Protein AF-A0A7Z1HR07-F1 (afdb_monomer)

Radius of gyration: 30.85 Å; Cα contacts (8 Å, |Δi|>4): 805; chains: 1; bounding box: 73×60×98 Å

Secondary structure (DSSP, 8-state):
-HHHHHHHH--SPPHHHHHHHHHHHHHHHHHT--SSEEETTEEE----HHHHHHHHHHHHTT--EEEE--TTSSHHHHHHHHHHHHTTTS-EEEEEGGGG-SS-THHHHTTTHHHHHHHHTTT-S--EEEEETGGGGGG-S--HHHHHHHHHHHHTT-EEEEEE-GGGHHHHHHHHHHTT----EEEEPPPPPHHHHHHHHHHHT-PPPSSHHHHHHTTSHHHHHHHHHT--SS---HHHHHHHHIIIIIITT-HHHHHHHHHHHHHHHHHT-S-B--SS-HHHHHHHHHTTSEEEETTEEEES-HHHHHHHHHHHHHHHHHH-SSHHHHHHHH---HHHHHHHHHHHHHHHHTT-TTHHHHHHHHHH-TTS-HHHHHHHHHHHHHSTTHHHHHHHTHHHHHSGGGHHHHHHHHHHHHHSEEE-HHHHHHTT--TTTTTTSSS--EEE-STHHHHHHHHHHHTHHHH-GGGHHHHHHHHHHHHHH--SSHHHHHHHHHHHHHHHHHHHHT---SSHHHHHHHHHHHHHTTTTSHHHHHHHHHHHHHHT--STTSTTHHHHHHHHH-GGGHHHHHH-HHHHHHHHHHHHB-----S----S---HHHHTTBPPP-----S--GGGSTHHHHHHHHHHHHHHH-

Solvent-accessible surface area (backbone atoms only — not comparable to full-atom values): 35808 Å² total; per-residue (Å²): 106,69,72,56,47,48,66,78,71,52,93,64,93,46,74,65,56,56,52,50,51,46,43,50,49,24,48,60,67,46,61,72,52,66,72,55,34,61,43,93,98,42,76,46,68,75,91,50,63,71,61,47,50,54,50,50,54,41,39,76,70,57,39,41,34,36,40,27,21,59,88,53,42,44,69,67,27,52,51,45,54,54,43,73,76,36,61,91,82,30,61,60,39,55,43,53,29,38,66,47,73,46,93,47,49,36,74,81,43,54,98,60,22,62,66,51,58,50,66,72,51,66,88,52,94,54,40,40,41,34,33,39,54,38,58,42,56,78,70,46,91,54,58,60,27,51,51,52,51,51,51,53,36,59,75,70,65,40,22,39,36,33,29,32,41,59,89,40,48,65,62,51,52,50,44,32,40,77,73,67,72,42,85,60,31,57,44,79,50,67,58,53,49,73,67,56,51,49,52,52,26,68,77,68,74,52,87,80,54,81,35,65,68,37,45,59,51,39,28,27,53,48,49,33,34,55,49,47,66,70,59,78,89,67,86,57,47,49,68,62,46,54,54,48,47,49,42,64,73,54,28,67,92,34,70,68,39,38,54,40,52,38,49,40,41,49,52,29,46,69,71,58,43,54,52,39,83,60,99,54,61,64,72,52,51,51,53,36,36,76,68,50,53,28,42,80,52,99,82,31,36,31,70,61,44,72,67,60,44,43,53,34,43,33,49,49,50,53,54,44,62,73,67,43,92,48,72,61,63,34,51,64,71,67,45,86,34,69,64,43,48,51,24,49,23,49,47,51,36,51,42,60,74,66,65,42,77,70,51,57,61,53,50,52,50,53,70,73,38,83,89,59,58,66,67,61,49,48,35,50,47,53,25,40,30,49,28,86,62,21,51,60,51,53,63,73,41,41,70,60,35,66,34,80,90,26,51,56,44,55,50,50,50,49,46,42,74,69,70,29,57,42,76,38,63,68,60,39,54,72,71,70,45,49,58,71,49,59,75,78,44,95,60,82,60,62,36,85,35,50,45,25,59,48,32,50,45,50,54,46,52,80,40,41,81,82,62,41,76,91,49,44,83,65,46,51,62,54,40,31,59,46,27,75,72,39,61,67,59,69,59,28,25,43,32,17,49,46,33,46,52,51,51,50,46,32,63,74,68,71,50,81,66,84,49,80,64,52,55,53,44,40,46,52,24,26,28,38,13,27,59,61,38,46,71,64,52,48,54,52,51,52,50,34,64,74,69,63,43,67,47,91,90,35,69,64,31,69,57,56,50,40,51,52,50,39,66,65,22,48,40,41,49,75,68,42,45,71,59,50,52,55,48,47,46,64,59,37,53,34,85,76,74,85,78,87,83,86,89,70,86,88,53,75,44,61,79,72,26,28,47,84,68,92,65,82,57,75,78,80,53,68,70,48,39,52,61,56,61,32,44,74,76,41,41,68,65,43,59,74,69,106

Organism: Salmonella dublin (NCBI:txid98360)

Structure (mmCIF, N/CA/C/O backbone):
data_AF-A0A7Z1HR07-F1
#
_entry.id   AF-A0A7Z1HR07-F1
#
loop_
_atom_site.group_PDB
_atom_site.id
_atom_site.type_symbol
_atom_site.label_atom_id
_atom_site.label_alt_id
_atom_site.label_comp_id
_atom_site.label_asym_id
_atom_site.label_entity_id
_atom_site.label_seq_id
_atom_site.pdbx_PDB_ins_code
_atom_site.Cartn_x
_atom_site.Cartn_y
_atom_site.Cartn_z
_atom_site.occupancy
_atom_site.B_iso_or_equiv
_atom_site.auth_seq_id
_atom_site.auth_comp_id
_atom_site.auth_asym_id
_atom_site.auth_atom_id
_atom_site.pdbx_PDB_model_num
ATOM 1 N N . ASN A 1 1 ? -21.545 -32.422 32.796 1.00 50.44 1 ASN A N 1
ATOM 2 C CA . ASN A 1 1 ? -21.823 -32.546 34.248 1.00 50.44 1 ASN A CA 1
ATOM 3 C C . ASN A 1 1 ? -20.786 -31.877 35.136 1.00 50.44 1 ASN A C 1
ATOM 5 O O . ASN A 1 1 ? -21.199 -31.076 35.954 1.00 50.44 1 ASN A O 1
ATOM 9 N N . GLU A 1 2 ? -19.478 -32.100 34.974 1.00 53.75 2 GLU A N 1
ATOM 10 C CA . GLU A 1 2 ? -18.465 -31.430 35.818 1.00 53.75 2 GLU A CA 1
ATOM 11 C C . GLU A 1 2 ? -18.396 -29.901 35.610 1.00 53.75 2 GLU A C 1
ATOM 13 O O . GLU A 1 2 ? -18.429 -29.154 36.583 1.00 53.75 2 GLU A O 1
ATOM 18 N N . LYS A 1 3 ? -18.420 -29.417 34.354 1.00 54.53 3 LYS A N 1
ATOM 19 C CA . LYS A 1 3 ? -18.514 -27.972 34.034 1.00 54.53 3 LYS A CA 1
ATOM 20 C C . LYS A 1 3 ? -19.778 -27.318 34.627 1.00 54.53 3 LYS A C 1
ATOM 22 O O . LYS A 1 3 ? -19.716 -26.216 35.158 1.00 54.53 3 LYS A O 1
ATOM 27 N N . ILE A 1 4 ? -20.907 -28.035 34.599 1.00 58.09 4 ILE A N 1
ATOM 28 C CA . ILE A 1 4 ? -22.186 -27.610 35.198 1.00 58.09 4 ILE A CA 1
ATOM 29 C C . ILE A 1 4 ? -22.079 -27.593 36.732 1.00 58.09 4 ILE A C 1
ATOM 31 O O . ILE A 1 4 ? -22.495 -26.634 37.370 1.00 58.09 4 ILE A O 1
ATOM 35 N N . ALA A 1 5 ? -21.470 -28.614 37.337 1.00 55.56 5 ALA A N 1
ATOM 36 C CA . ALA A 1 5 ? -21.274 -28.679 38.780 1.00 55.56 5 ALA A CA 1
ATOM 37 C C . ALA A 1 5 ? -20.338 -27.564 39.286 1.00 55.56 5 ALA A C 1
ATOM 39 O O . ALA A 1 5 ? -20.662 -26.902 40.265 1.00 55.56 5 ALA A O 1
ATOM 40 N N . LYS A 1 6 ? -19.231 -27.270 38.592 1.00 59.22 6 LYS A N 1
ATOM 41 C CA . LYS A 1 6 ? -18.376 -26.112 38.914 1.00 59.22 6 LYS A CA 1
ATOM 42 C C . LYS A 1 6 ? -19.126 -24.781 38.771 1.00 59.22 6 LYS A C 1
ATOM 44 O O . LYS A 1 6 ? -18.940 -23.905 39.612 1.00 59.22 6 LYS A O 1
ATOM 49 N N . HIS A 1 7 ? -20.001 -24.649 37.769 1.00 55.09 7 HIS A N 1
ATOM 50 C CA . HIS A 1 7 ? -20.825 -23.451 37.574 1.00 55.09 7 HIS A CA 1
ATOM 51 C C . HIS A 1 7 ? -21.805 -23.209 38.730 1.00 55.09 7 HIS A C 1
ATOM 53 O O . HIS A 1 7 ? -21.935 -22.080 39.187 1.00 55.09 7 HIS A O 1
ATOM 59 N N . PHE A 1 8 ? -22.476 -24.244 39.238 1.00 55.56 8 PHE A N 1
ATOM 60 C CA . PHE A 1 8 ? -23.455 -24.066 40.318 1.00 55.56 8 PHE A CA 1
ATOM 61 C C . PHE A 1 8 ? -22.857 -24.152 41.733 1.00 55.56 8 PHE A C 1
ATOM 63 O O . PHE A 1 8 ? -23.470 -23.636 42.665 1.00 55.56 8 PHE A O 1
ATOM 70 N N . PHE A 1 9 ? -21.676 -24.760 41.913 1.00 61.00 9 PHE A N 1
ATOM 71 C CA . PHE A 1 9 ? -21.168 -25.135 43.243 1.00 61.00 9 PHE A CA 1
ATOM 72 C C . PHE A 1 9 ? -19.727 -24.681 43.565 1.00 61.00 9 PHE A C 1
ATOM 74 O O . PHE A 1 9 ? -19.193 -25.108 44.586 1.00 61.00 9 PHE A O 1
ATOM 81 N N . SER A 1 10 ? -19.086 -23.818 42.759 1.00 56.72 10 SER A N 1
ATOM 82 C CA . SER A 1 10 ? -17.762 -23.242 43.082 1.00 56.72 10 SER A CA 1
ATOM 83 C C . SER A 1 10 ? -17.753 -21.703 43.131 1.00 56.72 10 SER A C 1
ATOM 85 O O . SER A 1 10 ? -18.530 -21.046 42.436 1.00 56.72 10 SER A O 1
ATOM 87 N N . LEU A 1 11 ? -16.884 -21.151 43.993 1.00 54.00 11 LEU A N 1
ATOM 88 C CA . LEU A 1 11 ? -16.681 -19.711 44.249 1.00 54.00 11 LEU A CA 1
ATOM 89 C C . LEU A 1 11 ? -15.544 -19.082 43.413 1.00 54.00 11 LEU A C 1
ATOM 91 O O . LEU A 1 11 ? -15.276 -17.896 43.570 1.00 54.00 11 LEU A O 1
ATOM 95 N N . ASN A 1 12 ? -14.866 -19.860 42.564 1.00 59.59 12 ASN A N 1
ATOM 96 C CA . ASN A 1 12 ? -13.779 -19.372 41.706 1.00 59.59 12 ASN A CA 1
ATOM 97 C C . ASN A 1 12 ? -14.337 -18.757 40.409 1.00 59.59 12 ASN A C 1
ATOM 99 O O . ASN A 1 12 ? -15.467 -19.076 40.028 1.00 59.59 12 ASN A O 1
ATOM 103 N N . GLU A 1 13 ? -13.534 -17.927 39.726 1.00 63.03 13 GLU A N 1
ATOM 104 C CA . GLU A 1 13 ? -13.830 -17.437 38.367 1.00 63.03 13 GLU A CA 1
ATOM 105 C C . GLU A 1 13 ? -14.251 -18.606 37.467 1.00 63.03 13 GLU A C 1
ATOM 107 O O . GLU A 1 13 ? -13.631 -19.679 37.470 1.00 63.03 13 GLU A O 1
ATOM 112 N N . ARG A 1 14 ? -15.382 -18.441 36.774 1.00 77.69 14 ARG A N 1
ATOM 113 C CA . ARG A 1 14 ? -15.980 -19.496 35.957 1.00 77.69 14 ARG A CA 1
ATOM 114 C C . ARG A 1 14 ? -15.547 -19.295 34.518 1.00 77.69 14 ARG A C 1
ATOM 116 O O . ARG A 1 14 ? -15.549 -18.178 34.016 1.00 77.69 14 ARG A O 1
ATOM 123 N N . ILE A 1 15 ? -15.367 -20.399 33.792 1.00 84.94 15 ILE A N 1
ATOM 124 C CA . ILE A 1 15 ? -15.093 -20.339 32.349 1.00 84.94 15 ILE A CA 1
ATOM 125 C C . ILE A 1 15 ? -16.163 -19.530 31.598 1.00 84.94 15 ILE A C 1
ATOM 127 O O . ILE A 1 15 ? -15.854 -18.816 30.657 1.00 84.94 15 ILE A O 1
ATOM 131 N N . PHE A 1 16 ? -17.418 -19.577 32.057 1.00 84.88 16 PHE A N 1
ATOM 132 C CA . PHE A 1 16 ? -18.517 -18.782 31.506 1.00 84.88 16 PHE A CA 1
ATOM 133 C C . PHE A 1 16 ? -18.319 -17.272 31.671 1.00 84.88 16 PHE A C 1
ATOM 135 O O . PHE A 1 16 ? -18.737 -16.527 30.791 1.00 84.88 16 PHE A O 1
ATOM 142 N N . ASP A 1 17 ? -17.673 -16.827 32.750 1.00 87.75 17 ASP A N 1
ATOM 143 C CA . ASP A 1 17 ? -17.392 -15.410 32.979 1.00 87.75 17 ASP A CA 1
ATOM 144 C C . ASP A 1 17 ? -16.382 -14.908 31.937 1.00 87.75 17 ASP A C 1
ATOM 146 O O . ASP A 1 17 ? -16.616 -13.873 31.317 1.00 87.75 17 ASP A O 1
ATOM 150 N N . LEU A 1 18 ? -15.342 -15.704 31.641 1.00 90.31 18 LEU A N 1
ATOM 151 C CA . LEU A 1 18 ? -14.403 -15.434 30.545 1.00 90.31 18 LEU A CA 1
ATOM 152 C C . LEU A 1 18 ? -15.113 -15.396 29.182 1.00 90.31 18 LEU A C 1
ATOM 154 O O . LEU A 1 18 ? -14.852 -14.511 28.370 1.00 90.31 18 LEU A O 1
ATOM 158 N N . LEU A 1 19 ? -16.014 -16.344 28.904 1.00 92.62 19 LEU A N 1
ATOM 159 C CA . LEU A 1 19 ? -16.737 -16.373 27.627 1.00 92.62 19 LEU A CA 1
ATOM 160 C C . LEU A 1 19 ? -17.641 -15.147 27.443 1.00 92.62 19 LEU A C 1
ATOM 162 O O . LEU A 1 19 ? -17.691 -14.588 26.345 1.00 92.62 19 LEU A O 1
ATOM 166 N N . GLU A 1 20 ? -18.337 -14.724 28.500 1.00 91.25 20 GLU A N 1
ATOM 167 C CA . GLU A 1 20 ? -19.146 -13.503 28.491 1.00 91.25 20 GLU A CA 1
ATOM 168 C C . GLU A 1 20 ? -18.276 -12.247 28.390 1.00 91.25 20 GLU A C 1
ATOM 170 O O . GLU A 1 20 ? -18.639 -11.319 27.670 1.00 91.25 20 GLU A O 1
ATOM 175 N N . GLU A 1 21 ? -17.110 -12.214 29.041 1.00 92.19 21 GLU A N 1
ATOM 176 C CA . GLU A 1 21 ? -16.130 -11.136 28.883 1.00 92.19 21 GLU A CA 1
ATOM 177 C C . GLU A 1 21 ? -15.697 -11.003 27.416 1.00 92.19 21 GLU A C 1
ATOM 179 O O . GLU A 1 21 ? -15.799 -9.918 26.845 1.00 92.19 21 GLU A O 1
ATOM 184 N N . LYS A 1 22 ? -15.300 -12.104 26.761 1.00 93.88 22 LYS A N 1
ATOM 185 C CA . LYS A 1 22 ? -14.883 -12.077 25.346 1.00 93.88 22 LYS A CA 1
ATOM 186 C C . LYS A 1 22 ? -16.028 -11.757 24.389 1.00 93.88 22 LYS A C 1
ATOM 188 O O . LYS A 1 22 ? -15.804 -11.104 23.365 1.00 93.88 22 LYS A O 1
ATOM 193 N N . ARG A 1 23 ? -17.262 -12.160 24.716 1.00 93.88 23 ARG A N 1
ATOM 194 C CA . ARG A 1 23 ? -18.450 -11.756 23.950 1.00 93.88 23 ARG A CA 1
ATOM 195 C C . ARG A 1 23 ? -18.694 -10.252 24.069 1.00 93.88 23 ARG A C 1
ATOM 197 O O . ARG A 1 23 ? -18.855 -9.599 23.045 1.00 93.88 23 ARG A O 1
ATOM 204 N N . LYS A 1 24 ? -18.663 -9.697 25.284 1.00 93.56 24 LYS A N 1
ATOM 205 C CA . LYS A 1 24 ? -18.817 -8.252 25.516 1.00 93.56 24 LYS A CA 1
ATOM 206 C C . LYS A 1 24 ? -17.720 -7.447 24.838 1.00 93.56 24 LYS A C 1
ATOM 208 O O . LYS A 1 24 ? -18.020 -6.446 24.205 1.00 93.56 24 LYS A O 1
ATOM 213 N N . HIS A 1 25 ? -16.477 -7.914 24.910 1.00 94.25 25 HIS A N 1
ATOM 214 C CA . HIS A 1 25 ? -15.366 -7.297 24.194 1.00 94.25 25 HIS A CA 1
ATOM 215 C C . HIS A 1 25 ? -15.635 -7.244 22.680 1.00 94.25 25 HIS A C 1
ATOM 217 O O . HIS A 1 25 ? -15.530 -6.193 22.053 1.00 94.25 25 HIS A O 1
ATOM 223 N N . THR A 1 26 ? -16.102 -8.353 22.096 1.00 95.19 26 THR A N 1
ATOM 224 C CA . THR A 1 26 ? -16.495 -8.402 20.677 1.00 95.19 26 THR A CA 1
ATOM 225 C C . THR A 1 26 ? -17.614 -7.411 20.353 1.00 95.19 26 THR A C 1
ATOM 227 O O . THR A 1 26 ? -17.545 -6.701 19.348 1.00 95.19 26 THR A O 1
ATOM 230 N N . GLU A 1 27 ? -18.636 -7.334 21.206 1.00 94.25 27 GLU A N 1
ATOM 231 C CA . GLU A 1 27 ? -19.731 -6.374 21.063 1.00 94.25 27 GLU A CA 1
ATOM 232 C C . GLU A 1 27 ? -19.223 -4.932 21.133 1.00 94.25 27 GLU A C 1
ATOM 234 O O . GLU A 1 27 ? -19.582 -4.142 20.268 1.00 94.25 27 GLU A O 1
ATOM 239 N N . ASN A 1 28 ? -18.338 -4.608 22.078 1.00 91.56 28 ASN A N 1
ATOM 240 C CA . ASN A 1 28 ? -17.756 -3.275 22.242 1.00 91.56 28 ASN A CA 1
ATOM 241 C C . ASN A 1 28 ? -16.908 -2.859 21.035 1.00 91.56 28 ASN A C 1
ATOM 243 O O . ASN A 1 28 ? -17.051 -1.741 20.539 1.00 91.56 28 ASN A O 1
ATOM 247 N N . VAL A 1 29 ? -16.059 -3.758 20.524 1.00 91.06 29 VAL A N 1
ATOM 248 C CA . VAL A 1 29 ? -15.227 -3.498 19.338 1.00 91.06 29 VAL A CA 1
ATOM 249 C C . VAL A 1 29 ? -16.091 -3.255 18.097 1.00 91.06 29 VAL A C 1
ATOM 251 O O . VAL A 1 29 ? -15.764 -2.400 17.274 1.00 91.06 29 VAL A O 1
ATOM 254 N N . LEU A 1 30 ? -17.203 -3.982 17.949 1.00 93.81 30 LEU A N 1
ATOM 255 C CA . LEU A 1 30 ? -18.102 -3.852 16.800 1.00 93.81 30 LEU A CA 1
ATOM 256 C C . LEU A 1 30 ? -19.187 -2.779 16.975 1.00 93.81 30 LEU A C 1
ATOM 258 O O . LEU A 1 30 ? -19.822 -2.401 15.986 1.00 93.81 30 LEU A O 1
ATOM 262 N N . TYR A 1 31 ? -19.428 -2.286 18.191 1.00 91.12 31 TYR A N 1
ATOM 263 C CA . TYR A 1 31 ? -20.553 -1.404 18.508 1.00 91.12 31 TYR A CA 1
ATOM 264 C C . TYR A 1 31 ? -20.546 -0.145 17.632 1.00 91.12 31 TYR A C 1
ATOM 266 O O . TYR A 1 31 ? -21.504 0.096 16.895 1.00 91.12 31 TYR A O 1
ATOM 274 N N . GLU A 1 32 ? -19.410 0.556 17.595 1.00 87.31 32 GLU A N 1
ATOM 275 C CA . GLU A 1 32 ? -19.224 1.817 16.859 1.00 87.31 32 GLU A CA 1
ATOM 276 C C . GLU A 1 32 ? -18.973 1.643 15.351 1.00 87.31 32 GLU A C 1
ATOM 278 O O . GLU A 1 32 ? -18.795 2.616 14.612 1.00 87.31 32 GLU A O 1
ATOM 283 N N . ILE A 1 33 ? -18.948 0.403 14.853 1.00 90.00 33 ILE A N 1
ATOM 284 C CA . ILE A 1 33 ? -18.793 0.131 13.423 1.00 90.00 33 ILE A CA 1
ATOM 285 C C . ILE A 1 33 ? -20.144 0.300 12.728 1.00 90.00 33 ILE A C 1
ATOM 287 O O . ILE A 1 33 ? -21.074 -0.477 12.943 1.00 90.00 33 ILE A O 1
ATOM 291 N N . GLN A 1 34 ? -20.259 1.290 11.850 1.00 89.94 34 GLN A N 1
ATOM 292 C CA . GLN A 1 34 ? -21.481 1.514 11.078 1.00 89.94 34 GLN A CA 1
ATOM 293 C C . GLN A 1 34 ? -21.552 0.579 9.863 1.00 89.94 34 GLN A C 1
ATOM 295 O O . GLN A 1 34 ? -20.574 0.410 9.134 1.00 89.94 34 GLN A O 1
ATOM 300 N N . THR A 1 35 ? -22.722 -0.023 9.634 1.00 91.44 35 THR A N 1
ATOM 301 C CA . THR A 1 35 ? -23.012 -0.867 8.458 1.00 91.44 35 THR A CA 1
ATOM 302 C C . THR A 1 35 ? -23.836 -0.148 7.391 1.00 91.44 35 THR A C 1
ATOM 304 O O . THR A 1 35 ? -23.874 -0.619 6.252 1.00 91.44 35 THR A O 1
ATOM 307 N N . ASN A 1 36 ? -24.430 0.996 7.746 1.00 90.94 36 ASN A N 1
ATOM 308 C CA . ASN A 1 36 ? -25.214 1.873 6.882 1.00 90.94 36 ASN A CA 1
ATOM 309 C C . ASN A 1 36 ? -24.801 3.334 7.086 1.00 90.94 36 ASN A C 1
ATOM 311 O O . ASN A 1 36 ? -24.253 3.694 8.129 1.00 90.94 36 ASN A O 1
ATOM 315 N N . VAL A 1 37 ? -25.091 4.167 6.092 1.00 91.50 37 VAL A N 1
ATOM 316 C CA . VAL A 1 37 ? -24.876 5.611 6.132 1.00 91.50 37 VAL A CA 1
ATOM 317 C C . VAL A 1 37 ? -26.215 6.316 6.305 1.00 91.50 37 VAL A C 1
ATOM 319 O O . VAL A 1 37 ? -27.087 6.225 5.444 1.00 91.50 37 VAL A O 1
ATOM 322 N N . GLU A 1 38 ? -26.376 7.044 7.404 1.00 90.12 38 GLU A N 1
ATOM 323 C CA . GLU A 1 38 ? -27.599 7.800 7.674 1.00 90.12 38 GLU A CA 1
ATOM 324 C C . GLU A 1 38 ? -27.602 9.131 6.909 1.00 90.12 38 GLU A C 1
ATOM 326 O O . GLU A 1 38 ? -26.677 9.941 7.022 1.00 90.12 38 GLU A O 1
ATOM 331 N N . PHE A 1 39 ? -28.662 9.381 6.141 1.00 91.62 39 PHE A N 1
ATOM 332 C CA . PHE A 1 39 ? -28.868 10.633 5.419 1.00 91.62 39 PHE A CA 1
ATOM 333 C C . PHE A 1 39 ? -30.341 11.050 5.444 1.00 91.62 39 PHE A C 1
ATOM 335 O O . PHE A 1 39 ? -31.191 10.448 4.784 1.00 91.62 39 PHE A O 1
ATOM 342 N N . LYS A 1 40 ? -30.640 12.142 6.163 1.00 86.44 40 LYS A N 1
ATOM 343 C CA . LYS A 1 40 ? -32.017 12.590 6.450 1.00 86.44 40 LYS A CA 1
ATOM 344 C C . LYS A 1 40 ? -32.804 11.447 7.117 1.00 86.44 40 LYS A C 1
ATOM 346 O O . LYS A 1 40 ? -32.345 10.938 8.128 1.00 86.44 40 LYS A O 1
ATOM 351 N N . ASP A 1 41 ? -33.929 11.032 6.538 1.00 83.81 41 ASP A N 1
ATOM 352 C CA . ASP A 1 41 ? -34.759 9.919 7.023 1.00 83.81 41 ASP A CA 1
ATOM 353 C C . ASP A 1 41 ? -34.464 8.594 6.287 1.00 83.81 41 ASP A C 1
ATOM 355 O O . ASP A 1 41 ? -35.300 7.689 6.264 1.00 83.81 41 ASP A O 1
ATOM 359 N N . ARG A 1 42 ? -33.316 8.492 5.601 1.00 87.38 42 ARG A N 1
ATOM 360 C CA . ARG A 1 42 ? -32.917 7.309 4.826 1.00 87.38 42 ARG A CA 1
ATOM 361 C C . ARG A 1 42 ? -31.644 6.696 5.394 1.00 87.38 42 ARG A C 1
ATOM 363 O O . ARG A 1 42 ? -30.675 7.405 5.648 1.00 87.38 42 ARG A O 1
ATOM 370 N N . SER A 1 43 ? -31.633 5.370 5.464 1.00 90.88 43 SER A N 1
ATOM 371 C CA . SER A 1 43 ? -30.434 4.580 5.734 1.00 90.88 43 SER A CA 1
ATOM 372 C C . SER A 1 43 ? -29.912 4.030 4.407 1.00 90.88 43 SER A C 1
ATOM 374 O O . SER A 1 43 ? -30.618 3.309 3.699 1.00 90.88 43 SER A O 1
ATOM 376 N N . ILE A 1 44 ? -28.709 4.448 4.021 1.00 92.31 44 ILE A N 1
ATOM 377 C CA . ILE A 1 44 ? -28.069 4.093 2.755 1.00 92.31 44 ILE A CA 1
ATOM 378 C C . ILE A 1 44 ? -27.118 2.928 3.008 1.00 92.31 44 ILE A C 1
ATOM 380 O O . ILE A 1 44 ? -26.099 3.071 3.685 1.00 92.31 44 ILE A O 1
ATOM 384 N N . GLU A 1 45 ? -27.425 1.776 2.424 1.00 90.44 45 GLU A N 1
ATOM 385 C CA . GLU A 1 45 ? -26.556 0.607 2.471 1.00 90.44 45 GLU A CA 1
ATOM 386 C C . GLU A 1 45 ? -25.625 0.588 1.253 1.00 90.44 45 GLU A C 1
ATOM 388 O O . GLU A 1 45 ? -26.067 0.634 0.104 1.00 90.44 45 GLU A O 1
ATOM 393 N N . ILE A 1 46 ? -24.317 0.498 1.496 1.00 92.06 46 ILE A N 1
ATOM 394 C CA . ILE A 1 46 ? -23.340 0.278 0.427 1.00 92.06 46 ILE A CA 1
ATOM 395 C C . ILE A 1 46 ? -23.340 -1.209 0.077 1.00 92.06 46 ILE A C 1
ATOM 397 O O . ILE A 1 46 ? -23.076 -2.052 0.942 1.00 92.06 46 ILE A O 1
ATOM 401 N N . ASP A 1 47 ? -23.593 -1.531 -1.193 1.00 90.00 47 ASP A N 1
ATOM 402 C CA . ASP A 1 47 ? -23.657 -2.919 -1.646 1.00 90.00 47 ASP A CA 1
ATOM 403 C C . ASP A 1 47 ? -22.289 -3.606 -1.526 1.00 90.00 47 ASP A C 1
ATOM 405 O O . ASP A 1 47 ? -21.315 -3.283 -2.214 1.00 90.00 47 ASP A O 1
ATOM 409 N N . ARG A 1 48 ? -22.225 -4.571 -0.606 1.00 92.62 48 ARG A N 1
ATOM 410 C CA . ARG A 1 48 ? -21.073 -5.446 -0.354 1.00 92.62 48 ARG A CA 1
ATOM 411 C C . ARG A 1 48 ? -21.466 -6.923 -0.370 1.00 92.62 48 ARG A C 1
ATOM 413 O O . ARG A 1 48 ? -20.710 -7.744 0.145 1.00 92.62 48 ARG A O 1
ATOM 420 N N . ARG A 1 49 ? -22.617 -7.275 -0.959 1.00 91.50 49 ARG A N 1
ATOM 421 C CA . ARG A 1 49 ? -23.162 -8.646 -0.942 1.00 91.50 49 ARG A CA 1
ATOM 422 C C . ARG A 1 49 ? -22.170 -9.670 -1.474 1.00 91.50 49 ARG A C 1
ATOM 424 O O . ARG A 1 49 ? -21.859 -10.623 -0.774 1.00 91.50 49 ARG A O 1
ATOM 431 N N . HIS A 1 50 ? -21.561 -9.388 -2.624 1.00 89.88 50 HIS A N 1
ATOM 432 C CA . HIS A 1 50 ? -20.553 -10.268 -3.215 1.00 89.88 50 HIS A CA 1
ATOM 433 C C . HIS A 1 50 ? -19.352 -10.524 -2.283 1.00 89.88 50 HIS A C 1
ATOM 435 O O . HIS A 1 50 ? -18.873 -11.649 -2.180 1.00 89.88 50 HIS A O 1
ATOM 441 N N . CYS A 1 51 ? -18.869 -9.500 -1.567 1.00 91.25 51 CYS A N 1
ATOM 442 C CA . CYS A 1 51 ? -17.768 -9.664 -0.613 1.00 91.25 51 CYS A CA 1
ATOM 443 C C . CYS A 1 51 ? -18.181 -10.504 0.604 1.00 91.25 51 CYS A C 1
ATOM 445 O O . CYS A 1 51 ? -17.383 -11.303 1.086 1.00 91.25 51 CYS A O 1
ATOM 447 N N . ILE A 1 52 ? -19.408 -10.315 1.101 1.00 93.44 52 ILE A N 1
ATOM 448 C CA . ILE A 1 52 ? -19.958 -11.068 2.237 1.00 93.44 52 ILE A CA 1
ATOM 449 C C . ILE A 1 52 ? -20.140 -12.541 1.858 1.00 93.44 52 ILE A C 1
ATOM 451 O O . ILE A 1 52 ? -19.705 -13.412 2.606 1.00 93.44 52 ILE A O 1
ATOM 455 N N . GLU A 1 53 ? -20.726 -12.815 0.691 1.00 92.06 53 GLU A N 1
ATOM 456 C CA . GLU A 1 53 ? -20.920 -14.167 0.154 1.00 92.06 53 GLU A CA 1
ATOM 457 C C . GLU A 1 53 ? -19.580 -14.890 -0.000 1.00 92.06 53 GLU A C 1
ATOM 459 O O . GLU A 1 53 ? -19.398 -15.973 0.553 1.00 92.06 53 GLU A O 1
ATOM 464 N N . LEU A 1 54 ? -18.601 -14.249 -0.647 1.00 89.75 54 LEU A N 1
ATOM 465 C CA . LEU A 1 54 ? -17.274 -14.827 -0.847 1.00 89.75 54 LEU A CA 1
ATOM 466 C C . LEU A 1 54 ? -16.543 -15.084 0.482 1.00 89.75 54 LEU A C 1
ATOM 468 O O . LEU A 1 54 ? -15.874 -16.107 0.637 1.00 89.75 54 LEU A O 1
ATOM 472 N N . LEU A 1 55 ? -16.659 -14.180 1.461 1.00 92.75 55 LEU A N 1
ATOM 473 C CA . LEU A 1 55 ? -16.086 -14.399 2.791 1.00 92.75 55 LEU A CA 1
ATOM 474 C C . LEU A 1 55 ? -16.761 -15.586 3.488 1.00 92.75 55 LEU A C 1
ATOM 476 O O . LEU A 1 55 ? -16.074 -16.462 4.008 1.00 92.75 55 LEU A O 1
ATOM 480 N N . HIS A 1 56 ? -18.091 -15.651 3.455 1.00 90.38 56 HIS A N 1
ATOM 481 C CA . HIS A 1 56 ? -18.853 -16.743 4.051 1.00 90.38 56 HIS A CA 1
ATOM 482 C C . HIS A 1 56 ? -18.503 -18.102 3.418 1.00 90.38 56 HIS A C 1
ATOM 484 O O . HIS A 1 56 ? -18.260 -19.068 4.139 1.00 90.38 56 HIS A O 1
ATOM 490 N N . GLU A 1 57 ? -18.402 -18.185 2.088 1.00 89.25 57 GLU A N 1
ATOM 491 C CA . GLU A 1 57 ? -17.990 -19.402 1.372 1.00 89.25 57 GLU A CA 1
ATOM 492 C C . GLU A 1 57 ? -16.602 -19.895 1.804 1.00 89.25 57 GLU A C 1
ATOM 494 O O . GLU A 1 57 ? -16.433 -21.077 2.118 1.00 89.25 57 GLU A O 1
ATOM 499 N N . ASN A 1 58 ? -15.619 -18.992 1.891 1.00 88.00 58 ASN A N 1
ATOM 500 C CA . ASN A 1 58 ? -14.272 -19.340 2.349 1.00 88.00 58 ASN A CA 1
ATOM 501 C C . ASN A 1 58 ? -14.267 -19.834 3.803 1.00 88.00 58 ASN A C 1
ATOM 503 O O . ASN A 1 58 ? -13.586 -20.813 4.125 1.00 88.00 58 ASN A O 1
ATOM 507 N N . LEU A 1 59 ? -15.066 -19.210 4.676 1.00 88.31 59 LEU A N 1
ATOM 508 C CA . LEU A 1 59 ? -15.193 -19.644 6.067 1.00 88.31 59 LEU A CA 1
ATOM 509 C C . LEU A 1 59 ? -15.828 -21.032 6.162 1.00 88.31 59 LEU A C 1
ATOM 511 O O . LEU A 1 59 ? -15.322 -21.882 6.895 1.00 88.31 59 LEU A O 1
ATOM 515 N N . VAL A 1 60 ? -16.889 -21.315 5.401 1.00 86.75 60 VAL A N 1
ATOM 516 C CA . VAL A 1 60 ? -17.517 -22.651 5.353 1.00 86.75 60 VAL A CA 1
ATOM 517 C C . VAL A 1 60 ? -16.517 -23.724 4.907 1.00 86.75 60 VAL A C 1
ATOM 519 O O . VAL A 1 60 ? -16.504 -24.821 5.468 1.00 86.75 60 VAL A O 1
ATOM 522 N N . GLN A 1 61 ? -15.618 -23.393 3.979 1.00 85.31 61 GLN A N 1
ATOM 523 C CA . GLN A 1 61 ? -14.516 -24.263 3.549 1.00 85.31 61 GLN A CA 1
ATOM 524 C C . GLN A 1 61 ? -13.369 -24.372 4.574 1.00 85.31 61 GLN A C 1
ATOM 526 O O . GLN A 1 61 ? -12.378 -25.052 4.312 1.00 85.31 61 GLN A O 1
ATOM 531 N N . LYS A 1 62 ? -13.508 -23.747 5.752 1.00 82.62 62 LYS A N 1
ATOM 532 C CA . LYS A 1 62 ? -12.524 -23.710 6.848 1.00 82.62 62 LYS A CA 1
ATOM 533 C C . LYS A 1 62 ? -11.175 -23.131 6.430 1.00 82.62 62 LYS A C 1
ATOM 535 O O . LYS A 1 62 ? -10.137 -23.512 6.968 1.00 82.62 62 LYS A O 1
ATOM 540 N N . LYS A 1 63 ? -11.193 -22.207 5.472 1.00 82.44 63 LYS A N 1
ATOM 541 C CA . LYS A 1 63 ? -10.002 -21.474 5.062 1.00 82.44 63 LYS A CA 1
ATOM 542 C C . LYS A 1 63 ? -9.738 -20.323 6.027 1.00 82.44 63 LYS A C 1
ATOM 544 O O . LYS A 1 63 ? -10.666 -19.731 6.577 1.00 82.44 63 LYS A O 1
ATOM 549 N N . ILE A 1 64 ? -8.461 -20.009 6.211 1.00 91.38 64 ILE A N 1
ATOM 550 C CA . ILE A 1 64 ? -8.026 -18.778 6.872 1.00 91.38 64 ILE A CA 1
ATOM 551 C C . ILE A 1 64 ? -8.073 -17.667 5.826 1.00 91.38 64 ILE A C 1
ATOM 553 O O . ILE A 1 64 ? -7.566 -17.865 4.725 1.00 91.38 64 ILE A O 1
ATOM 557 N N . VAL A 1 65 ? -8.672 -16.521 6.145 1.00 93.56 65 VAL A N 1
ATOM 558 C CA . VAL A 1 65 ? -8.883 -15.433 5.174 1.00 93.56 65 VAL A CA 1
ATOM 559 C C . VAL A 1 65 ? -8.274 -14.129 5.678 1.00 93.56 65 VAL A C 1
ATOM 561 O O . VAL A 1 65 ? -8.509 -13.750 6.819 1.00 93.56 65 VAL A O 1
ATOM 564 N N . ILE A 1 66 ? -7.551 -13.399 4.828 1.00 93.75 66 ILE A N 1
ATOM 565 C CA . ILE A 1 66 ? -7.159 -12.004 5.048 1.00 93.75 66 ILE A CA 1
ATOM 566 C C . ILE A 1 66 ? -8.075 -11.090 4.234 1.00 93.75 66 ILE A C 1
ATOM 568 O O . ILE A 1 66 ? -8.059 -11.092 3.004 1.00 93.75 66 ILE A O 1
ATOM 572 N N . VAL A 1 67 ? -8.835 -10.249 4.926 1.00 94.69 67 VAL A N 1
ATOM 573 C CA . VAL A 1 67 ? -9.630 -9.167 4.351 1.00 94.69 67 VAL A CA 1
ATOM 574 C C . VAL A 1 67 ? -8.790 -7.892 4.313 1.00 94.69 67 VAL A C 1
ATOM 576 O O . VAL A 1 67 ? -8.517 -7.276 5.344 1.00 94.69 67 VAL A O 1
ATOM 579 N N . SER A 1 68 ? -8.384 -7.465 3.122 1.00 91.50 68 SER A N 1
ATOM 580 C CA . SER A 1 68 ? -7.547 -6.283 2.913 1.00 91.50 68 SER A CA 1
ATOM 581 C C . SER A 1 68 ? -8.320 -5.116 2.304 1.00 91.50 68 SER A C 1
ATOM 583 O O . SER A 1 68 ? -9.341 -5.287 1.640 1.00 91.50 68 SER A O 1
ATOM 585 N N . GLY A 1 69 ? -7.869 -3.893 2.573 1.00 89.06 69 GLY A N 1
ATOM 586 C CA . GLY A 1 69 ? -8.498 -2.682 2.049 1.00 89.06 69 GLY A CA 1
ATOM 587 C C . GLY A 1 69 ? -7.995 -1.417 2.735 1.00 89.06 69 GLY A C 1
ATOM 588 O O . GLY A 1 69 ? -7.407 -1.483 3.814 1.00 89.06 69 GLY A O 1
ATOM 589 N N . GLU A 1 70 ? -8.233 -0.247 2.149 1.00 89.44 70 GLU A N 1
ATOM 590 C CA . GLU A 1 70 ? -7.841 1.032 2.762 1.00 89.44 70 GLU A CA 1
ATOM 591 C C . GLU A 1 70 ? -8.518 1.265 4.132 1.00 89.44 70 GLU A C 1
ATOM 593 O O . GLU A 1 70 ? -9.503 0.608 4.496 1.00 89.44 70 GLU A O 1
ATOM 598 N N . GLY A 1 71 ? -7.965 2.168 4.949 1.00 89.69 71 GLY A N 1
ATOM 599 C CA . GLY A 1 71 ? -8.608 2.582 6.203 1.00 89.69 71 GLY A CA 1
ATOM 600 C C . GLY A 1 71 ? -9.985 3.185 5.910 1.00 89.69 71 GLY A C 1
ATOM 601 O O . GLY A 1 71 ? -10.107 3.960 4.974 1.00 89.69 71 GLY A O 1
ATOM 602 N N . GLY A 1 72 ? -11.036 2.800 6.640 1.00 91.00 72 GLY A N 1
ATOM 603 C CA . GLY A 1 72 ? -12.399 3.324 6.420 1.00 91.00 72 GLY A CA 1
ATOM 604 C C . GLY A 1 72 ? -13.196 2.692 5.274 1.00 91.00 72 GLY A C 1
ATOM 605 O O . GLY A 1 72 ? -14.373 2.998 5.114 1.00 91.00 72 GLY A O 1
ATOM 606 N N . VAL A 1 73 ? -12.620 1.747 4.520 1.00 93.94 73 VAL A N 1
ATOM 607 C CA . VAL A 1 73 ? -13.311 1.116 3.374 1.00 93.94 73 VAL A CA 1
ATOM 608 C C . VAL A 1 73 ? -14.486 0.193 3.754 1.00 93.94 73 VAL A C 1
ATOM 610 O O . VAL A 1 73 ? -15.243 -0.251 2.890 1.00 93.94 73 VAL A O 1
ATOM 613 N N . GLY A 1 74 ? -14.639 -0.116 5.046 1.00 93.62 74 GLY A N 1
ATOM 614 C CA . GLY A 1 74 ? -15.707 -0.978 5.564 1.00 93.62 74 GLY A CA 1
ATOM 615 C C . GLY A 1 74 ? -15.326 -2.450 5.765 1.00 93.62 74 GLY A C 1
ATOM 616 O O . GLY A 1 74 ? -16.209 -3.301 5.750 1.00 93.62 74 GLY A O 1
ATOM 617 N N . LYS A 1 75 ? -14.040 -2.774 5.984 1.00 95.00 75 LYS A N 1
ATOM 618 C CA . LYS A 1 75 ? -13.592 -4.151 6.300 1.00 95.00 75 LYS A CA 1
ATOM 619 C C . LYS A 1 75 ? -14.334 -4.733 7.505 1.00 95.00 75 LYS A C 1
ATOM 621 O O . LYS A 1 75 ? -14.996 -5.761 7.404 1.00 95.00 75 LYS A O 1
ATOM 626 N N . THR A 1 76 ? -14.289 -4.016 8.623 1.00 94.25 76 THR A N 1
ATOM 627 C CA . THR A 1 76 ? -14.941 -4.418 9.872 1.00 94.25 76 THR A CA 1
ATOM 628 C C . THR A 1 76 ? -16.469 -4.348 9.764 1.00 94.25 76 THR A C 1
ATOM 630 O O . THR A 1 76 ? -17.159 -5.107 10.431 1.00 94.25 76 THR A O 1
ATOM 633 N N . ALA A 1 77 ? -17.021 -3.518 8.867 1.00 94.50 77 ALA A N 1
ATOM 634 C CA . ALA A 1 77 ? -18.462 -3.481 8.598 1.00 94.50 77 ALA A CA 1
ATOM 635 C C . ALA A 1 77 ? -18.958 -4.762 7.898 1.00 94.50 77 ALA A C 1
ATOM 637 O O . ALA A 1 77 ? -20.027 -5.268 8.231 1.00 94.50 77 ALA A O 1
ATOM 638 N N . VAL A 1 78 ? -18.166 -5.329 6.977 1.00 95.62 78 VAL A N 1
ATOM 639 C CA . VAL A 1 78 ? -18.447 -6.646 6.372 1.00 95.62 78 VAL A CA 1
ATOM 640 C C . VAL A 1 78 ? -18.433 -7.746 7.437 1.00 95.62 78 VAL A C 1
ATOM 642 O O . VAL A 1 78 ? -19.353 -8.558 7.487 1.00 95.62 78 VAL A O 1
ATOM 645 N N . ILE A 1 79 ? -17.445 -7.730 8.336 1.00 95.44 79 ILE A N 1
ATOM 646 C CA . ILE A 1 79 ? -17.371 -8.664 9.471 1.00 95.44 79 ILE A CA 1
ATOM 647 C C . ILE A 1 79 ? -18.574 -8.511 10.402 1.00 95.44 79 ILE A C 1
ATOM 649 O O . ILE A 1 79 ? -19.182 -9.511 10.779 1.00 95.44 79 ILE A O 1
ATOM 653 N N . LYS A 1 80 ? -18.957 -7.273 10.732 1.00 95.69 80 LYS A N 1
ATOM 654 C CA . LYS A 1 80 ? -20.111 -6.986 11.589 1.00 95.69 80 LYS A CA 1
ATOM 655 C C . LYS A 1 80 ? -21.405 -7.559 11.015 1.00 95.69 80 LYS A C 1
ATOM 657 O O . LYS A 1 80 ? -22.171 -8.140 11.771 1.00 95.69 80 LYS A O 1
ATOM 662 N N . LYS A 1 81 ? -21.623 -7.478 9.697 1.00 94.81 81 LYS A N 1
ATOM 663 C CA . LYS A 1 81 ? -22.806 -8.084 9.058 1.00 94.81 81 LYS A CA 1
ATOM 664 C C . LYS A 1 81 ? -22.853 -9.605 9.219 1.00 94.81 81 LYS A C 1
ATOM 666 O O . LYS A 1 81 ? -23.919 -10.150 9.483 1.00 94.81 81 LYS A O 1
ATOM 671 N N . ILE A 1 82 ? -21.710 -10.284 9.104 1.00 93.50 82 ILE A N 1
ATOM 672 C CA . ILE A 1 82 ? -21.628 -11.735 9.343 1.00 93.50 82 ILE A CA 1
ATOM 673 C C . ILE A 1 82 ? -21.885 -12.041 10.822 1.00 93.50 82 ILE A C 1
ATOM 675 O O . ILE A 1 82 ? -22.694 -12.909 11.140 1.00 93.50 82 ILE A O 1
ATOM 679 N N . TYR A 1 83 ? -21.253 -11.291 11.727 1.00 94.81 83 TYR A N 1
ATOM 680 C CA . TYR A 1 83 ? -21.471 -11.423 13.166 1.00 94.81 83 TYR A CA 1
ATOM 681 C C . TYR A 1 83 ? -22.952 -11.250 13.535 1.00 94.81 83 TYR A C 1
ATOM 683 O O . TYR A 1 83 ? -23.518 -12.094 14.220 1.00 94.81 83 TYR A O 1
ATOM 691 N N . GLU A 1 84 ? -23.617 -10.202 13.050 1.00 93.81 84 GLU A N 1
ATOM 692 C CA . GLU A 1 84 ? -25.030 -9.938 13.341 1.00 93.81 84 GLU A CA 1
ATOM 693 C C . GLU A 1 84 ? -25.958 -11.058 12.856 1.00 93.81 84 GLU A C 1
ATOM 695 O O . GLU A 1 84 ? -26.931 -11.369 13.546 1.00 93.81 84 GLU A O 1
ATOM 700 N N . ALA A 1 85 ? -25.636 -11.690 11.725 1.00 90.88 85 ALA A N 1
ATOM 701 C CA . ALA A 1 85 ? -26.389 -12.817 11.185 1.00 90.88 85 ALA A CA 1
ATOM 702 C C . ALA A 1 85 ? -26.187 -14.125 11.977 1.00 90.88 85 ALA A C 1
ATOM 704 O O . ALA A 1 85 ? -27.071 -14.980 11.980 1.00 90.88 85 ALA A O 1
ATOM 705 N N . GLU A 1 86 ? -25.045 -14.294 12.654 1.00 89.38 86 GLU A N 1
ATOM 706 C CA . GLU A 1 86 ? -24.622 -15.589 13.210 1.00 89.38 86 GLU A CA 1
ATOM 707 C C . GLU A 1 86 ? -24.466 -15.621 14.738 1.00 89.38 86 GLU A C 1
ATOM 709 O O . GLU A 1 86 ? -24.444 -16.707 15.320 1.00 89.38 86 GLU A O 1
ATOM 714 N N . LYS A 1 87 ? -24.408 -14.466 15.415 1.00 87.56 87 LYS A N 1
ATOM 715 C CA . LYS A 1 87 ? -24.073 -14.343 16.850 1.00 87.56 87 LYS A CA 1
ATOM 716 C C . LYS A 1 87 ? -24.962 -15.132 17.815 1.00 87.56 87 LYS A C 1
ATOM 718 O O . LYS A 1 87 ? -24.574 -15.339 18.959 1.00 87.56 87 LYS A O 1
ATOM 723 N N . GLN A 1 88 ? -26.160 -15.541 17.390 1.00 86.81 88 GLN A N 1
ATOM 724 C CA . GLN A 1 88 ? -27.070 -16.352 18.211 1.00 86.81 88 GLN A CA 1
ATOM 725 C C . GLN A 1 88 ? -26.736 -17.849 18.193 1.00 86.81 88 GLN A C 1
ATOM 727 O O . GLN A 1 88 ? -27.154 -18.570 19.095 1.00 86.81 88 GLN A O 1
ATOM 732 N N . TYR A 1 89 ? -26.017 -18.319 17.171 1.00 87.81 89 TYR A N 1
ATOM 733 C CA . TYR A 1 89 ? -25.815 -19.747 16.902 1.00 87.81 89 TYR A CA 1
ATOM 734 C C . TYR A 1 89 ? -24.341 -20.144 16.807 1.00 87.81 89 TYR A C 1
ATOM 736 O O . TYR A 1 89 ? -24.029 -21.326 16.897 1.00 87.81 89 TYR A O 1
ATOM 744 N N . THR A 1 90 ? -23.449 -19.171 16.616 1.00 90.50 90 THR A N 1
ATOM 745 C CA . THR A 1 90 ? -22.022 -19.392 16.385 1.00 90.50 90 THR A CA 1
ATOM 746 C C . THR A 1 90 ? -21.216 -18.598 17.414 1.00 90.50 90 THR A C 1
ATOM 748 O O . THR A 1 90 ? -21.359 -17.372 17.467 1.00 90.50 90 THR A O 1
ATOM 751 N N . PRO A 1 91 ? -20.327 -19.238 18.198 1.00 94.69 91 PRO A N 1
ATOM 752 C CA . PRO A 1 91 ? -19.312 -18.527 18.964 1.00 94.69 91 PRO A CA 1
ATOM 753 C C . PRO A 1 91 ? -18.460 -17.674 18.025 1.00 94.69 91 PRO A C 1
ATOM 755 O O . PRO A 1 91 ? -17.821 -18.193 17.105 1.00 94.69 91 PRO A O 1
ATOM 758 N N . PHE A 1 92 ? -18.484 -16.364 18.240 1.00 95.88 92 PHE A N 1
ATOM 759 C CA . PHE A 1 92 ? -17.846 -15.390 17.369 1.00 95.88 92 PHE A CA 1
ATOM 760 C C . PHE A 1 92 ? -17.093 -14.386 18.230 1.00 95.88 92 PHE A C 1
ATOM 762 O O . PHE A 1 92 ? -17.710 -13.659 19.010 1.00 95.88 92 PHE A O 1
ATOM 769 N N . TYR A 1 93 ? -15.772 -14.345 18.069 1.00 96.94 93 TYR A N 1
ATOM 770 C CA . TYR A 1 93 ? -14.896 -13.482 18.854 1.00 96.94 93 TYR A CA 1
ATOM 771 C C . TYR A 1 93 ? -14.046 -12.593 17.954 1.00 96.94 93 TYR A C 1
ATOM 773 O O . TYR A 1 93 ? -13.471 -13.065 16.973 1.00 96.94 93 TYR A O 1
ATOM 781 N N . VAL A 1 94 ? -13.960 -11.310 18.291 1.00 96.69 94 VAL A N 1
ATOM 782 C CA . VAL A 1 94 ? -13.091 -10.339 17.621 1.00 96.69 94 VAL A CA 1
ATOM 783 C C . VAL A 1 94 ? -12.000 -9.922 18.598 1.00 96.69 94 VAL A C 1
ATOM 785 O O . VAL A 1 94 ? -12.306 -9.534 19.718 1.00 96.69 94 VAL A O 1
ATOM 788 N N . PHE A 1 95 ? -10.751 -9.982 18.149 1.00 95.69 95 PHE A N 1
ATOM 789 C CA . PHE A 1 95 ? -9.575 -9.485 18.855 1.00 95.69 95 PHE A CA 1
ATOM 790 C C . PHE A 1 95 ? -8.889 -8.432 17.993 1.00 95.69 95 PHE A C 1
ATOM 792 O O . PHE A 1 95 ? -8.811 -8.577 16.771 1.00 95.69 95 PHE A O 1
ATOM 799 N N . LYS A 1 96 ? -8.331 -7.392 18.598 1.00 92.69 96 LYS A N 1
ATOM 800 C CA . LYS A 1 96 ? -7.414 -6.477 17.918 1.00 92.69 96 LYS A CA 1
ATOM 801 C C . LYS A 1 96 ? -6.011 -7.056 17.980 1.00 92.69 96 LYS A C 1
ATOM 803 O O . LYS A 1 96 ? -5.533 -7.462 19.033 1.00 92.69 96 LYS A O 1
ATOM 808 N N . ALA A 1 97 ? -5.297 -7.044 16.860 1.00 93.00 97 ALA A N 1
ATOM 809 C CA . ALA A 1 97 ? -3.954 -7.617 16.775 1.00 93.00 97 ALA A CA 1
ATOM 810 C C . ALA A 1 97 ? -2.955 -7.038 17.802 1.00 93.00 97 ALA A C 1
ATOM 812 O O . ALA A 1 97 ? -2.064 -7.742 18.269 1.00 93.00 97 ALA A O 1
ATOM 813 N N . SER A 1 98 ? -3.124 -5.776 18.210 1.00 89.19 98 SER A N 1
ATOM 814 C CA . SER A 1 98 ? -2.319 -5.139 19.263 1.00 89.19 98 SER A CA 1
ATOM 815 C C . SER A 1 98 ? -2.488 -5.762 20.656 1.00 89.19 98 SER A C 1
ATOM 817 O O . SER A 1 98 ? -1.636 -5.554 21.515 1.00 89.19 98 SER A O 1
ATOM 819 N N . GLU A 1 99 ? -3.556 -6.522 20.904 1.00 91.94 99 GLU A N 1
ATOM 820 C CA . GLU A 1 99 ? -3.772 -7.219 22.181 1.00 91.94 99 GLU A CA 1
ATOM 821 C C . GLU A 1 99 ? -2.797 -8.381 22.392 1.00 91.94 99 GLU A C 1
ATOM 823 O O . GLU A 1 99 ? -2.552 -8.768 23.531 1.00 91.94 99 GLU A O 1
ATOM 828 N N . PHE A 1 100 ? -2.186 -8.895 21.318 1.00 92.62 100 PHE A N 1
ATOM 829 C CA . PHE A 1 100 ? -1.186 -9.964 21.382 1.00 92.62 100 PHE A CA 1
ATOM 830 C C . PHE A 1 100 ? 0.215 -9.471 21.767 1.00 92.62 100 PHE A C 1
ATOM 832 O O . PHE A 1 100 ? 1.136 -10.279 21.876 1.00 92.62 100 PHE A O 1
ATOM 839 N N . LYS A 1 101 ? 0.400 -8.162 22.004 1.00 89.31 101 LYS A N 1
ATOM 840 C CA . LYS A 1 101 ? 1.646 -7.598 22.542 1.00 89.31 101 LYS A CA 1
ATOM 841 C C . LYS A 1 101 ? 1.763 -7.915 24.041 1.00 89.31 101 LYS A C 1
ATOM 843 O O . LYS A 1 101 ? 1.555 -7.050 24.892 1.00 89.31 101 LYS A O 1
ATOM 848 N N . LYS A 1 102 ? 2.039 -9.184 24.340 1.00 87.38 102 LYS A N 1
ATOM 849 C CA . LYS A 1 102 ? 2.064 -9.799 25.675 1.00 87.38 102 LYS A CA 1
ATOM 850 C C . LYS A 1 102 ? 3.276 -10.715 25.814 1.00 87.38 102 LYS A C 1
ATOM 852 O O . LYS A 1 102 ? 3.851 -11.123 24.808 1.00 87.38 102 LYS A O 1
ATOM 857 N N . ASP A 1 103 ? 3.641 -11.057 27.045 1.00 88.31 103 ASP A N 1
ATOM 858 C CA . ASP A 1 103 ? 4.706 -12.036 27.283 1.00 88.31 103 ASP A CA 1
ATOM 859 C C . ASP A 1 103 ? 4.155 -13.465 27.210 1.00 88.31 103 ASP A C 1
ATOM 861 O O . ASP A 1 103 ? 4.833 -14.370 26.722 1.00 88.31 103 ASP A O 1
ATOM 865 N N . SER A 1 104 ? 2.899 -13.662 27.627 1.00 91.25 104 SER A N 1
ATOM 866 C CA . SER A 1 104 ? 2.184 -14.936 27.527 1.00 91.25 104 SER A CA 1
ATOM 867 C C . SER A 1 104 ? 0.772 -14.771 26.968 1.00 91.25 104 SER A C 1
ATOM 869 O O . SER A 1 104 ? 0.055 -13.833 27.317 1.00 91.25 104 SER A O 1
ATOM 871 N N . ILE A 1 105 ? 0.318 -15.739 26.160 1.00 92.62 105 ILE A N 1
ATOM 872 C CA . ILE A 1 105 ? -1.060 -15.761 25.647 1.00 92.62 105 ILE A CA 1
ATOM 873 C C . ILE A 1 105 ? -2.099 -15.895 26.765 1.00 92.62 105 ILE A C 1
ATOM 875 O O . ILE A 1 105 ? -3.218 -15.403 26.637 1.00 92.62 105 ILE A O 1
ATOM 879 N N . ASN A 1 106 ? -1.731 -16.506 27.894 1.00 90.12 106 ASN A N 1
ATOM 880 C CA . ASN A 1 106 ? -2.641 -16.688 29.022 1.00 90.12 106 ASN A CA 1
ATOM 881 C C . ASN A 1 106 ? -3.039 -15.358 29.672 1.00 90.12 106 ASN A C 1
ATOM 883 O O . ASN A 1 106 ? -4.121 -15.273 30.243 1.00 90.12 106 ASN A O 1
ATOM 887 N N . GLU A 1 107 ? -2.251 -14.291 29.507 1.00 88.69 107 GLU A N 1
ATOM 888 C CA . GLU A 1 107 ? -2.650 -12.944 29.931 1.00 88.69 107 GLU A CA 1
ATOM 889 C C . GLU A 1 107 ? -3.913 -12.447 29.212 1.00 88.69 107 GLU A C 1
ATOM 891 O O . GLU A 1 107 ? -4.635 -11.615 29.756 1.00 88.69 107 GLU A O 1
ATOM 896 N N . LEU A 1 108 ? -4.204 -12.961 28.010 1.00 89.12 108 LEU A N 1
ATOM 897 C CA . LEU A 1 108 ? -5.422 -12.636 27.268 1.00 89.12 108 LEU A CA 1
ATOM 898 C C . LEU A 1 108 ? -6.651 -13.382 27.815 1.00 89.12 108 LEU A C 1
ATOM 900 O O . LEU A 1 108 ? -7.773 -12.912 27.639 1.00 89.12 108 LEU A O 1
ATOM 904 N N . PHE A 1 109 ? -6.457 -14.523 28.484 1.00 90.06 109 PHE A N 1
ATOM 905 C CA . PHE A 1 109 ? -7.529 -15.415 28.954 1.00 90.06 109 PHE A CA 1
ATOM 906 C C . PHE A 1 109 ? -7.622 -15.530 30.486 1.00 90.06 109 PHE A C 1
ATOM 908 O O . PHE A 1 109 ? -8.431 -16.304 31.002 1.00 90.06 109 PHE A O 1
ATOM 915 N N . GLY A 1 110 ? -6.811 -14.766 31.220 1.00 84.81 110 GLY A N 1
ATOM 916 C CA . GLY A 1 110 ? -6.846 -14.704 32.679 1.00 84.81 110 GLY A CA 1
ATOM 917 C C . GLY A 1 110 ? -6.589 -16.060 33.342 1.00 84.81 110 GLY A C 1
ATOM 918 O O . GLY A 1 110 ? -5.702 -16.812 32.938 1.00 84.81 110 GLY A O 1
ATOM 919 N N . ALA A 1 111 ? -7.374 -16.381 34.373 1.00 82.50 111 ALA A N 1
ATOM 920 C CA . ALA A 1 111 ? -7.173 -17.565 35.210 1.00 82.50 111 ALA A CA 1
ATOM 921 C C . ALA A 1 111 ? -7.415 -18.916 34.503 1.00 82.50 111 ALA A C 1
ATOM 923 O O . ALA A 1 111 ? -6.987 -19.948 35.019 1.00 82.50 111 ALA A O 1
ATOM 924 N N . HIS A 1 112 ? -8.095 -18.926 33.353 1.00 83.69 112 HIS A N 1
ATOM 925 C CA . HIS A 1 112 ? -8.435 -20.146 32.608 1.00 83.69 112 HIS A CA 1
ATOM 926 C C . HIS A 1 112 ? -7.420 -20.482 31.503 1.00 83.69 112 HIS A C 1
ATOM 928 O O . HIS A 1 112 ? -7.213 -21.646 31.172 1.00 83.69 112 HIS A O 1
ATOM 934 N N . GLY A 1 113 ? -6.741 -19.477 30.945 1.00 90.00 113 GLY A N 1
ATOM 935 C CA . GLY A 1 113 ? -5.801 -19.687 29.844 1.00 90.00 113 GLY A CA 1
ATOM 936 C C . GLY A 1 113 ? -6.462 -20.101 28.518 1.00 90.00 113 GLY A C 1
ATOM 937 O O . GLY A 1 113 ? -7.684 -20.235 28.401 1.00 90.00 113 GLY A O 1
ATOM 938 N N . LEU A 1 114 ? -5.633 -20.279 27.487 1.00 92.69 114 LEU A N 1
ATOM 939 C CA . LEU A 1 114 ? -6.084 -20.568 26.118 1.00 92.69 114 LEU A CA 1
ATOM 940 C C . LEU A 1 114 ? -6.698 -21.971 25.963 1.00 92.69 114 LEU A C 1
ATOM 942 O O . LEU A 1 114 ? -7.696 -22.138 25.258 1.00 92.69 114 LEU A O 1
ATOM 946 N N . ASP A 1 115 ? -6.126 -22.980 26.623 1.00 89.88 115 ASP A N 1
ATOM 947 C CA . ASP A 1 115 ? -6.597 -24.365 26.514 1.00 89.88 115 ASP A CA 1
ATOM 948 C C . ASP A 1 115 ? -8.024 -24.525 27.051 1.00 89.88 115 ASP A C 1
ATOM 950 O O . ASP A 1 115 ? -8.862 -25.158 26.406 1.00 89.88 115 ASP A O 1
ATOM 954 N N . ASP A 1 116 ? -8.345 -23.916 28.197 1.00 90.81 116 ASP A N 1
ATOM 955 C CA . ASP A 1 116 ? -9.703 -23.948 28.747 1.00 90.81 116 ASP A CA 1
ATOM 956 C C . ASP A 1 116 ? -10.698 -23.236 27.823 1.00 90.81 116 ASP A C 1
ATOM 958 O O . ASP A 1 116 ? -11.806 -23.742 27.608 1.00 90.81 116 ASP A O 1
ATOM 962 N N . PHE A 1 117 ? -10.301 -22.098 27.238 1.00 93.56 117 PHE A N 1
ATOM 963 C CA . PHE A 1 117 ? -11.107 -21.383 26.249 1.00 93.56 117 PHE A CA 1
ATOM 964 C C . PHE A 1 117 ? -11.395 -22.259 25.024 1.00 93.56 117 PHE A C 1
ATOM 966 O O . PHE A 1 117 ? -12.542 -22.336 24.574 1.00 93.56 117 PHE A O 1
ATOM 973 N N . SER A 1 118 ? -10.396 -22.973 24.502 1.00 92.00 118 SER A N 1
ATOM 974 C CA . SER A 1 118 ? -10.609 -23.836 23.338 1.00 92.00 118 SER A CA 1
ATOM 975 C C . SER A 1 118 ? -11.439 -25.080 23.675 1.00 92.00 118 SER A C 1
ATOM 977 O O . SER A 1 118 ? -12.397 -25.406 22.967 1.00 92.00 118 SER A O 1
ATOM 979 N N . ASN A 1 119 ? -11.170 -25.710 24.823 1.00 91.38 119 ASN A N 1
ATOM 980 C CA . ASN A 1 119 ? -11.935 -26.844 25.353 1.00 91.38 119 ASN A CA 1
ATOM 981 C C . ASN A 1 119 ? -13.397 -26.484 25.667 1.00 91.38 119 ASN A C 1
ATOM 983 O O . ASN A 1 119 ? -14.258 -27.366 25.746 1.00 91.38 119 ASN A O 1
ATOM 987 N N . ALA A 1 120 ? -13.712 -25.209 25.901 1.00 91.62 120 ALA A N 1
ATOM 988 C CA . ALA A 1 120 ? -15.088 -24.749 26.063 1.00 91.62 120 ALA A CA 1
ATOM 989 C C . ALA A 1 120 ? -15.897 -24.820 24.755 1.00 91.62 120 ALA A C 1
ATOM 991 O O . ALA A 1 120 ? -17.107 -25.009 24.826 1.00 91.62 120 ALA A O 1
ATOM 992 N N . HIS A 1 121 ? -15.231 -24.768 23.597 1.00 93.38 121 HIS A N 1
ATOM 993 C CA . HIS A 1 121 ? -15.841 -24.726 22.262 1.00 93.38 121 HIS A CA 1
ATOM 994 C C . HIS A 1 121 ? -15.526 -25.964 21.410 1.00 93.38 121 HIS A C 1
ATOM 996 O O . HIS A 1 121 ? -15.563 -25.913 20.177 1.00 93.38 121 HIS A O 1
ATOM 1002 N N . GLN A 1 122 ? -15.127 -27.074 22.032 1.00 89.88 122 GLN A N 1
ATOM 1003 C CA . GLN A 1 122 ? -14.702 -28.269 21.299 1.00 89.88 122 GLN A CA 1
ATOM 1004 C C . GLN A 1 122 ? -15.860 -28.930 20.530 1.00 89.88 122 GLN A C 1
ATOM 1006 O O . GLN A 1 122 ? -15.647 -29.434 19.429 1.00 89.88 122 GLN A O 1
ATOM 1011 N N . ASP A 1 123 ? -17.073 -28.871 21.085 1.00 88.25 123 ASP A N 1
ATOM 1012 C CA . ASP A 1 123 ? -18.279 -29.494 20.521 1.00 88.25 123 ASP A CA 1
ATOM 1013 C C . ASP A 1 123 ? -19.015 -28.596 19.505 1.00 88.25 123 ASP A C 1
ATOM 1015 O O . ASP A 1 123 ? -20.008 -29.005 18.903 1.00 88.25 123 ASP A O 1
ATOM 1019 N N . GLU A 1 124 ? -18.529 -27.371 19.295 1.00 90.00 124 GLU A N 1
ATOM 1020 C CA . GLU A 1 124 ? -19.153 -26.390 18.410 1.00 90.00 124 GLU A CA 1
ATOM 1021 C C . GLU A 1 124 ? -18.855 -26.720 16.944 1.00 90.00 124 GLU A C 1
ATOM 1023 O O . GLU A 1 124 ? -17.699 -26.778 16.514 1.00 90.00 124 GLU A O 1
ATOM 1028 N N . LEU A 1 125 ? -19.910 -26.918 16.147 1.00 87.69 125 LEU A N 1
ATOM 1029 C CA . LEU A 1 125 ? -19.781 -27.253 14.722 1.00 87.69 125 LEU A CA 1
ATOM 1030 C C . LEU A 1 125 ? -19.153 -26.115 13.916 1.00 87.69 125 LEU A C 1
ATOM 1032 O O . LEU A 1 125 ? -18.420 -26.353 12.949 1.00 87.69 125 LEU A O 1
ATOM 1036 N N . ARG A 1 126 ? -19.471 -24.883 14.312 1.00 90.00 126 ARG A N 1
ATOM 1037 C CA . ARG A 1 126 ? -19.005 -23.654 13.692 1.00 90.00 126 ARG A CA 1
ATOM 1038 C C . ARG A 1 126 ? -18.594 -22.687 14.786 1.00 90.00 126 ARG A C 1
ATOM 1040 O O . ARG A 1 126 ? -19.316 -22.530 15.760 1.00 90.00 126 ARG A O 1
ATOM 1047 N N . LYS A 1 127 ? -17.447 -22.044 14.602 1.00 94.00 127 LYS A N 1
ATOM 1048 C CA . LYS A 1 127 ? -16.890 -21.065 15.532 1.00 94.00 127 LYS A CA 1
ATOM 1049 C C . LYS A 1 127 ? -15.897 -20.174 14.793 1.00 94.00 127 LYS A C 1
ATOM 1051 O O . LYS A 1 127 ? -15.113 -20.675 13.981 1.00 94.00 127 LYS A O 1
ATOM 1056 N N . VAL A 1 128 ? -15.977 -18.870 15.031 1.00 95.25 128 VAL A N 1
ATOM 1057 C CA . VAL A 1 128 ? -15.280 -17.841 14.251 1.00 95.25 128 VAL A CA 1
ATOM 1058 C C . VAL A 1 128 ? -14.411 -16.991 15.164 1.00 95.25 128 VAL A C 1
ATOM 1060 O O . VAL A 1 128 ? -14.862 -16.525 16.211 1.00 95.25 128 VAL A O 1
ATOM 1063 N N . ILE A 1 129 ? -13.175 -16.757 14.734 1.00 96.75 129 ILE A N 1
ATOM 1064 C CA . ILE A 1 129 ? -12.290 -15.754 15.315 1.00 96.75 129 ILE A CA 1
ATOM 1065 C C . ILE A 1 129 ? -11.889 -14.754 14.244 1.00 96.75 129 ILE A C 1
ATOM 1067 O O . ILE A 1 129 ? -11.497 -15.117 13.135 1.00 96.75 129 ILE A O 1
ATOM 1071 N N . VAL A 1 130 ? -11.963 -13.481 14.607 1.00 97.75 130 VAL A N 1
ATOM 1072 C CA . VAL A 1 130 ? -11.479 -12.369 13.804 1.00 97.75 130 VAL A CA 1
ATOM 1073 C C . VAL A 1 130 ? -10.324 -11.705 14.536 1.00 97.75 130 VAL A C 1
ATOM 1075 O O . VAL A 1 130 ? -10.448 -11.375 15.712 1.00 97.75 130 VAL A O 1
ATOM 1078 N N . VAL A 1 131 ? -9.223 -11.469 13.834 1.00 97.38 131 VAL A N 1
ATOM 1079 C CA . VAL A 1 131 ? -8.103 -10.653 14.302 1.00 97.38 131 VAL A CA 1
ATOM 1080 C C . VAL A 1 131 ? -8.040 -9.391 13.443 1.00 97.38 131 VAL A C 1
ATOM 1082 O O . VAL A 1 131 ? -7.628 -9.414 12.282 1.00 97.38 131 VAL A O 1
ATOM 1085 N N . ASP A 1 132 ? -8.515 -8.286 14.006 1.00 95.31 132 ASP A N 1
ATOM 1086 C CA . ASP A 1 132 ? -8.651 -6.997 13.332 1.00 95.31 132 ASP A CA 1
ATOM 1087 C C . ASP A 1 132 ? -7.338 -6.191 13.401 1.00 95.31 132 ASP A C 1
ATOM 1089 O O . ASP A 1 132 ? -6.622 -6.224 14.407 1.00 95.31 132 ASP A O 1
ATOM 1093 N N . SER A 1 133 ? -7.015 -5.472 12.321 1.00 92.19 133 SER A N 1
ATOM 1094 C CA . SER A 1 133 ? -5.770 -4.705 12.129 1.00 92.19 133 SER A CA 1
ATOM 1095 C C . SER A 1 133 ? -4.491 -5.553 12.262 1.00 92.19 133 SER A C 1
ATOM 1097 O O . SER A 1 133 ? -3.524 -5.168 12.923 1.00 92.19 133 SER A O 1
ATOM 1099 N N . ALA A 1 134 ? -4.475 -6.718 11.609 1.00 94.75 134 ALA A N 1
ATOM 1100 C CA . ALA A 1 134 ? -3.421 -7.734 11.632 1.00 94.75 134 ALA A CA 1
ATOM 1101 C C . ALA A 1 134 ? -2.029 -7.245 11.199 1.00 94.75 134 ALA A C 1
ATOM 1103 O O . ALA A 1 134 ? -1.040 -7.894 11.529 1.00 94.75 134 ALA A O 1
ATOM 1104 N N . GLU A 1 135 ? -1.901 -6.081 10.553 1.00 90.31 135 GLU A N 1
ATOM 1105 C CA . GLU A 1 135 ? -0.591 -5.451 10.340 1.00 90.31 135 GLU A CA 1
ATOM 1106 C C . GLU A 1 135 ? 0.182 -5.229 11.648 1.00 90.31 135 GLU A C 1
ATOM 1108 O O . GLU A 1 135 ? 1.409 -5.204 11.637 1.00 90.31 135 GLU A O 1
ATOM 1113 N N . LYS A 1 136 ? -0.512 -5.119 12.789 1.00 90.06 136 LYS A N 1
ATOM 1114 C CA . LYS A 1 136 ? 0.115 -4.985 14.109 1.00 90.06 136 LYS A CA 1
ATOM 1115 C C . LYS A 1 136 ? 0.846 -6.240 14.571 1.00 90.06 136 LYS A C 1
ATOM 1117 O O . LYS A 1 136 ? 1.731 -6.132 15.412 1.00 90.06 136 LYS A O 1
ATOM 1122 N N . LEU A 1 137 ? 0.557 -7.399 13.982 1.00 91.56 137 LEU A N 1
ATOM 1123 C CA . LEU A 1 137 ? 1.299 -8.631 14.251 1.00 91.56 137 LEU A CA 1
ATOM 1124 C C . LEU A 1 137 ? 2.744 -8.554 13.736 1.00 91.56 137 LEU A C 1
ATOM 1126 O O . LEU A 1 137 ? 3.630 -9.180 14.308 1.00 91.56 137 LEU A O 1
ATOM 1130 N N . LEU A 1 138 ? 2.995 -7.754 12.693 1.00 87.56 138 LEU A N 1
ATOM 1131 C CA . LEU A 1 138 ? 4.337 -7.518 12.144 1.00 87.56 138 LEU A CA 1
ATOM 1132 C C . LEU A 1 138 ? 5.209 -6.663 13.079 1.00 87.56 138 LEU A C 1
ATOM 1134 O O . LEU A 1 138 ? 6.425 -6.618 12.920 1.00 87.56 138 LEU A O 1
ATOM 1138 N N . GLU A 1 139 ? 4.590 -5.971 14.040 1.00 84.62 139 GLU A N 1
ATOM 1139 C CA . GLU A 1 139 ? 5.261 -5.097 15.009 1.00 84.62 139 GLU A CA 1
ATOM 1140 C C . GLU A 1 139 ? 5.602 -5.835 16.323 1.00 84.62 139 GLU A C 1
ATOM 1142 O O . GLU A 1 139 ? 6.194 -5.242 17.227 1.00 84.62 139 GLU A O 1
ATOM 1147 N N . LEU A 1 140 ? 5.223 -7.114 16.458 1.00 86.19 140 LEU A N 1
ATOM 1148 C CA . LEU A 1 140 ? 5.451 -7.893 17.676 1.00 86.19 140 LEU A CA 1
ATOM 1149 C C . LEU A 1 140 ? 6.934 -8.231 17.852 1.00 86.19 140 LEU A C 1
ATOM 1151 O O . LEU A 1 140 ? 7.563 -8.836 16.988 1.00 86.19 140 LEU A O 1
ATOM 1155 N N . THR A 1 141 ? 7.480 -7.896 19.022 1.00 85.25 141 THR A N 1
ATOM 1156 C CA . THR A 1 141 ? 8.830 -8.313 19.430 1.00 85.25 141 THR A CA 1
ATOM 1157 C C . THR A 1 141 ? 8.864 -9.770 19.880 1.00 85.25 141 THR A C 1
ATOM 1159 O O . THR A 1 141 ? 9.854 -10.459 19.654 1.00 85.25 141 THR A O 1
ATOM 1162 N N . ASN A 1 142 ? 7.782 -10.232 20.512 1.00 89.25 142 ASN A N 1
ATOM 1163 C CA . ASN A 1 142 ? 7.564 -11.620 20.891 1.00 89.25 142 ASN A CA 1
ATOM 1164 C C . ASN A 1 142 ? 6.373 -12.171 20.095 1.00 89.25 142 ASN A C 1
ATOM 1166 O O . ASN A 1 142 ? 5.239 -11.740 20.298 1.00 89.25 142 ASN A O 1
ATOM 1170 N N . ILE A 1 143 ? 6.640 -13.104 19.182 1.00 91.31 143 ILE A N 1
ATOM 1171 C CA . ILE A 1 143 ? 5.618 -13.721 18.324 1.00 91.31 143 ILE A CA 1
ATOM 1172 C C . ILE A 1 143 ? 4.985 -14.972 18.948 1.00 91.31 143 ILE A C 1
ATOM 1174 O O . ILE A 1 143 ? 3.968 -15.454 18.445 1.00 91.31 143 ILE A O 1
ATOM 1178 N N . ASP A 1 144 ? 5.567 -15.506 20.026 1.00 92.56 144 ASP A N 1
ATOM 1179 C CA . ASP A 1 144 ? 5.168 -16.790 20.605 1.00 92.56 144 ASP A CA 1
ATOM 1180 C C . ASP A 1 144 ? 3.705 -16.810 21.081 1.00 92.56 144 ASP A C 1
ATOM 1182 O O . ASP A 1 144 ? 3.004 -17.758 20.717 1.00 92.56 144 ASP A O 1
ATOM 1186 N N . PRO A 1 145 ? 3.173 -15.776 21.774 1.00 93.94 145 PRO A N 1
ATOM 1187 C CA . PRO A 1 145 ? 1.776 -15.772 22.209 1.00 93.94 145 PRO A CA 1
ATOM 1188 C C . PRO A 1 145 ? 0.783 -15.920 21.054 1.00 93.94 145 PRO A C 1
ATOM 1190 O O . PRO A 1 145 ? -0.171 -16.693 21.128 1.00 93.94 145 PRO A O 1
ATOM 1193 N N . PHE A 1 146 ? 1.012 -15.194 19.959 1.00 95.62 146 PHE A N 1
ATOM 1194 C CA . PHE A 1 146 ? 0.136 -15.262 18.795 1.00 95.62 146 PHE A CA 1
ATOM 1195 C C . PHE A 1 146 ? 0.326 -16.573 18.015 1.00 95.62 146 PHE A C 1
ATOM 1197 O O . PHE A 1 146 ? -0.644 -17.147 17.520 1.00 95.62 146 PHE A O 1
ATOM 1204 N N . LYS A 1 147 ? 1.557 -17.093 17.942 1.00 93.75 147 LYS A N 1
ATOM 1205 C CA . LYS A 1 147 ? 1.838 -18.395 17.326 1.00 93.75 147 LYS A CA 1
ATOM 1206 C C . LYS A 1 147 ? 1.140 -19.537 18.068 1.00 93.75 147 LYS A C 1
ATOM 1208 O O . LYS A 1 147 ? 0.556 -20.413 17.426 1.00 93.75 147 LYS A O 1
ATOM 1213 N N . GLU A 1 148 ? 1.174 -19.521 19.398 1.00 94.44 148 GLU A N 1
ATOM 1214 C CA . GLU A 1 148 ? 0.463 -20.475 20.253 1.00 94.44 148 GLU A CA 1
ATOM 1215 C C . GLU A 1 148 ? -1.049 -20.382 20.025 1.00 94.44 148 GLU A C 1
ATOM 1217 O O . GLU A 1 148 ? -1.688 -21.389 19.708 1.00 94.44 148 GLU A O 1
ATOM 1222 N N . PHE A 1 149 ? -1.593 -19.161 20.064 1.00 95.81 149 PHE A N 1
ATOM 1223 C CA . PHE A 1 149 ? -2.997 -18.884 19.769 1.00 95.81 149 PHE A CA 1
ATOM 1224 C C . PHE A 1 149 ? -3.431 -19.492 18.434 1.00 95.81 149 PHE A C 1
ATOM 1226 O O . PHE A 1 149 ? -4.329 -20.334 18.391 1.00 95.81 149 PHE A O 1
ATOM 1233 N N . LEU A 1 150 ? -2.745 -19.136 17.347 1.00 94.75 150 LEU A N 1
ATOM 1234 C CA . LEU A 1 150 ? -3.070 -19.597 16.002 1.00 94.75 150 LEU A CA 1
ATOM 1235 C C . LEU A 1 150 ? -2.959 -21.123 15.863 1.00 94.75 150 LEU A C 1
ATOM 1237 O O . LEU A 1 150 ? -3.798 -21.745 15.211 1.00 94.75 150 LEU A O 1
ATOM 1241 N N . THR A 1 151 ? -1.968 -21.740 16.512 1.00 93.25 151 THR A N 1
ATOM 1242 C CA . THR A 1 151 ? -1.789 -23.200 16.505 1.00 93.25 151 THR A CA 1
ATOM 1243 C C . THR A 1 151 ? -2.998 -23.912 17.115 1.00 93.25 151 THR A C 1
ATOM 1245 O O . THR A 1 151 ? -3.502 -24.879 16.535 1.00 93.25 151 THR A O 1
ATOM 1248 N N . VAL A 1 152 ? -3.504 -23.415 18.249 1.00 94.00 152 VAL A N 1
ATOM 1249 C CA . VAL A 1 152 ? -4.717 -23.948 18.889 1.00 94.00 152 VAL A CA 1
ATOM 1250 C C . VAL A 1 152 ? -5.936 -23.750 17.989 1.00 94.00 152 VAL A C 1
ATOM 1252 O O . VAL A 1 152 ? -6.710 -24.689 17.788 1.00 94.00 152 VAL A O 1
ATOM 1255 N N . LEU A 1 153 ? -6.076 -22.577 17.362 1.00 93.56 153 LEU A N 1
ATOM 1256 C CA . LEU A 1 153 ? -7.204 -22.299 16.470 1.00 93.56 153 LEU A CA 1
ATOM 1257 C C . LEU A 1 153 ? -7.271 -23.264 15.282 1.00 93.56 153 LEU A C 1
ATOM 1259 O O . LEU A 1 153 ? -8.343 -23.783 14.960 1.00 93.56 153 LEU A O 1
ATOM 1263 N N . ILE A 1 154 ? -6.125 -23.531 14.654 1.00 91.38 154 ILE A N 1
ATOM 1264 C CA . ILE A 1 154 ? -6.017 -24.449 13.515 1.00 91.38 154 ILE A CA 1
ATOM 1265 C C . ILE A 1 154 ? -6.334 -25.880 13.950 1.00 91.38 154 ILE A C 1
ATOM 1267 O O . ILE A 1 154 ? -7.140 -26.558 13.306 1.00 91.38 154 ILE A O 1
ATOM 1271 N N . LYS A 1 155 ? -5.741 -26.332 15.063 1.00 91.19 155 LYS A N 1
ATOM 1272 C CA . LYS A 1 155 ? -5.969 -27.672 15.624 1.00 91.19 155 LYS A CA 1
ATOM 1273 C C . LYS A 1 155 ? -7.454 -27.917 15.894 1.00 91.19 155 LYS A C 1
ATOM 1275 O O . LYS A 1 155 ? -7.987 -28.960 15.510 1.00 91.19 155 LYS A O 1
ATOM 1280 N N . ASP A 1 156 ? -8.127 -26.924 16.469 1.00 91.38 156 ASP A N 1
ATOM 1281 C CA . ASP A 1 156 ? -9.529 -27.024 16.867 1.00 91.38 156 ASP A CA 1
ATOM 1282 C C . ASP A 1 156 ? -10.503 -26.533 15.786 1.00 91.38 156 ASP A C 1
ATOM 1284 O O . ASP A 1 156 ? -11.699 -26.389 16.047 1.00 91.38 156 ASP A O 1
ATOM 1288 N N . LYS A 1 157 ? -10.008 -26.354 14.551 1.00 91.00 157 LYS A N 1
ATOM 1289 C CA . LYS A 1 157 ? -10.776 -26.078 13.325 1.00 91.00 157 LYS A CA 1
ATOM 1290 C C . LYS A 1 157 ? -11.647 -24.821 13.408 1.00 91.00 157 LYS A C 1
ATOM 1292 O O . LYS A 1 157 ? -12.770 -24.816 12.897 1.00 91.00 157 LYS A O 1
ATOM 1297 N N . TRP A 1 158 ? -11.131 -23.773 14.042 1.00 94.00 158 TRP A N 1
ATOM 1298 C CA . TRP A 1 158 ? -11.750 -22.451 14.028 1.00 94.00 158 TRP A CA 1
ATOM 1299 C C . TRP A 1 158 ? -11.728 -21.846 12.620 1.00 94.00 158 TRP A C 1
ATOM 1301 O O . TRP A 1 158 ? -10.777 -22.028 11.861 1.00 94.00 158 TRP A O 1
ATOM 1311 N N . GLN A 1 159 ? -12.778 -21.104 12.278 1.00 95.00 159 GLN A N 1
ATOM 1312 C CA . GLN A 1 159 ? -12.804 -20.252 11.091 1.00 95.00 159 GLN A CA 1
ATOM 1313 C C . GLN A 1 159 ? -12.103 -18.936 11.445 1.00 95.00 159 GLN A C 1
ATOM 1315 O O . GLN A 1 159 ? -12.537 -18.253 12.372 1.00 95.00 159 GLN A O 1
ATOM 1320 N N . VAL A 1 160 ? -11.014 -18.595 10.752 1.00 95.94 160 VAL A N 1
ATOM 1321 C CA . VAL A 1 160 ? -10.158 -17.458 11.131 1.00 95.94 160 VAL A CA 1
ATOM 1322 C C . VAL A 1 160 ? -10.158 -16.389 10.044 1.00 95.94 160 VAL A C 1
ATOM 1324 O O . VAL A 1 160 ? -9.868 -16.674 8.881 1.00 95.94 160 VAL A O 1
ATOM 1327 N N . VAL A 1 161 ? -10.451 -15.150 10.438 1.00 97.62 161 VAL A N 1
ATOM 1328 C CA . VAL A 1 161 ? -10.393 -13.967 9.573 1.00 97.62 161 VAL A CA 1
ATOM 1329 C C . VAL A 1 161 ? -9.383 -12.976 10.129 1.00 97.62 161 VAL A C 1
ATOM 1331 O O . VAL A 1 161 ? -9.440 -12.611 11.295 1.00 97.62 161 VAL A O 1
ATOM 1334 N N . PHE A 1 162 ? -8.502 -12.476 9.280 1.00 97.38 162 PHE A N 1
ATOM 1335 C CA . PHE A 1 162 ? -7.634 -11.343 9.566 1.00 97.38 162 PHE A CA 1
ATOM 1336 C C . PHE A 1 162 ? -8.134 -10.132 8.796 1.00 97.38 162 PHE A C 1
ATOM 1338 O O . PHE A 1 162 ? -8.532 -10.274 7.643 1.00 97.38 162 PHE A O 1
ATOM 1345 N N . THR A 1 163 ? -8.086 -8.934 9.371 1.00 96.50 163 THR A N 1
ATOM 1346 C CA . THR A 1 163 ? -8.219 -7.709 8.569 1.00 96.50 163 THR A CA 1
ATOM 1347 C C . THR A 1 163 ? -6.881 -7.008 8.475 1.00 96.50 163 THR A C 1
ATOM 1349 O O . THR A 1 163 ? -6.109 -7.016 9.425 1.00 96.50 163 THR A O 1
ATOM 1352 N N . THR A 1 164 ? -6.586 -6.384 7.339 1.00 93.00 164 THR A N 1
ATOM 1353 C CA . THR A 1 164 ? -5.397 -5.536 7.236 1.00 93.00 164 THR A CA 1
ATOM 1354 C C . THR A 1 164 ? -5.558 -4.427 6.205 1.00 93.00 164 THR A C 1
ATOM 1356 O O . THR A 1 164 ? -6.532 -4.377 5.445 1.00 93.00 164 THR A O 1
ATOM 1359 N N . ARG A 1 165 ? -4.614 -3.491 6.173 1.00 87.69 165 ARG A N 1
ATOM 1360 C CA . ARG A 1 165 ? -4.538 -2.481 5.116 1.00 87.69 165 ARG A CA 1
ATOM 1361 C C . ARG A 1 165 ? -3.788 -3.016 3.901 1.00 87.69 165 ARG A C 1
ATOM 1363 O O . ARG A 1 165 ? -2.884 -3.835 4.021 1.00 87.69 165 ARG A O 1
ATOM 1370 N N . ASN A 1 166 ? -4.145 -2.519 2.716 1.00 80.06 166 ASN A N 1
ATOM 1371 C CA . ASN A 1 166 ? -3.576 -2.986 1.442 1.00 80.06 166 ASN A CA 1
ATOM 1372 C C . ASN A 1 166 ? -2.041 -2.970 1.407 1.00 80.06 166 ASN A C 1
ATOM 1374 O O . ASN A 1 166 ? -1.435 -3.872 0.841 1.00 80.06 166 ASN A O 1
ATOM 1378 N N . ASN A 1 167 ? -1.420 -1.963 2.022 1.00 77.81 167 ASN A N 1
ATOM 1379 C CA . ASN A 1 167 ? 0.030 -1.796 2.041 1.00 77.81 167 ASN A CA 1
ATOM 1380 C C . ASN A 1 167 ? 0.773 -2.822 2.913 1.00 77.81 167 ASN A C 1
ATOM 1382 O O . ASN A 1 167 ? 1.973 -2.961 2.736 1.00 77.81 167 ASN A O 1
ATOM 1386 N N . TYR A 1 168 ? 0.086 -3.532 3.814 1.00 82.88 168 TYR A N 1
ATOM 1387 C CA . TYR A 1 168 ? 0.680 -4.585 4.650 1.00 82.88 168 TYR A CA 1
ATOM 1388 C C . TYR A 1 168 ? 0.365 -5.993 4.155 1.00 82.88 168 TYR A C 1
ATOM 1390 O O . TYR A 1 168 ? 0.898 -6.961 4.684 1.00 82.88 168 TYR A O 1
ATOM 1398 N N . LEU A 1 169 ? -0.492 -6.131 3.140 1.00 83.06 169 LEU A N 1
ATOM 1399 C CA . LEU A 1 169 ? -0.969 -7.433 2.688 1.00 83.06 169 LEU A CA 1
ATOM 1400 C C . LEU A 1 169 ? 0.172 -8.356 2.244 1.00 83.06 169 LEU A C 1
ATOM 1402 O O . LEU A 1 169 ? 0.143 -9.545 2.544 1.00 83.06 169 LEU A O 1
ATOM 1406 N N . ALA A 1 170 ? 1.161 -7.821 1.524 1.00 71.00 170 ALA A N 1
ATOM 1407 C CA . ALA A 1 170 ? 2.295 -8.602 1.039 1.00 71.00 170 ALA A CA 1
ATOM 1408 C C . ALA A 1 170 ? 3.174 -9.096 2.199 1.00 71.00 170 ALA A C 1
ATOM 1410 O O . ALA A 1 170 ? 3.418 -10.297 2.307 1.00 71.00 170 ALA A O 1
ATOM 1411 N N . ASP A 1 171 ? 3.572 -8.189 3.094 1.00 77.62 171 ASP A N 1
ATOM 1412 C CA . ASP A 1 171 ? 4.403 -8.507 4.261 1.00 77.62 171 ASP A CA 1
ATOM 1413 C C . ASP A 1 171 ? 3.699 -9.488 5.206 1.00 77.62 171 ASP A C 1
ATOM 1415 O O . ASP A 1 171 ? 4.311 -10.419 5.727 1.00 77.62 171 ASP A O 1
ATOM 1419 N N . LEU A 1 172 ? 2.388 -9.319 5.390 1.00 85.19 172 LEU A N 1
ATOM 1420 C CA . LEU A 1 172 ? 1.584 -10.189 6.237 1.00 85.19 172 LEU A CA 1
ATOM 1421 C C . LEU A 1 172 ? 1.433 -11.592 5.638 1.00 85.19 172 LEU A C 1
ATOM 1423 O O . LEU A 1 172 ? 1.565 -12.575 6.360 1.00 85.19 172 LEU A O 1
ATOM 1427 N N . ASN A 1 173 ? 1.210 -11.702 4.325 1.00 81.25 173 ASN A N 1
ATOM 1428 C CA . ASN A 1 173 ? 1.206 -12.996 3.639 1.00 81.25 173 ASN A CA 1
ATOM 1429 C C . ASN A 1 173 ? 2.561 -13.703 3.767 1.00 81.25 173 ASN A C 1
ATOM 1431 O O . ASN A 1 173 ? 2.596 -14.893 4.072 1.00 81.25 173 ASN A O 1
ATOM 1435 N N . TYR A 1 174 ? 3.664 -12.969 3.590 1.00 77.50 174 TYR A N 1
ATOM 1436 C CA . TYR A 1 174 ? 5.010 -13.508 3.777 1.00 77.50 174 TYR A CA 1
ATOM 1437 C C . TYR A 1 174 ? 5.204 -14.045 5.201 1.00 77.50 174 TYR A C 1
ATOM 1439 O O . TYR A 1 174 ? 5.596 -15.195 5.379 1.00 77.50 174 TYR A O 1
ATOM 1447 N N . ALA A 1 175 ? 4.846 -13.254 6.217 1.00 82.81 175 ALA A N 1
ATOM 1448 C CA . ALA A 1 175 ? 4.915 -13.682 7.610 1.00 82.81 175 ALA A CA 1
ATOM 1449 C C . ALA A 1 175 ? 4.053 -14.930 7.874 1.00 82.81 175 ALA A C 1
ATOM 1451 O O . ALA A 1 175 ? 4.496 -15.863 8.540 1.00 82.81 175 ALA A O 1
ATOM 1452 N N . PHE A 1 176 ? 2.834 -14.985 7.338 1.00 86.06 176 PHE A N 1
ATOM 1453 C CA . PHE A 1 176 ? 1.946 -16.136 7.502 1.00 86.06 176 PHE A CA 1
ATOM 1454 C C . PHE A 1 176 ? 2.486 -17.426 6.894 1.00 86.06 176 PHE A C 1
ATOM 1456 O O . PHE A 1 176 ? 2.386 -18.470 7.539 1.00 86.06 176 PHE A O 1
ATOM 1463 N N . ILE A 1 177 ? 3.122 -17.351 5.730 1.00 79.00 177 ILE A N 1
ATOM 1464 C CA . ILE A 1 177 ? 3.735 -18.518 5.097 1.00 79.00 177 ILE A CA 1
ATOM 1465 C C . ILE A 1 177 ? 4.998 -18.936 5.847 1.00 79.00 177 ILE A C 1
ATOM 1467 O O . ILE A 1 177 ? 5.090 -20.081 6.282 1.00 79.00 177 ILE A O 1
ATOM 1471 N N . ASP A 1 178 ? 5.949 -18.020 6.026 1.00 76.81 178 ASP A N 1
ATOM 1472 C CA . ASP A 1 178 ? 7.304 -18.374 6.463 1.00 76.81 178 ASP A CA 1
ATOM 1473 C C . ASP A 1 178 ? 7.417 -18.561 7.982 1.00 76.81 178 ASP A C 1
ATOM 1475 O O . ASP A 1 178 ? 8.238 -19.347 8.455 1.00 76.81 178 ASP A O 1
ATOM 1479 N N . ILE A 1 179 ? 6.612 -17.836 8.766 1.00 83.31 179 ILE A N 1
ATOM 1480 C CA . ILE A 1 179 ? 6.687 -17.853 10.237 1.00 83.31 179 ILE A CA 1
ATOM 1481 C C . ILE A 1 179 ? 5.598 -18.752 10.823 1.00 83.31 179 ILE A C 1
ATOM 1483 O O . ILE A 1 179 ? 5.858 -19.539 11.741 1.00 83.31 179 ILE A O 1
ATOM 1487 N N . TYR A 1 180 ? 4.374 -18.624 10.308 1.00 84.25 180 TYR A N 1
ATOM 1488 C CA . TYR A 1 180 ? 3.200 -19.308 10.851 1.00 84.25 180 TYR A CA 1
ATOM 1489 C C . TYR A 1 180 ? 2.819 -20.582 10.085 1.00 84.25 180 TYR A C 1
ATOM 1491 O O . TY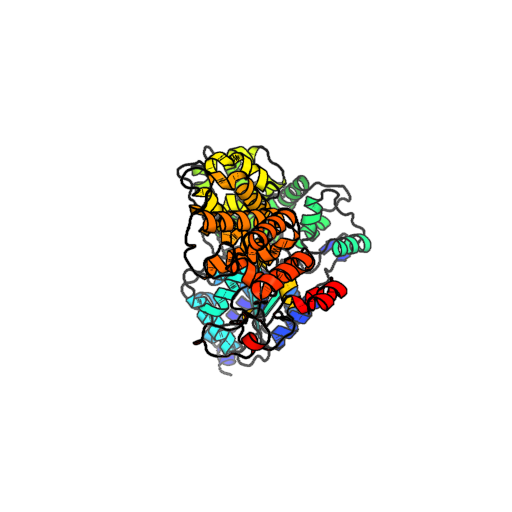R A 1 180 ? 1.939 -21.308 10.543 1.00 84.25 180 TYR A O 1
ATOM 1499 N N . ASN A 1 181 ? 3.501 -20.895 8.975 1.00 82.62 181 ASN A N 1
ATOM 1500 C CA . ASN A 1 181 ? 3.260 -22.073 8.137 1.00 82.62 181 ASN A CA 1
ATOM 1501 C C . ASN A 1 181 ? 1.795 -22.214 7.688 1.00 82.62 181 ASN A C 1
ATOM 1503 O O . ASN A 1 181 ? 1.250 -23.321 7.654 1.00 82.62 181 ASN A O 1
ATOM 1507 N N . ILE A 1 182 ? 1.153 -21.094 7.346 1.00 83.50 182 ILE A N 1
ATOM 1508 C CA . ILE A 1 182 ? -0.209 -21.061 6.810 1.00 83.50 182 ILE A CA 1
ATOM 1509 C C . ILE A 1 182 ? -0.294 -20.271 5.506 1.00 83.50 182 ILE A C 1
ATOM 1511 O O . ILE A 1 182 ? 0.452 -19.330 5.257 1.00 83.50 182 ILE A O 1
ATOM 1515 N N . THR A 1 183 ? -1.266 -20.644 4.680 1.00 82.75 183 THR A N 1
ATOM 1516 C CA . THR A 1 183 ? -1.501 -20.050 3.362 1.00 82.75 183 THR A CA 1
ATOM 1517 C C . THR A 1 183 ? -2.916 -19.468 3.329 1.00 82.75 183 THR A C 1
ATOM 1519 O O . THR A 1 183 ? -3.866 -20.207 3.065 1.00 82.75 183 THR A O 1
ATOM 1522 N N . PRO A 1 184 ? -3.093 -18.185 3.687 1.00 85.44 184 PRO A N 1
ATOM 1523 C CA . PRO A 1 184 ? -4.416 -17.581 3.780 1.00 85.44 184 PRO A CA 1
ATOM 1524 C C . PRO A 1 184 ? -4.989 -17.140 2.424 1.00 85.44 184 PRO A C 1
ATOM 1526 O O . PRO A 1 184 ? -4.288 -16.668 1.536 1.00 85.44 184 PRO A O 1
ATOM 1529 N N . GLU A 1 185 ? -6.306 -17.216 2.291 1.00 84.56 185 GLU A N 1
ATOM 1530 C CA . GLU A 1 185 ? -7.055 -16.634 1.175 1.00 84.56 185 GLU A CA 1
ATOM 1531 C C . GLU A 1 185 ? -7.098 -15.113 1.277 1.00 84.56 185 GLU A C 1
ATOM 1533 O O . GLU A 1 185 ? -7.299 -14.574 2.362 1.00 84.56 185 GLU A O 1
ATOM 1538 N N . ASN A 1 186 ? -6.998 -14.399 0.157 1.00 84.62 186 ASN A N 1
ATOM 1539 C CA . ASN A 1 186 ? -7.033 -12.936 0.168 1.00 84.62 186 ASN A CA 1
ATOM 1540 C C . ASN A 1 186 ? -8.369 -12.392 -0.365 1.00 84.62 186 ASN A C 1
ATOM 1542 O O . ASN A 1 186 ? -8.782 -12.684 -1.485 1.00 84.62 186 ASN A O 1
ATOM 1546 N N . LEU A 1 187 ? -9.038 -11.535 0.406 1.00 86.94 187 LEU A N 1
ATOM 1547 C CA . LEU A 1 187 ? -10.255 -10.830 0.001 1.00 86.94 187 LEU A CA 1
ATOM 1548 C C . LEU A 1 187 ? -10.027 -9.319 0.040 1.00 86.94 187 LEU A C 1
ATOM 1550 O O . LEU A 1 187 ? -9.882 -8.736 1.108 1.00 86.94 187 LEU A O 1
ATOM 1554 N N . VAL A 1 188 ? -10.040 -8.666 -1.121 1.00 85.88 188 VAL A N 1
ATOM 1555 C CA . VAL A 1 188 ? -9.773 -7.224 -1.225 1.00 85.88 188 VAL A CA 1
ATOM 1556 C C . VAL A 1 188 ? -11.077 -6.439 -1.302 1.00 85.88 188 VAL A C 1
ATOM 1558 O O . VAL A 1 188 ? -11.850 -6.595 -2.248 1.00 85.88 188 VAL A O 1
ATOM 1561 N N . ILE A 1 189 ? -11.284 -5.525 -0.357 1.00 90.12 189 ILE A N 1
ATOM 1562 C CA . ILE A 1 189 ? -12.383 -4.560 -0.360 1.00 90.12 189 ILE A CA 1
ATOM 1563 C C . ILE A 1 189 ? -11.853 -3.214 -0.865 1.00 90.12 189 ILE A C 1
ATOM 1565 O O . ILE A 1 189 ? -10.916 -2.636 -0.311 1.00 90.12 189 ILE A O 1
ATOM 1569 N N . LYS A 1 190 ? -12.467 -2.709 -1.939 1.00 90.75 190 LYS A N 1
ATOM 1570 C CA . LYS A 1 190 ? -12.067 -1.468 -2.620 1.00 90.75 190 LYS A CA 1
ATOM 1571 C C . LYS A 1 190 ? -12.989 -0.301 -2.255 1.00 90.75 190 LYS A C 1
ATOM 1573 O O . LYS A 1 190 ? -14.164 -0.505 -1.939 1.00 90.75 190 LYS A O 1
ATOM 1578 N N . ASN A 1 191 ? -12.462 0.922 -2.339 1.00 94.12 191 ASN A N 1
ATOM 1579 C CA . ASN A 1 191 ? -13.272 2.144 -2.285 1.00 94.12 191 ASN A CA 1
ATOM 1580 C C . ASN A 1 191 ? -14.337 2.142 -3.387 1.00 94.12 191 ASN A C 1
ATOM 1582 O O . ASN A 1 191 ? -14.217 1.416 -4.379 1.00 94.12 191 ASN A O 1
ATOM 1586 N N . LEU A 1 192 ? -15.354 2.984 -3.213 1.00 94.94 192 LEU A N 1
ATOM 1587 C CA . LEU A 1 192 ? -16.383 3.191 -4.220 1.00 94.94 192 LEU A CA 1
ATOM 1588 C C . LEU A 1 192 ? -15.749 3.682 -5.522 1.00 94.94 192 LEU A C 1
ATOM 1590 O O . LEU A 1 192 ? -14.876 4.558 -5.540 1.00 94.94 192 LEU A O 1
ATOM 1594 N N . LYS A 1 193 ? -16.202 3.130 -6.641 1.00 93.88 193 LYS A N 1
ATOM 1595 C CA . LYS A 1 193 ? -15.904 3.692 -7.956 1.00 93.88 193 LYS A CA 1
ATOM 1596 C C . LYS A 1 193 ? -16.680 4.992 -8.128 1.00 93.88 193 LYS A C 1
ATOM 1598 O O . LYS A 1 193 ? -17.745 5.187 -7.551 1.00 93.88 193 LYS A O 1
ATOM 1603 N N . ARG A 1 194 ? -16.183 5.865 -9.007 1.00 93.19 194 ARG A N 1
ATOM 1604 C CA . ARG A 1 194 ? -16.877 7.117 -9.339 1.00 93.19 194 ARG A CA 1
ATOM 1605 C C . ARG A 1 194 ? -18.312 6.874 -9.827 1.00 93.19 194 ARG A C 1
ATOM 1607 O O . ARG A 1 194 ? -19.196 7.618 -9.436 1.00 93.19 194 ARG A O 1
ATOM 1614 N N . GLY A 1 195 ? -18.534 5.828 -10.630 1.00 94.38 195 GLY A N 1
ATOM 1615 C CA . GLY A 1 195 ? -19.876 5.435 -11.081 1.00 94.38 195 GLY A CA 1
ATOM 1616 C C . GLY A 1 195 ? -20.806 5.052 -9.926 1.00 94.38 195 GLY A C 1
ATOM 1617 O O . GLY A 1 195 ? -21.891 5.603 -9.826 1.00 94.38 195 GLY A O 1
ATOM 1618 N N . GLU A 1 196 ? -20.337 4.211 -8.998 1.00 94.69 196 GLU A N 1
ATOM 1619 C CA . GLU A 1 196 ? -21.105 3.798 -7.809 1.00 94.69 196 GLU A CA 1
ATOM 1620 C C . GLU A 1 196 ? -21.471 5.004 -6.926 1.00 94.69 196 GLU A C 1
ATOM 1622 O O . GLU A 1 196 ? -22.585 5.104 -6.423 1.00 94.69 196 GLU A O 1
ATOM 1627 N N . LEU A 1 197 ? -20.548 5.957 -6.763 1.00 95.19 197 LEU A N 1
ATOM 1628 C CA . LEU A 1 197 ? -20.800 7.178 -5.998 1.00 95.19 197 LEU A CA 1
ATOM 1629 C C . LEU A 1 197 ? -21.839 8.096 -6.674 1.00 95.19 197 LEU A C 1
ATOM 1631 O O . LEU A 1 197 ? -22.653 8.703 -5.979 1.00 95.19 197 LEU A O 1
ATOM 1635 N N . ILE A 1 198 ? -21.827 8.184 -8.009 1.00 94.94 198 ILE A N 1
ATOM 1636 C CA . ILE A 1 198 ? -22.841 8.917 -8.787 1.00 94.94 198 ILE A CA 1
ATOM 1637 C C . ILE A 1 198 ? -24.210 8.249 -8.627 1.00 94.94 198 ILE A C 1
ATOM 1639 O O . ILE A 1 198 ? -25.175 8.924 -8.289 1.00 94.94 198 ILE A O 1
ATOM 1643 N N . GLU A 1 199 ? -24.286 6.924 -8.758 1.00 95.12 199 GLU A N 1
ATOM 1644 C CA . GLU A 1 199 ? -25.533 6.178 -8.552 1.00 95.12 199 GLU A CA 1
ATOM 1645 C C . GLU A 1 199 ? -26.095 6.379 -7.135 1.00 95.12 199 GLU A C 1
ATOM 1647 O O . GLU A 1 199 ? -27.298 6.581 -6.960 1.00 95.12 199 GLU A O 1
ATOM 1652 N N . LEU A 1 200 ? -25.238 6.379 -6.107 1.00 94.75 200 LEU A N 1
ATOM 1653 C CA . LEU A 1 200 ? -25.650 6.674 -4.732 1.00 94.75 200 LEU A CA 1
ATOM 1654 C C . LEU A 1 200 ? -26.197 8.099 -4.587 1.00 94.75 200 LEU A C 1
ATOM 1656 O O . LEU A 1 200 ? -27.204 8.287 -3.901 1.00 94.75 200 LEU A O 1
ATOM 1660 N N . SER A 1 201 ? -25.547 9.076 -5.221 1.00 94.25 201 SER A N 1
ATOM 1661 C CA . SER A 1 201 ? -25.962 10.482 -5.243 1.00 94.25 201 SER A CA 1
ATOM 1662 C C . SER A 1 201 ? -27.335 10.650 -5.893 1.00 94.25 201 SER A C 1
ATOM 1664 O O . SER A 1 201 ? -28.226 11.237 -5.271 1.00 94.25 201 SER A O 1
ATOM 1666 N N . ASP A 1 202 ? -27.545 10.052 -7.066 1.00 94.12 202 ASP A N 1
ATOM 1667 C CA . ASP A 1 202 ? -28.800 10.124 -7.817 1.00 94.12 202 ASP A CA 1
ATOM 1668 C C . ASP A 1 202 ? -29.952 9.432 -7.070 1.00 94.12 202 ASP A C 1
ATOM 1670 O O . ASP A 1 202 ? -31.032 10.005 -6.904 1.00 94.12 202 ASP A O 1
ATOM 1674 N N . ASN A 1 203 ? -29.714 8.228 -6.536 1.00 93.75 203 ASN A N 1
ATOM 1675 C CA . ASN A 1 203 ? -30.736 7.448 -5.830 1.00 93.75 203 ASN A CA 1
ATOM 1676 C C . ASN A 1 203 ? -31.164 8.089 -4.496 1.00 93.75 203 ASN A C 1
ATOM 1678 O O . ASN A 1 203 ? -32.315 7.949 -4.063 1.00 93.75 203 ASN A O 1
ATOM 1682 N N . ASN A 1 204 ? -30.250 8.800 -3.826 1.00 92.50 204 ASN A N 1
ATOM 1683 C CA . ASN A 1 204 ? -30.486 9.350 -2.488 1.00 92.50 204 ASN A CA 1
ATOM 1684 C C . ASN A 1 204 ? -30.676 10.872 -2.447 1.00 92.50 204 ASN A C 1
ATOM 1686 O O . ASN A 1 204 ? -31.084 11.402 -1.413 1.00 92.50 204 ASN A O 1
ATOM 1690 N N . GLY A 1 205 ? -30.461 11.573 -3.562 1.00 91.12 205 GLY A N 1
ATOM 1691 C CA . GLY A 1 205 ? -30.743 13.001 -3.699 1.00 91.12 205 GLY A CA 1
ATOM 1692 C C . GLY A 1 205 ? -29.802 13.902 -2.894 1.00 91.12 205 GLY A C 1
ATOM 1693 O O . GLY A 1 205 ? -30.256 14.882 -2.293 1.00 91.12 205 GLY A O 1
ATOM 1694 N N . PHE A 1 206 ? -28.510 13.567 -2.852 1.00 93.31 206 PHE A N 1
ATOM 1695 C CA . PHE A 1 206 ? -27.450 14.445 -2.341 1.00 93.31 206 PHE A CA 1
ATOM 1696 C C . PHE A 1 206 ? -26.537 14.887 -3.482 1.00 93.31 206 PHE A C 1
ATOM 1698 O O . PHE A 1 206 ? -26.304 14.123 -4.409 1.00 93.31 206 PHE A O 1
ATOM 1705 N N . SER A 1 207 ? -26.007 16.106 -3.429 1.00 93.06 207 SER A N 1
ATOM 1706 C CA . SER A 1 207 ? -25.061 16.608 -4.426 1.00 93.06 207 SER A CA 1
ATOM 1707 C C . SER A 1 207 ? -23.647 16.121 -4.137 1.00 93.06 207 SER A C 1
ATOM 1709 O O . SER A 1 207 ? -23.233 16.091 -2.979 1.00 93.06 207 SER A O 1
ATOM 1711 N N . LEU A 1 208 ? -22.882 15.827 -5.185 1.00 94.12 208 LEU A N 1
ATOM 1712 C CA . LEU A 1 208 ? -21.447 15.578 -5.068 1.00 94.12 208 LEU A CA 1
ATOM 1713 C C . LEU A 1 208 ? -20.653 16.896 -4.979 1.00 94.12 208 LEU A C 1
ATOM 1715 O O . LEU A 1 208 ? -21.053 17.899 -5.579 1.00 94.12 208 LEU A O 1
ATOM 1719 N N . PRO A 1 209 ? -19.525 16.913 -4.246 1.00 93.81 209 PRO A N 1
ATOM 1720 C CA . PRO A 1 209 ? -18.654 18.078 -4.149 1.00 93.81 209 PRO A CA 1
ATOM 1721 C C . PRO A 1 209 ? -17.991 18.397 -5.496 1.00 93.81 209 PRO A C 1
ATOM 1723 O O . PRO A 1 209 ? -17.669 17.499 -6.273 1.00 93.81 209 PRO A O 1
ATOM 1726 N N . GLN A 1 210 ? -17.752 19.687 -5.748 1.00 92.06 210 GLN A N 1
ATOM 1727 C CA . GLN A 1 210 ? -17.040 20.155 -6.945 1.00 92.06 210 GLN A CA 1
ATOM 1728 C C . GLN A 1 210 ? -15.513 20.057 -6.799 1.00 92.06 210 GLN A C 1
ATOM 1730 O O . GLN A 1 210 ? -14.809 19.907 -7.797 1.00 92.06 210 GLN A O 1
ATOM 1735 N N . ASP A 1 211 ? -14.987 20.133 -5.568 1.00 94.19 211 ASP A N 1
ATOM 1736 C CA . ASP A 1 211 ? -13.557 19.929 -5.307 1.00 94.19 211 ASP A CA 1
ATOM 1737 C C . ASP A 1 211 ? -13.191 18.464 -5.596 1.00 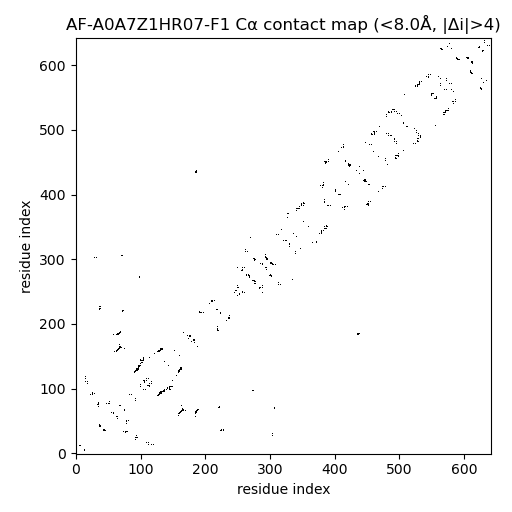94.19 211 ASP A C 1
ATOM 1739 O O . ASP A 1 211 ? -13.679 17.541 -4.940 1.00 94.19 211 ASP A O 1
ATOM 1743 N N . VAL A 1 212 ? -12.316 18.255 -6.585 1.00 92.88 212 VAL A N 1
ATOM 1744 C CA . VAL A 1 212 ? -11.887 16.928 -7.056 1.00 92.88 212 VAL A CA 1
ATOM 1745 C C . VAL A 1 212 ? -11.218 16.114 -5.946 1.00 92.88 212 VAL A C 1
ATOM 1747 O O . VAL A 1 212 ? -11.416 14.904 -5.875 1.00 92.88 212 VAL A O 1
ATOM 1750 N N . ARG A 1 213 ? -10.466 16.757 -5.044 1.00 93.94 213 ARG A N 1
ATOM 1751 C CA . ARG A 1 213 ? -9.794 16.075 -3.926 1.00 93.94 213 ARG A CA 1
ATOM 1752 C C . ARG A 1 213 ? -10.814 15.594 -2.908 1.00 93.94 213 ARG A C 1
ATOM 1754 O O . ARG A 1 213 ? -10.701 14.482 -2.402 1.00 93.94 213 ARG A O 1
ATOM 1761 N N . LEU A 1 214 ? -11.835 16.409 -2.634 1.00 95.12 214 LEU A N 1
ATOM 1762 C CA . LEU A 1 214 ? -12.934 15.999 -1.765 1.00 95.12 214 LEU A CA 1
ATOM 1763 C C . LEU A 1 214 ? -13.758 14.876 -2.404 1.00 95.12 214 LEU A C 1
ATOM 1765 O O . LEU A 1 214 ? -14.113 13.926 -1.712 1.00 95.12 214 LEU A O 1
ATOM 1769 N N . LEU A 1 215 ? -14.015 14.947 -3.713 1.00 94.88 215 LEU A N 1
ATOM 1770 C CA . LEU A 1 215 ? -14.694 13.883 -4.451 1.00 94.88 215 LEU A CA 1
ATOM 1771 C C . LEU A 1 215 ? -13.933 12.551 -4.355 1.00 94.88 215 LEU A C 1
ATOM 1773 O O . L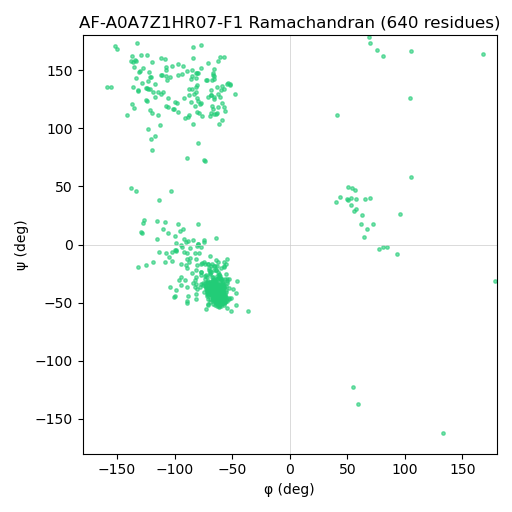EU A 1 215 ? -14.545 11.511 -4.119 1.00 94.88 215 LEU A O 1
ATOM 1777 N N . GLU A 1 216 ? -12.605 12.581 -4.498 1.00 94.50 216 GLU A N 1
ATOM 1778 C CA . GLU A 1 216 ? -11.772 11.389 -4.329 1.00 94.50 216 GLU A CA 1
ATOM 1779 C C . GLU A 1 216 ? -11.774 10.878 -2.880 1.00 94.50 216 GLU A C 1
ATOM 1781 O O . GLU A 1 216 ? -11.858 9.669 -2.665 1.00 94.50 216 GLU A O 1
ATOM 1786 N N . LEU A 1 217 ? -11.778 11.775 -1.887 1.00 94.94 217 LEU A N 1
ATOM 1787 C CA . LEU A 1 217 ? -11.850 11.413 -0.470 1.00 94.94 217 LEU A CA 1
ATOM 1788 C C . LEU A 1 217 ? -13.155 10.674 -0.123 1.00 94.94 217 LEU A C 1
ATOM 1790 O O . LEU A 1 217 ? -13.115 9.642 0.543 1.00 94.94 217 LEU A O 1
ATOM 1794 N N . ILE A 1 218 ? -14.312 11.153 -0.595 1.00 96.06 218 ILE A N 1
ATOM 1795 C CA . ILE A 1 218 ? -15.623 10.558 -0.265 1.00 96.06 218 ILE A CA 1
ATOM 1796 C C . ILE A 1 218 ? -15.934 9.264 -1.033 1.00 96.06 218 ILE A C 1
ATOM 1798 O O . ILE A 1 218 ? -16.956 8.633 -0.783 1.00 96.06 218 ILE A O 1
ATOM 1802 N N . LYS A 1 219 ? -15.059 8.808 -1.938 1.00 96.56 219 LYS A N 1
ATOM 1803 C CA . LYS A 1 219 ? -15.129 7.420 -2.437 1.00 96.56 219 LYS A CA 1
ATOM 1804 C C . LYS A 1 219 ? -14.879 6.410 -1.321 1.00 96.56 219 LYS A C 1
ATOM 1806 O O . LYS A 1 219 ? -15.256 5.244 -1.439 1.00 96.56 219 LYS A O 1
ATOM 1811 N N . ASN A 1 220 ? -14.226 6.841 -0.249 1.00 96.06 220 ASN A N 1
ATOM 1812 C CA . ASN A 1 220 ? -14.092 6.069 0.963 1.00 96.06 220 ASN A CA 1
ATOM 1813 C C . ASN A 1 220 ? -15.400 6.144 1.787 1.00 96.06 220 ASN A C 1
ATOM 1815 O O . ASN A 1 220 ? -15.805 7.241 2.183 1.00 96.06 220 ASN A O 1
ATOM 1819 N N . PRO A 1 221 ? -16.051 5.002 2.078 1.00 95.06 221 PRO A N 1
ATOM 1820 C CA . PRO A 1 221 ? -17.295 4.922 2.844 1.00 95.06 221 PRO A CA 1
ATOM 1821 C C . PRO A 1 221 ? -17.318 5.689 4.169 1.00 95.06 221 PRO A C 1
ATOM 1823 O O . PRO A 1 221 ? -18.339 6.291 4.492 1.00 95.06 221 PRO A O 1
ATOM 1826 N N . PHE A 1 222 ? -16.215 5.707 4.922 1.00 94.38 222 PHE A N 1
ATOM 1827 C CA . PHE A 1 222 ? -16.141 6.466 6.172 1.00 94.38 222 PHE A CA 1
ATOM 1828 C C . PHE A 1 222 ? -16.336 7.969 5.919 1.00 94.38 222 PHE A C 1
ATOM 1830 O O . PHE A 1 222 ? -17.180 8.613 6.539 1.00 94.38 222 PHE A O 1
ATOM 1837 N N . TYR A 1 223 ? -15.600 8.524 4.954 1.00 95.31 223 TYR A N 1
ATOM 1838 C CA . TYR A 1 223 ? -15.701 9.942 4.610 1.00 95.31 223 TYR A CA 1
ATOM 1839 C C . TYR A 1 223 ? -17.020 10.281 3.914 1.00 95.31 223 TYR A C 1
ATOM 1841 O O . TYR A 1 223 ? -17.529 11.381 4.117 1.00 95.31 223 TYR A O 1
ATOM 1849 N N . LEU A 1 224 ? -17.604 9.352 3.147 1.00 95.81 224 LEU A N 1
ATOM 1850 C CA . LEU A 1 224 ? -18.962 9.504 2.622 1.00 95.81 224 LEU A CA 1
ATOM 1851 C C . LEU A 1 224 ? -19.984 9.626 3.756 1.00 95.81 224 LEU A C 1
ATOM 1853 O O . LEU A 1 224 ? -20.834 10.513 3.707 1.00 95.81 224 LEU A O 1
ATOM 1857 N N . SER A 1 225 ? -19.878 8.773 4.781 1.00 94.12 225 SER A N 1
ATOM 1858 C CA . SER A 1 225 ? -20.757 8.829 5.953 1.00 94.12 225 SER A CA 1
ATOM 1859 C C . SER A 1 225 ? -20.689 10.193 6.628 1.00 94.12 225 SER A C 1
ATOM 1861 O O . SER A 1 225 ? -21.707 10.860 6.808 1.00 94.12 225 SER A O 1
ATOM 1863 N N . GLU A 1 226 ? -19.478 10.682 6.894 1.00 93.44 226 GLU A N 1
ATOM 1864 C CA . GLU A 1 226 ? -19.295 11.987 7.526 1.00 93.44 226 GLU A CA 1
ATOM 1865 C C . GLU A 1 226 ? -19.688 13.167 6.614 1.00 93.44 226 GLU A C 1
ATOM 1867 O O . GLU A 1 226 ? -20.214 14.179 7.090 1.00 93.44 226 GLU A O 1
ATOM 1872 N N . TYR A 1 227 ? -19.501 13.042 5.296 1.00 94.62 227 TYR A N 1
ATOM 1873 C CA . TYR A 1 227 ? -19.982 14.022 4.319 1.00 94.62 227 TYR A CA 1
ATOM 1874 C C . TYR A 1 227 ? -21.505 14.157 4.366 1.00 94.62 227 TYR A C 1
ATOM 1876 O O . TYR A 1 227 ? -22.023 15.274 4.448 1.00 94.62 227 TYR A O 1
ATOM 1884 N N . LEU A 1 228 ? -22.218 13.029 4.383 1.00 93.88 228 LEU A N 1
ATOM 1885 C CA . LEU A 1 228 ? -23.677 12.995 4.443 1.00 93.88 228 LEU A CA 1
ATOM 1886 C C . LEU A 1 228 ? -24.214 13.421 5.815 1.00 93.88 228 LEU A C 1
ATOM 1888 O O . LEU A 1 228 ? -25.183 14.179 5.881 1.00 93.88 228 LEU A O 1
ATOM 1892 N N . ARG A 1 229 ? -23.531 13.052 6.904 1.00 90.12 229 ARG A N 1
ATOM 1893 C CA . ARG A 1 229 ? -23.864 13.463 8.277 1.00 90.12 229 ARG A CA 1
ATOM 1894 C C . ARG A 1 229 ? -23.851 14.981 8.464 1.00 90.12 229 ARG A C 1
ATOM 1896 O O . ARG A 1 229 ? -24.669 15.524 9.206 1.00 90.12 229 ARG A O 1
ATOM 1903 N N . PHE A 1 230 ? -22.924 15.684 7.810 1.00 86.88 230 PHE A N 1
ATOM 1904 C CA . PHE A 1 230 ? -22.791 17.145 7.900 1.00 86.88 230 PHE A CA 1
ATOM 1905 C C . PHE A 1 230 ? -23.230 17.890 6.637 1.00 86.88 230 PHE A C 1
ATOM 1907 O O . PHE A 1 230 ? -22.842 19.056 6.453 1.00 86.88 230 PHE A O 1
ATOM 1914 N N . TYR A 1 231 ? -24.029 17.233 5.797 1.00 90.00 231 TYR A N 1
ATOM 1915 C CA . TYR A 1 231 ? -24.505 17.757 4.529 1.00 90.00 231 TYR A CA 1
ATOM 1916 C C . TYR A 1 231 ? -25.431 18.962 4.726 1.00 90.00 231 TYR A C 1
ATOM 1918 O O . TYR A 1 231 ? -26.438 18.888 5.427 1.00 90.00 231 TYR A O 1
ATOM 1926 N N . THR A 1 232 ? -25.100 20.076 4.074 1.00 84.94 232 THR A N 1
ATOM 1927 C CA . THR A 1 232 ? -25.919 21.303 4.063 1.00 84.94 232 THR A CA 1
ATOM 1928 C C . THR A 1 232 ? -26.494 21.620 2.682 1.00 84.94 232 THR A C 1
ATOM 1930 O O . THR A 1 232 ? -27.295 22.537 2.557 1.00 84.94 232 THR A O 1
ATOM 1933 N N . GLY A 1 233 ? -26.108 20.869 1.643 1.00 80.75 233 GLY A N 1
ATOM 1934 C CA . GLY A 1 233 ? -26.416 21.182 0.241 1.00 80.75 233 GLY A CA 1
ATOM 1935 C C . GLY A 1 233 ? -25.537 22.277 -0.368 1.00 80.75 233 GLY A C 1
ATOM 1936 O O . GLY A 1 233 ? -25.648 22.556 -1.558 1.00 80.75 233 GLY A O 1
ATOM 1937 N N . GLU A 1 234 ? -24.651 22.878 0.422 1.00 82.75 234 GLU A N 1
ATOM 1938 C CA . GLU A 1 234 ? -23.687 23.869 -0.047 1.00 82.75 234 GLU A CA 1
ATOM 1939 C C . GLU A 1 234 ? -22.393 23.193 -0.510 1.00 82.75 234 GLU A C 1
ATOM 1941 O O . GLU A 1 234 ? -21.978 22.160 0.025 1.00 82.75 234 GLU A O 1
ATOM 1946 N N . SER A 1 235 ? -21.728 23.806 -1.491 1.00 85.19 235 SER A N 1
ATOM 1947 C CA . SER A 1 235 ? -20.399 23.370 -1.913 1.00 85.19 235 SER A CA 1
ATOM 1948 C C . SER A 1 235 ? -19.387 23.656 -0.806 1.00 85.19 235 SER A C 1
ATOM 1950 O O . SER A 1 235 ? -19.281 24.785 -0.333 1.00 85.19 235 SER A O 1
ATOM 1952 N N . ILE A 1 236 ? -18.617 22.641 -0.429 1.00 92.69 236 ILE A N 1
ATOM 1953 C CA . ILE A 1 236 ? -17.507 22.735 0.519 1.00 92.69 236 ILE A CA 1
ATOM 1954 C C . ILE A 1 236 ? -16.240 22.228 -0.167 1.00 92.69 236 ILE A C 1
ATOM 1956 O O . ILE A 1 236 ? -16.298 21.277 -0.948 1.00 92.69 236 ILE A O 1
ATOM 1960 N N . ASP A 1 237 ? -15.112 22.886 0.086 1.00 93.81 237 ASP A N 1
ATOM 1961 C CA . ASP A 1 237 ? -13.813 22.427 -0.401 1.00 93.81 237 ASP A CA 1
ATOM 1962 C C . ASP A 1 237 ? -13.196 21.372 0.532 1.00 93.81 237 ASP A C 1
ATOM 1964 O O . ASP A 1 237 ? -13.680 21.110 1.638 1.00 93.81 237 ASP A O 1
ATOM 1968 N N . TYR A 1 238 ? -12.119 20.742 0.069 1.00 94.50 238 TYR A N 1
ATOM 1969 C CA . TYR A 1 238 ? -11.432 19.682 0.804 1.00 94.50 238 TYR A CA 1
ATOM 1970 C C . TYR A 1 238 ? -10.908 20.124 2.187 1.00 94.50 238 TYR A C 1
ATOM 1972 O O . TYR A 1 238 ? -11.074 19.399 3.172 1.00 94.50 238 TYR A O 1
ATOM 1980 N N . VAL A 1 239 ? -10.297 21.311 2.279 1.00 93.75 239 VAL A N 1
ATOM 1981 C CA . VAL A 1 239 ? -9.647 21.804 3.508 1.00 93.75 239 VAL A CA 1
ATOM 1982 C C . VAL A 1 239 ? -10.701 22.155 4.553 1.00 93.75 239 VAL A C 1
ATOM 1984 O O . VAL A 1 239 ? -10.676 21.638 5.671 1.00 93.75 239 VAL A O 1
ATOM 1987 N N . SER A 1 240 ? -11.687 22.955 4.151 1.00 94.06 240 SER A N 1
ATOM 1988 C CA . SER A 1 240 ? -12.833 23.352 4.962 1.00 94.06 240 SER A CA 1
ATOM 1989 C C . SER A 1 240 ? -13.611 22.134 5.455 1.00 94.06 240 SER A C 1
ATOM 1991 O O . SER A 1 240 ? -14.075 22.113 6.596 1.00 94.06 240 SER A O 1
ATOM 1993 N N . PHE A 1 241 ? -13.742 21.089 4.627 1.00 94.88 241 PHE A N 1
ATOM 1994 C CA . PHE A 1 241 ? -14.375 19.839 5.038 1.00 94.88 241 PHE A CA 1
ATOM 1995 C C . PHE A 1 241 ? -13.596 19.145 6.158 1.00 94.88 241 PHE A C 1
ATOM 1997 O O . PHE A 1 241 ? -14.185 18.855 7.199 1.00 94.88 241 PHE A O 1
ATOM 2004 N N . LYS A 1 242 ? -12.282 18.936 6.005 1.00 94.31 242 LYS A N 1
ATOM 2005 C CA . LYS A 1 242 ? -11.456 18.314 7.054 1.00 94.31 242 LYS A CA 1
ATOM 2006 C C . LYS A 1 242 ? -11.447 19.116 8.357 1.00 94.31 242 LYS A C 1
ATOM 2008 O O . LYS A 1 242 ? -11.595 18.535 9.433 1.00 94.31 242 LYS A O 1
ATOM 2013 N N . GLU A 1 243 ? -11.344 20.441 8.282 1.00 92.75 243 GLU A N 1
ATOM 2014 C CA . GLU A 1 243 ? -11.433 21.302 9.466 1.00 92.75 243 GLU A CA 1
ATOM 2015 C C . GLU A 1 243 ? -12.798 21.183 10.152 1.00 92.75 243 GLU A C 1
ATOM 2017 O O . GLU A 1 243 ? -12.881 21.069 11.379 1.00 92.75 243 GLU A O 1
ATOM 2022 N N . LYS A 1 244 ? -13.883 21.149 9.368 1.00 93.06 244 LYS A N 1
ATOM 2023 C CA . LYS A 1 244 ? -15.243 20.944 9.877 1.00 93.06 244 LYS A CA 1
ATOM 2024 C C . LYS A 1 244 ? -15.385 19.584 10.560 1.00 93.06 244 LYS A C 1
ATOM 2026 O O . LYS A 1 244 ? -16.005 19.536 11.621 1.00 93.06 244 LYS A O 1
ATOM 2031 N N . LEU A 1 245 ? -14.805 18.513 10.008 1.00 93.81 245 LEU A N 1
ATOM 2032 C CA . LEU A 1 245 ? -14.799 17.184 10.632 1.00 93.81 245 LEU A CA 1
ATOM 2033 C C . LEU A 1 245 ? -14.115 17.215 11.996 1.00 93.81 245 LEU A C 1
ATOM 2035 O O . LEU A 1 245 ? -14.732 16.844 12.993 1.00 93.81 245 LEU A O 1
ATOM 2039 N N . TRP A 1 246 ? -12.885 17.730 12.067 1.00 95.06 246 TRP A N 1
ATOM 2040 C CA . TRP A 1 246 ? -12.148 17.823 13.329 1.00 95.06 246 TRP A CA 1
ATOM 2041 C C . TRP A 1 246 ? -12.924 18.633 14.375 1.00 95.06 246 TRP A C 1
ATOM 2043 O O . TRP A 1 246 ? -13.134 18.187 15.506 1.00 95.06 246 TRP A O 1
ATOM 2053 N N . ASN A 1 247 ? -13.440 19.798 13.981 1.00 93.88 247 ASN A N 1
ATOM 2054 C CA . ASN A 1 247 ? -14.159 20.681 14.890 1.00 93.88 247 ASN A CA 1
ATOM 2055 C C . ASN A 1 247 ? -15.497 20.092 15.363 1.00 93.88 247 ASN A C 1
ATOM 2057 O O . ASN A 1 247 ? -15.837 20.223 16.540 1.00 93.88 247 ASN A O 1
ATOM 2061 N N . LYS A 1 248 ? -16.260 19.430 14.484 1.00 92.44 248 LYS A N 1
ATOM 2062 C CA . LYS A 1 248 ? -17.576 18.869 14.832 1.00 92.44 248 LYS A CA 1
ATOM 2063 C C . LYS A 1 248 ? -17.505 17.518 15.536 1.00 92.44 248 LYS A C 1
ATOM 2065 O O . LYS A 1 248 ? -18.359 17.251 16.380 1.00 92.44 248 LYS A O 1
ATOM 2070 N N . ILE A 1 249 ? -16.528 16.678 15.200 1.00 92.88 249 ILE A N 1
ATOM 2071 C CA . ILE A 1 249 ? -16.400 15.328 15.759 1.00 92.88 249 ILE A CA 1
ATOM 2072 C C . ILE A 1 249 ? -15.558 15.365 17.033 1.00 92.88 249 ILE A C 1
ATOM 2074 O O . ILE A 1 249 ? -16.013 14.854 18.053 1.00 92.88 249 ILE A O 1
ATOM 2078 N N . ILE A 1 250 ? -14.391 16.024 17.020 1.00 94.62 250 ILE A N 1
ATOM 2079 C CA . ILE A 1 250 ? -13.394 15.967 18.107 1.00 94.62 250 ILE A CA 1
ATOM 2080 C C . ILE A 1 250 ? -13.459 17.178 19.044 1.00 94.62 250 ILE A C 1
ATOM 2082 O O . ILE A 1 250 ? -13.459 17.009 20.261 1.00 94.62 250 ILE A O 1
ATOM 2086 N N . VAL A 1 251 ? -13.570 18.405 18.531 1.00 93.69 251 VAL A N 1
ATOM 2087 C CA . VAL A 1 251 ? -13.518 19.593 19.408 1.00 93.69 251 VAL A CA 1
ATOM 2088 C C . VAL A 1 251 ? -14.865 19.873 20.081 1.00 93.69 251 VAL A C 1
ATOM 2090 O O . VAL A 1 251 ? -14.903 20.124 21.281 1.00 93.69 251 VAL A O 1
ATOM 2093 N N . LYS A 1 252 ? -15.980 19.850 19.335 1.00 91.44 252 LYS A N 1
ATOM 2094 C CA . LYS A 1 252 ? -17.341 20.199 19.810 1.00 91.44 252 LYS A CA 1
ATOM 2095 C C . LYS A 1 252 ? -17.384 21.468 20.682 1.00 91.44 252 LYS A C 1
ATOM 2097 O O . LYS A 1 252 ? -18.088 21.531 21.686 1.00 91.44 252 LYS A O 1
ATOM 2102 N N . ASN A 1 253 ? -16.625 22.492 20.284 1.00 88.62 253 ASN A N 1
ATOM 2103 C CA . ASN A 1 253 ? -16.461 23.764 21.003 1.00 88.62 253 ASN A CA 1
ATOM 2104 C C . ASN A 1 253 ? -15.829 23.656 22.411 1.00 88.62 253 ASN A C 1
ATOM 2106 O O . ASN A 1 253 ? -15.926 24.599 23.193 1.00 88.62 253 ASN A O 1
ATOM 2110 N N . LYS A 1 254 ? -15.162 22.541 22.742 1.00 93.06 254 LYS A N 1
ATOM 2111 C CA . LYS A 1 254 ? -14.447 22.324 24.009 1.00 93.06 254 LYS A CA 1
ATOM 2112 C C . LYS A 1 254 ? -12.970 21.985 23.748 1.00 93.06 254 LYS A C 1
ATOM 2114 O O . LYS A 1 254 ? -12.648 20.829 23.483 1.00 93.06 254 LYS A O 1
ATOM 2119 N N . PRO A 1 255 ? -12.039 22.949 23.867 1.00 92.38 255 PRO A N 1
ATOM 2120 C CA . PRO A 1 255 ? -10.609 22.704 23.631 1.00 92.38 255 PRO A CA 1
ATOM 2121 C C . PRO A 1 255 ? -9.991 21.626 24.534 1.00 92.38 255 PRO A C 1
ATOM 2123 O O . PRO A 1 255 ? -9.074 20.921 24.128 1.00 92.38 255 PRO A O 1
ATOM 2126 N N . SER A 1 256 ? -10.508 21.455 25.752 1.00 93.38 256 SER A N 1
ATOM 2127 C CA . SER A 1 256 ? -10.071 20.392 26.664 1.00 93.38 256 SER A CA 1
ATOM 2128 C C . SER A 1 256 ? -10.359 18.986 26.117 1.00 93.38 256 SER A C 1
ATOM 2130 O O . SER A 1 256 ? -9.590 18.061 26.371 1.00 93.38 256 SER A O 1
ATOM 2132 N N . ARG A 1 257 ? -11.415 18.831 25.304 1.00 95.19 257 ARG A N 1
ATOM 2133 C CA . ARG A 1 257 ? -11.755 17.578 24.615 1.00 95.19 257 ARG A CA 1
ATOM 2134 C C . ARG A 1 257 ? -10.731 17.227 23.543 1.00 95.19 257 ARG A C 1
ATOM 2136 O O . ARG A 1 257 ? -10.288 16.085 23.477 1.00 95.19 257 ARG A O 1
ATOM 2143 N N . GLU A 1 258 ? -10.293 18.223 22.774 1.00 95.38 258 GLU A N 1
ATOM 2144 C CA . GLU A 1 258 ? -9.197 18.070 21.812 1.00 95.38 258 GLU A CA 1
ATOM 2145 C C . GLU A 1 258 ? -7.905 17.635 22.511 1.00 95.38 258 GLU A C 1
ATOM 2147 O O . GLU A 1 258 ? -7.296 16.644 22.120 1.00 95.38 258 GLU A O 1
ATOM 2152 N N . GLN A 1 259 ? -7.510 18.340 23.575 1.00 93.88 259 GLN A N 1
ATOM 2153 C CA . GLN A 1 259 ? -6.288 18.031 24.323 1.00 93.88 259 GLN A CA 1
ATOM 2154 C C . GLN A 1 259 ? -6.308 16.612 24.891 1.00 93.88 259 GLN A C 1
ATOM 2156 O O . GLN A 1 259 ? -5.315 15.896 24.774 1.00 93.88 259 GLN A O 1
ATOM 2161 N N . CYS A 1 260 ? -7.441 16.194 25.458 1.00 95.56 260 CYS A N 1
ATOM 2162 C CA . CYS A 1 260 ? -7.569 14.850 25.993 1.00 95.56 260 CYS A CA 1
ATOM 2163 C C . CYS A 1 260 ? -7.495 13.773 24.901 1.00 95.56 260 CYS A C 1
ATOM 2165 O O . CYS A 1 260 ? -6.784 12.776 25.054 1.00 95.56 260 CYS A O 1
ATOM 2167 N N . PHE A 1 261 ? -8.179 13.979 23.772 1.00 96.81 261 PHE A N 1
ATOM 2168 C CA . PHE A 1 261 ? -8.146 13.016 22.676 1.00 96.81 261 PHE A CA 1
ATOM 2169 C C . PHE A 1 261 ? -6.738 12.882 22.075 1.00 96.81 261 PHE A C 1
ATOM 2171 O O . PHE A 1 261 ? -6.260 11.767 21.862 1.00 96.81 261 PHE A O 1
ATOM 2178 N N . LEU A 1 262 ? -6.028 14.003 21.893 1.00 95.12 262 LEU A N 1
ATOM 2179 C CA . LEU A 1 262 ? -4.630 13.999 21.451 1.00 95.12 262 LEU A CA 1
ATOM 2180 C C . LEU A 1 262 ? -3.714 13.264 22.441 1.00 95.12 262 LEU A C 1
ATOM 2182 O O . LEU A 1 262 ? -2.870 12.482 22.010 1.00 95.12 262 LEU A O 1
ATOM 2186 N N . ALA A 1 263 ? -3.882 13.483 23.751 1.00 93.62 263 ALA A N 1
ATOM 2187 C CA . ALA A 1 263 ? -3.105 12.784 24.777 1.00 93.62 263 ALA A CA 1
ATOM 2188 C C . ALA A 1 263 ? -3.349 11.266 24.741 1.00 93.62 263 ALA A C 1
ATOM 2190 O O . ALA A 1 263 ? -2.396 10.491 24.789 1.00 93.62 263 ALA A O 1
ATOM 2191 N N . THR A 1 264 ? -4.609 10.855 24.574 1.00 94.75 264 THR A N 1
ATOM 2192 C CA . THR A 1 264 ? -5.012 9.443 24.469 1.00 94.75 264 THR A CA 1
ATOM 2193 C C . THR A 1 264 ? -4.367 8.764 23.261 1.00 94.75 264 THR A C 1
ATOM 2195 O O . THR A 1 264 ? -3.733 7.719 23.403 1.00 94.75 264 THR A O 1
ATOM 2198 N N . ALA A 1 265 ? -4.474 9.374 22.076 1.00 95.25 265 ALA A N 1
ATOM 2199 C CA . ALA A 1 265 ? -3.891 8.829 20.850 1.00 95.25 265 ALA A CA 1
ATOM 2200 C C . ALA A 1 265 ? -2.362 8.757 20.910 1.00 95.25 265 ALA A C 1
ATOM 2202 O O . ALA A 1 265 ? -1.768 7.777 20.469 1.00 95.25 265 ALA A O 1
ATOM 2203 N N . PHE A 1 266 ? -1.713 9.768 21.490 1.00 92.62 266 PHE A N 1
ATOM 2204 C CA . PHE A 1 266 ? -0.257 9.799 21.570 1.00 92.62 266 PHE A CA 1
ATOM 2205 C C . PHE A 1 266 ? 0.297 8.778 22.567 1.00 92.62 266 PHE A C 1
ATOM 2207 O O . PHE A 1 266 ? 1.277 8.106 22.257 1.00 92.62 266 PHE A O 1
ATOM 2214 N N . GLN A 1 267 ? -0.348 8.619 23.728 1.00 93.00 267 GLN A N 1
ATOM 2215 C CA . GLN A 1 267 ? 0.008 7.577 24.692 1.00 93.00 267 GLN A CA 1
ATOM 2216 C C . GLN A 1 267 ? -0.141 6.181 24.077 1.00 93.00 267 GLN A C 1
ATOM 2218 O O . GLN A 1 267 ? 0.753 5.347 24.182 1.00 93.00 267 GLN A O 1
ATOM 2223 N N . ARG A 1 268 ? -1.242 5.942 23.360 1.00 91.81 268 ARG A N 1
ATOM 2224 C CA . ARG A 1 268 ? -1.472 4.675 22.662 1.00 91.81 268 ARG A CA 1
ATOM 2225 C C . ARG A 1 268 ? -0.398 4.406 21.609 1.00 91.81 268 ARG A C 1
ATOM 2227 O O . ARG A 1 268 ? 0.171 3.316 21.571 1.00 91.81 268 ARG A O 1
ATOM 2234 N N . ALA A 1 269 ? -0.080 5.406 20.789 1.00 90.19 269 ALA A N 1
ATOM 2235 C CA . ALA A 1 269 ? 0.932 5.289 19.749 1.00 90.19 269 ALA A CA 1
ATOM 2236 C C . ALA A 1 269 ? 2.353 5.096 20.303 1.00 90.19 269 ALA A C 1
ATOM 2238 O O . ALA A 1 269 ? 3.170 4.468 19.627 1.00 90.19 269 ALA A O 1
ATOM 2239 N N . SER A 1 270 ? 2.673 5.632 21.487 1.00 87.75 270 SER A N 1
ATOM 2240 C CA . SER A 1 270 ? 3.992 5.486 22.113 1.00 87.75 270 SER A CA 1
ATOM 2241 C C . SER A 1 270 ? 4.151 4.149 22.844 1.00 87.75 270 SER A C 1
ATOM 2243 O O . SER A 1 270 ? 5.178 3.490 22.693 1.00 87.75 270 SER A O 1
ATOM 2245 N N . GLU A 1 271 ? 3.132 3.708 23.583 1.00 87.94 271 GLU A N 1
ATOM 2246 C CA . GLU A 1 271 ? 3.140 2.433 24.314 1.00 87.94 271 GLU A CA 1
ATOM 2247 C C . GLU A 1 271 ? 2.917 1.234 23.371 1.00 87.94 271 GLU A C 1
ATOM 2249 O O . GLU A 1 271 ? 3.374 0.111 23.626 1.00 87.94 271 GLU A O 1
ATOM 2254 N N . GLY A 1 272 ? 2.236 1.459 22.243 1.00 83.88 272 GLY A N 1
ATOM 2255 C CA . GLY A 1 272 ? 1.848 0.429 21.280 1.00 83.88 272 GLY A CA 1
ATOM 2256 C C . GLY A 1 272 ? 0.886 -0.605 21.870 1.00 83.88 272 GLY A C 1
ATOM 2257 O O . GLY A 1 272 ? 0.893 -1.753 21.428 1.00 83.88 272 GLY A O 1
ATOM 2258 N N . GLN A 1 273 ? 0.127 -0.225 22.899 1.00 85.31 273 GLN A N 1
ATOM 2259 C CA . GLN A 1 273 ? -0.879 -1.057 23.558 1.00 85.31 273 GLN A CA 1
ATOM 2260 C C . GLN A 1 273 ? -2.277 -0.757 23.014 1.00 85.31 273 GLN A C 1
ATOM 2262 O O . GLN A 1 273 ? -2.538 0.332 22.503 1.00 85.31 273 GLN A O 1
ATOM 2267 N N . PHE A 1 274 ? -3.194 -1.723 23.123 1.00 87.88 274 PHE A N 1
ATOM 2268 C CA . PHE A 1 274 ? -4.583 -1.491 22.728 1.00 87.88 274 PHE A CA 1
ATOM 2269 C C . PHE A 1 274 ? -5.343 -0.615 23.744 1.00 87.88 274 PHE A C 1
ATOM 2271 O O . PHE A 1 274 ? -6.087 0.284 23.357 1.00 87.88 274 PHE A O 1
ATOM 2278 N N . PHE A 1 275 ? -5.128 -0.831 25.037 1.00 91.19 275 PHE A N 1
ATOM 2279 C CA . PHE A 1 275 ? -5.760 -0.039 26.089 1.00 91.19 275 PHE A CA 1
ATOM 2280 C C . PHE A 1 275 ? -4.767 0.952 26.685 1.00 91.19 275 PHE 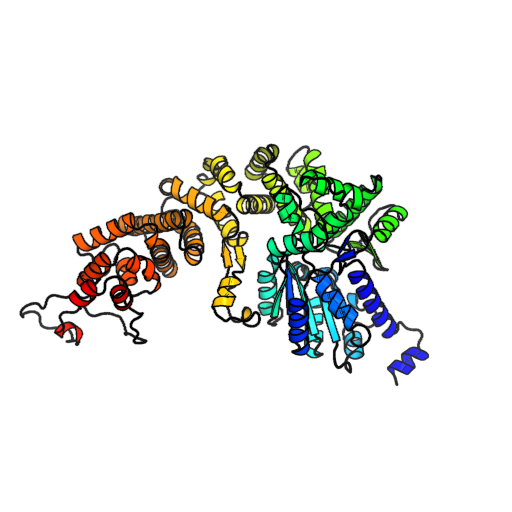A C 1
ATOM 2282 O O . PHE A 1 275 ? -3.591 0.631 26.829 1.00 91.19 275 PHE A O 1
ATOM 2289 N N . VAL A 1 276 ? -5.252 2.137 27.047 1.00 93.31 276 VAL A N 1
ATOM 2290 C CA . VAL A 1 276 ? -4.481 3.185 27.725 1.00 93.31 276 VAL A CA 1
ATOM 2291 C C . VAL A 1 276 ? -5.297 3.834 28.838 1.00 93.31 276 VAL A C 1
ATOM 2293 O O . VAL A 1 276 ? -6.528 3.807 28.836 1.00 93.31 276 VAL A O 1
ATOM 2296 N N . SER A 1 277 ? -4.605 4.450 29.793 1.00 92.44 277 SER A N 1
ATOM 2297 C CA . SER A 1 277 ? -5.214 5.245 30.867 1.00 92.44 277 SER A CA 1
ATOM 2298 C C . SER A 1 277 ? -4.707 6.689 30.792 1.00 92.44 277 SER A C 1
ATOM 2300 O O . SER A 1 277 ? -3.762 7.036 31.505 1.00 92.44 277 SER A O 1
ATOM 2302 N N . PRO A 1 278 ? -5.284 7.527 29.909 1.00 89.88 278 PRO A N 1
ATOM 2303 C CA . PRO A 1 278 ? -4.819 8.890 29.702 1.00 89.88 278 PRO A CA 1
ATOM 2304 C C . PRO A 1 278 ? -5.078 9.763 30.926 1.00 89.88 278 PRO A C 1
ATOM 2306 O O . PRO A 1 278 ? -6.130 9.687 31.563 1.00 89.88 278 PRO A O 1
ATOM 2309 N N . ALA A 1 279 ? -4.122 10.643 31.225 1.00 88.69 279 ALA A N 1
ATOM 2310 C CA . ALA A 1 279 ? -4.238 11.640 32.284 1.00 88.69 279 ALA A CA 1
ATOM 2311 C C . ALA A 1 279 ? -5.188 12.780 31.864 1.00 88.69 279 ALA A C 1
ATOM 2313 O O . ALA A 1 279 ? -4.762 13.896 31.565 1.00 88.69 279 ALA A O 1
ATOM 2314 N N . CYS A 1 280 ? -6.484 12.477 31.820 1.00 89.31 280 CYS A N 1
ATOM 2315 C CA . CYS A 1 280 ? -7.563 13.386 31.455 1.00 89.31 280 CYS A CA 1
ATOM 2316 C C . CYS A 1 280 ? -8.636 13.478 32.542 1.00 89.31 280 CYS A C 1
ATOM 2318 O O . CYS A 1 280 ? -8.780 12.590 33.379 1.00 89.31 280 CYS A O 1
ATOM 2320 N N . ASP A 1 281 ? -9.454 14.528 32.463 1.00 90.88 281 ASP A N 1
ATOM 2321 C CA . ASP A 1 281 ? -10.719 14.597 33.192 1.00 90.88 281 ASP A CA 1
ATOM 2322 C C . ASP A 1 281 ? -11.673 13.481 32.726 1.00 90.88 281 ASP A C 1
ATOM 2324 O O . ASP A 1 281 ? -11.898 13.306 31.524 1.00 90.88 281 ASP A O 1
ATOM 2328 N N . THR A 1 282 ? -12.238 12.729 33.674 1.00 89.38 282 THR A N 1
ATOM 2329 C CA . THR A 1 282 ? -13.110 11.583 33.376 1.00 89.38 282 THR A CA 1
ATOM 2330 C C . THR A 1 282 ? -14.400 12.002 32.680 1.00 89.38 282 THR A C 1
ATOM 2332 O O . THR A 1 282 ? -14.861 11.289 31.799 1.00 89.38 282 THR A O 1
ATOM 2335 N N . GLY A 1 283 ? -14.944 13.186 32.982 1.00 92.19 283 GLY A N 1
ATOM 2336 C CA . GLY A 1 283 ? -16.131 13.700 32.299 1.00 92.19 283 GLY A CA 1
ATOM 2337 C C . GLY A 1 283 ? -15.877 13.983 30.816 1.00 92.19 283 GLY A C 1
ATOM 2338 O O . GLY A 1 283 ? -16.763 13.790 29.987 1.00 92.19 283 GLY A O 1
ATOM 2339 N N . ILE A 1 284 ? -14.654 14.380 30.450 1.00 93.56 284 ILE A N 1
ATOM 2340 C CA . ILE A 1 284 ? -14.260 14.552 29.042 1.00 93.56 284 ILE A CA 1
ATOM 2341 C C . ILE A 1 284 ? -14.128 13.200 28.334 1.00 93.56 284 ILE A C 1
ATOM 2343 O O . ILE A 1 284 ? -14.544 13.073 27.179 1.00 93.56 284 ILE A O 1
ATOM 2347 N N . LEU A 1 285 ? -13.561 12.196 29.009 1.00 92.88 285 LEU A N 1
ATOM 2348 C CA . LEU A 1 285 ? -13.481 10.836 28.475 1.00 92.88 285 LEU A CA 1
ATOM 2349 C C . LEU A 1 285 ? -14.880 10.248 28.265 1.00 92.88 285 LEU A C 1
ATOM 2351 O O . LEU A 1 285 ? -15.149 9.729 27.187 1.00 92.88 285 LEU A O 1
ATOM 2355 N N . ASP A 1 286 ? -15.796 10.435 29.216 1.00 92.75 286 ASP A N 1
ATOM 2356 C CA . ASP A 1 286 ? -17.193 10.005 29.097 1.00 92.75 286 ASP A CA 1
ATOM 2357 C C . ASP A 1 286 ? -17.900 10.662 27.899 1.00 92.75 286 ASP A C 1
ATOM 2359 O O . ASP A 1 286 ? -18.685 10.020 27.199 1.00 92.75 286 ASP A O 1
ATOM 2363 N N . GLU A 1 287 ? -17.608 11.936 27.606 1.00 94.25 287 GLU A N 1
ATOM 2364 C CA . GLU A 1 287 ? -18.116 12.616 26.407 1.00 94.25 287 GLU A CA 1
ATOM 2365 C C . GLU A 1 287 ? -17.562 12.013 25.106 1.00 94.25 287 GLU A C 1
ATOM 2367 O O . GLU A 1 287 ? -18.305 11.867 24.134 1.00 94.25 287 GLU A O 1
ATOM 2372 N N . LEU A 1 288 ? -16.271 11.664 25.066 1.00 94.56 288 LEU A N 1
ATOM 2373 C CA . LEU A 1 288 ? -15.657 10.985 23.917 1.00 94.56 288 LEU A CA 1
ATOM 2374 C C . LEU A 1 288 ? -16.209 9.564 23.733 1.00 94.56 288 LEU A C 1
ATOM 2376 O O . LEU A 1 288 ? -16.405 9.142 22.591 1.00 94.56 288 LEU A O 1
ATOM 2380 N N . VAL A 1 289 ? -16.502 8.871 24.838 1.00 93.25 289 VAL A N 1
ATOM 2381 C CA . VAL A 1 289 ? -17.132 7.545 24.848 1.00 93.25 289 VAL A CA 1
ATOM 2382 C C . VAL A 1 289 ? -18.562 7.607 24.339 1.00 93.25 289 VAL A C 1
ATOM 2384 O O . VAL A 1 289 ? -18.936 6.857 23.445 1.00 93.25 289 VAL A O 1
ATOM 2387 N N . LYS A 1 290 ? -19.354 8.564 24.827 1.00 92.44 290 LYS A N 1
ATOM 2388 C CA . LYS A 1 290 ? -20.735 8.767 24.375 1.00 92.44 290 LYS A CA 1
ATOM 2389 C C . LYS A 1 290 ? -20.840 9.064 22.876 1.00 92.44 290 LYS A C 1
ATOM 2391 O O . LYS A 1 290 ? -21.861 8.766 22.262 1.00 92.44 290 LYS A O 1
ATOM 2396 N N . ASP A 1 291 ? -19.813 9.687 22.309 1.00 90.56 291 ASP A N 1
ATOM 2397 C CA . ASP A 1 291 ? -19.743 10.024 20.889 1.00 90.56 291 ASP A CA 1
ATOM 2398 C C . ASP A 1 291 ? -19.102 8.934 20.019 1.00 90.56 291 ASP A C 1
ATOM 2400 O O . ASP A 1 291 ? -18.938 9.157 18.817 1.00 90.56 291 ASP A O 1
ATOM 2404 N N . GLY A 1 292 ? -18.724 7.794 20.606 1.00 90.06 292 GLY A N 1
ATOM 2405 C CA . GLY A 1 292 ? -18.195 6.649 19.871 1.00 90.06 292 GLY A CA 1
ATOM 2406 C C . GLY A 1 292 ? -16.782 6.835 19.321 1.00 90.06 292 GLY A C 1
ATOM 2407 O O . GLY A 1 292 ? -16.376 6.121 18.408 1.00 90.06 292 GLY A O 1
ATOM 2408 N N . ILE A 1 293 ? -16.020 7.806 19.833 1.00 93.00 293 ILE A N 1
ATOM 2409 C CA . ILE A 1 293 ? -14.634 8.080 19.402 1.00 93.00 293 ILE A CA 1
ATOM 2410 C C . ILE A 1 293 ? -13.643 7.250 20.222 1.00 93.00 293 ILE A C 1
ATOM 2412 O O . ILE A 1 293 ? -12.619 6.785 19.718 1.00 93.00 293 ILE A O 1
ATOM 2416 N N . VAL A 1 294 ? -13.961 7.078 21.502 1.00 94.38 294 VAL A N 1
ATOM 2417 C CA . VAL A 1 294 ? -13.208 6.275 22.462 1.00 94.38 294 VAL A CA 1
ATOM 2418 C C . VAL A 1 294 ? -14.145 5.197 23.001 1.00 94.38 294 VAL A C 1
ATOM 2420 O O . VAL A 1 294 ? -15.331 5.436 23.161 1.00 94.38 294 VAL A O 1
ATOM 2423 N N . GLY A 1 295 ? -13.638 4.002 23.261 1.00 91.56 295 GLY A N 1
ATOM 2424 C CA . GLY A 1 295 ? -14.337 2.976 24.025 1.00 91.56 295 GLY A CA 1
ATOM 2425 C C . GLY A 1 295 ? -13.690 2.808 25.394 1.00 91.56 295 GLY A C 1
ATOM 2426 O O . GLY A 1 295 ? -12.538 3.197 25.593 1.00 91.56 295 GLY A O 1
ATOM 2427 N N . TYR A 1 296 ? -14.430 2.237 26.339 1.00 91.31 296 TYR A N 1
ATOM 2428 C CA . TYR A 1 296 ? -13.937 1.965 27.685 1.00 91.31 296 TYR A CA 1
ATOM 2429 C C . TYR A 1 296 ? -14.266 0.534 28.100 1.00 91.31 296 TYR A C 1
ATOM 2431 O O . TYR A 1 296 ? -15.406 0.088 27.979 1.00 91.31 296 TYR A O 1
ATOM 2439 N N . GLU A 1 297 ? -13.260 -0.160 28.623 1.00 89.12 297 GLU A N 1
ATOM 2440 C CA . GLU A 1 297 ? -13.376 -1.476 29.246 1.00 89.12 297 GLU A CA 1
ATOM 2441 C C . GLU A 1 297 ? -12.625 -1.489 30.579 1.00 89.12 297 GLU A C 1
ATOM 2443 O O . GLU A 1 297 ? -11.905 -0.549 30.915 1.00 89.12 297 GLU A O 1
ATOM 2448 N N . ALA A 1 298 ? -12.748 -2.579 31.342 1.00 84.62 298 ALA A N 1
ATOM 2449 C CA . ALA A 1 298 ? -12.044 -2.728 32.619 1.00 84.62 298 ALA A CA 1
ATOM 2450 C C . ALA A 1 298 ? -10.518 -2.533 32.490 1.00 84.62 298 ALA A C 1
ATOM 2452 O O . ALA A 1 298 ? -9.881 -2.051 33.424 1.00 84.62 298 ALA A O 1
ATOM 2453 N N . ALA A 1 299 ? -9.947 -2.868 31.327 1.00 83.69 299 ALA A N 1
ATOM 2454 C CA . ALA A 1 299 ? -8.528 -2.703 31.021 1.00 83.69 299 ALA A CA 1
ATOM 2455 C C . ALA A 1 299 ? -8.109 -1.251 30.703 1.00 83.69 299 ALA A C 1
ATOM 2457 O O . ALA A 1 299 ? -6.917 -0.951 30.724 1.00 83.69 299 ALA A O 1
ATOM 2458 N N . GLY A 1 300 ? -9.054 -0.350 30.414 1.00 90.88 300 GLY A N 1
ATOM 2459 C CA . GLY A 1 300 ? -8.789 1.051 30.087 1.00 90.88 300 GLY A CA 1
ATOM 2460 C C . GLY A 1 300 ? -9.553 1.548 28.860 1.00 90.88 300 GLY A C 1
ATOM 2461 O O . GLY A 1 300 ? -10.540 0.957 28.421 1.00 90.88 300 GLY A O 1
ATOM 2462 N N . TYR A 1 301 ? -9.082 2.661 28.303 1.00 93.88 301 TYR A N 1
ATOM 2463 C CA . TYR A 1 301 ? -9.665 3.310 27.132 1.00 93.88 301 TYR A CA 1
ATOM 2464 C C . TYR A 1 301 ? -8.993 2.848 25.838 1.00 93.88 301 TYR A C 1
ATOM 2466 O O . TYR A 1 301 ? -7.786 2.616 25.811 1.00 93.88 301 TYR A O 1
ATOM 2474 N N . PHE A 1 302 ? -9.750 2.779 24.745 1.00 92.81 302 PHE A N 1
ATOM 2475 C CA . PHE A 1 302 ? -9.233 2.485 23.406 1.00 92.81 302 PHE A CA 1
ATOM 2476 C C . PHE A 1 302 ? -9.854 3.412 22.358 1.00 92.81 302 PHE A C 1
ATOM 2478 O O . PHE A 1 302 ? -10.937 3.950 22.562 1.00 92.81 302 PHE A O 1
ATOM 2485 N N . ILE A 1 303 ? -9.189 3.607 21.219 1.00 93.69 303 ILE A N 1
ATOM 2486 C CA . ILE A 1 303 ? -9.752 4.378 20.100 1.00 93.69 303 ILE A CA 1
ATOM 2487 C C . ILE A 1 303 ? -10.564 3.430 19.219 1.00 93.69 303 ILE A C 1
ATOM 2489 O O . ILE A 1 303 ? -10.073 2.374 18.822 1.00 93.69 303 ILE A O 1
ATOM 2493 N N . THR A 1 304 ? -11.808 3.801 18.925 1.00 90.31 304 THR A N 1
ATOM 2494 C CA . THR A 1 304 ? -12.793 2.919 18.274 1.00 90.31 304 THR A CA 1
ATOM 2495 C C . THR A 1 304 ? -12.473 2.662 16.801 1.00 90.31 304 THR A C 1
ATOM 2497 O O . THR A 1 304 ? -12.687 1.557 16.302 1.00 90.31 304 THR A O 1
ATOM 2500 N N . HIS A 1 305 ? -11.895 3.656 16.119 1.00 86.69 305 HIS A N 1
ATOM 2501 C CA . HIS A 1 305 ? -11.502 3.589 14.711 1.00 86.69 305 HIS A CA 1
ATOM 2502 C C . HIS A 1 305 ? -10.075 4.090 14.499 1.00 86.69 305 HIS A C 1
ATOM 2504 O O . HIS A 1 305 ? -9.740 5.201 14.909 1.00 86.69 305 HIS A O 1
ATOM 2510 N N . ASP A 1 306 ? -9.274 3.338 13.740 1.00 87.31 306 ASP A N 1
ATOM 2511 C CA . ASP A 1 306 ? -7.900 3.723 13.385 1.00 87.31 306 ASP A CA 1
ATOM 2512 C C . ASP A 1 306 ? -7.824 5.110 12.718 1.00 87.31 306 ASP A C 1
ATOM 2514 O O . ASP A 1 306 ? -6.848 5.831 12.898 1.00 87.31 306 ASP A O 1
ATOM 2518 N N . ILE A 1 307 ? -8.862 5.514 11.971 1.00 91.00 307 ILE A N 1
ATOM 2519 C CA . ILE A 1 307 ? -8.917 6.834 11.322 1.00 91.00 307 ILE A CA 1
ATOM 2520 C C . ILE A 1 307 ? -8.865 7.968 12.353 1.00 91.00 307 ILE A C 1
ATOM 2522 O O . ILE A 1 307 ? -8.215 8.983 12.109 1.00 91.00 307 ILE A O 1
ATOM 2526 N N . TYR A 1 308 ? -9.518 7.813 13.508 1.00 93.88 308 TYR A N 1
ATOM 2527 C CA . TYR A 1 308 ? -9.484 8.841 14.547 1.00 93.88 308 TYR A CA 1
ATOM 2528 C C . TYR A 1 308 ? -8.094 8.956 15.182 1.00 93.88 308 TYR A C 1
ATOM 2530 O O . TYR A 1 308 ? -7.645 10.070 15.457 1.00 93.88 308 TYR A O 1
ATOM 2538 N N . GLU A 1 309 ? -7.395 7.832 15.367 1.00 93.25 309 GLU A N 1
ATOM 2539 C CA . GLU A 1 309 ? -5.999 7.824 15.820 1.00 93.25 309 GLU A CA 1
ATOM 2540 C C . GLU A 1 309 ? -5.099 8.537 14.800 1.00 93.25 309 GLU A C 1
ATOM 2542 O O . GLU A 1 309 ? -4.332 9.426 15.165 1.00 93.25 309 GLU A O 1
ATOM 2547 N N . GLU A 1 310 ? -5.256 8.241 13.507 1.00 92.38 310 GLU A N 1
ATOM 2548 C CA . GLU A 1 310 ? -4.486 8.884 12.437 1.00 92.38 310 GLU A CA 1
ATOM 2549 C C . GLU A 1 310 ? -4.719 10.396 12.376 1.00 92.38 310 GLU A C 1
ATOM 2551 O O . GLU A 1 310 ? -3.752 11.157 12.312 1.00 92.38 310 GLU A O 1
ATOM 2556 N N . TRP A 1 311 ? -5.974 10.844 12.484 1.00 95.12 311 TRP A N 1
ATOM 2557 C CA . TRP A 1 311 ? -6.299 12.271 12.546 1.00 95.12 311 TRP A CA 1
ATOM 2558 C C . TRP A 1 311 ? -5.650 12.955 13.749 1.00 95.12 311 TRP A C 1
ATOM 2560 O O . TRP A 1 311 ? -5.135 14.066 13.621 1.00 95.12 311 TRP A O 1
ATOM 2570 N N . ALA A 1 312 ? -5.660 12.308 14.918 1.00 96.44 312 ALA A N 1
ATOM 2571 C CA . ALA A 1 312 ? -5.044 12.853 16.121 1.00 96.44 312 ALA A CA 1
ATOM 2572 C C . ALA A 1 312 ? -3.530 13.023 15.960 1.00 96.44 312 ALA A C 1
ATOM 2574 O O . ALA A 1 312 ? -2.988 14.083 16.286 1.00 96.44 312 ALA A O 1
ATOM 2575 N N . LEU A 1 313 ? -2.851 12.014 15.414 1.00 96.62 313 LEU A N 1
ATOM 2576 C CA . LEU A 1 313 ? -1.412 12.066 15.175 1.00 96.62 313 LEU A CA 1
ATOM 2577 C C . LEU A 1 313 ? -1.055 13.132 14.124 1.00 96.62 313 LEU A C 1
ATOM 2579 O O . LEU A 1 313 ? -0.160 13.942 14.362 1.00 96.62 313 LEU A O 1
ATOM 2583 N N . GLU A 1 314 ? -1.796 13.226 13.016 1.00 96.19 314 GLU A N 1
ATOM 2584 C CA . GLU A 1 314 ? -1.612 14.275 11.996 1.00 96.19 314 GLU A CA 1
ATOM 2585 C C . GLU A 1 314 ? -1.861 15.687 12.560 1.00 96.19 314 GLU A C 1
ATOM 2587 O O . GLU A 1 314 ? -1.127 16.640 12.257 1.00 96.19 314 GLU A O 1
ATOM 2592 N N . LYS A 1 315 ? -2.861 15.840 13.439 1.00 95.88 315 LYS A N 1
ATOM 2593 C CA . LYS A 1 315 ? -3.125 17.105 14.133 1.00 95.88 315 LYS A CA 1
ATOM 2594 C C . LYS A 1 315 ? -1.984 17.469 15.079 1.00 95.88 315 LYS A C 1
ATOM 2596 O O . LYS A 1 315 ? -1.551 18.623 15.076 1.00 95.88 315 LYS A O 1
ATOM 2601 N N . LYS A 1 316 ? -1.470 16.513 15.858 1.00 94.38 316 LYS A N 1
ATOM 2602 C CA . LYS A 1 316 ? -0.331 16.735 16.761 1.00 94.38 316 LYS A CA 1
ATOM 2603 C C . LYS A 1 316 ? 0.911 17.168 15.986 1.00 94.38 316 LYS A C 1
ATOM 2605 O O . LYS A 1 316 ? 1.505 18.184 16.335 1.00 94.38 316 LYS A O 1
ATOM 2610 N N . ILE A 1 317 ? 1.228 16.468 14.897 1.00 96.19 317 ILE A N 1
ATOM 2611 C CA . ILE A 1 317 ? 2.324 16.810 13.980 1.00 96.19 317 ILE A CA 1
ATOM 2612 C C . ILE A 1 317 ? 2.149 18.235 13.445 1.00 96.19 317 ILE A C 1
ATOM 2614 O O . ILE A 1 317 ? 3.090 19.022 13.474 1.00 96.19 317 ILE A O 1
ATOM 2618 N N . SER A 1 318 ? 0.934 18.613 13.034 1.00 94.62 318 SER A N 1
ATOM 2619 C CA . SER A 1 318 ? 0.637 19.980 12.584 1.00 94.62 318 SER A CA 1
ATOM 2620 C C . SER A 1 318 ? 0.905 21.029 13.666 1.00 94.62 318 SER A C 1
ATOM 2622 O O . SER A 1 318 ? 1.510 22.062 13.387 1.00 94.62 318 SER A O 1
ATOM 2624 N N . VAL A 1 319 ? 0.460 20.776 14.900 1.00 93.06 319 VAL A N 1
ATOM 2625 C CA . VAL A 1 319 ? 0.639 21.697 16.032 1.00 93.06 319 VAL A CA 1
ATOM 2626 C C . VAL A 1 319 ? 2.113 21.825 16.413 1.00 93.06 319 VAL A C 1
ATOM 2628 O O . VAL A 1 319 ? 2.597 22.941 16.608 1.00 93.06 319 VAL A O 1
ATOM 2631 N N . ASP A 1 320 ? 2.836 20.711 16.496 1.00 94.25 320 ASP A N 1
ATOM 2632 C CA . ASP A 1 320 ? 4.259 20.716 16.836 1.00 94.25 320 ASP A CA 1
ATOM 2633 C C . ASP A 1 320 ? 5.100 21.341 15.727 1.00 94.25 320 ASP A C 1
ATOM 2635 O O . ASP A 1 320 ? 6.041 22.069 16.023 1.00 94.25 320 ASP A O 1
ATOM 2639 N N . TYR A 1 321 ? 4.725 21.143 14.460 1.00 94.50 321 TYR A N 1
ATOM 2640 C CA . TYR A 1 321 ? 5.377 21.791 13.326 1.00 94.50 321 TYR A CA 1
ATOM 2641 C C . TYR A 1 321 ? 5.256 23.316 13.391 1.00 94.50 321 TYR A C 1
ATOM 2643 O O . TYR A 1 321 ? 6.224 24.016 13.115 1.00 94.50 321 TYR A O 1
ATOM 2651 N N . ILE A 1 322 ? 4.091 23.841 13.785 1.00 92.50 322 ILE A N 1
ATOM 2652 C CA . ILE A 1 322 ? 3.883 25.289 13.950 1.00 92.50 322 ILE A CA 1
ATOM 2653 C C . ILE A 1 322 ? 4.694 25.833 15.136 1.00 92.50 322 ILE A C 1
ATOM 2655 O O . ILE A 1 322 ? 5.155 26.971 15.102 1.00 92.50 322 ILE A O 1
ATOM 2659 N N . ARG A 1 323 ? 4.859 25.035 16.198 1.00 92.31 323 ARG A N 1
ATOM 2660 C CA . ARG A 1 323 ? 5.523 25.440 17.449 1.00 92.31 323 ARG A CA 1
ATOM 2661 C C . ARG A 1 323 ? 7.022 25.146 17.491 1.00 92.31 323 ARG A C 1
ATOM 2663 O O . ARG A 1 323 ? 7.662 25.497 18.483 1.00 92.31 323 ARG A O 1
ATOM 2670 N N . LYS A 1 324 ? 7.574 24.457 16.491 1.00 92.56 324 LYS A N 1
ATOM 2671 C CA . LYS A 1 324 ? 8.973 24.023 16.502 1.00 92.56 324 LYS A CA 1
ATOM 2672 C C . LYS A 1 324 ? 9.910 25.231 16.530 1.00 92.56 324 LYS A C 1
ATOM 2674 O O . LYS A 1 324 ? 9.729 26.172 15.762 1.00 92.56 324 LYS A O 1
ATOM 2679 N N . ALA A 1 325 ? 10.941 25.180 17.370 1.00 89.00 325 ALA A N 1
ATOM 2680 C CA . ALA A 1 325 ? 12.057 26.115 17.251 1.00 89.00 325 ALA A CA 1
ATOM 2681 C C . ALA A 1 325 ? 13.047 25.644 16.176 1.00 89.00 325 ALA A C 1
ATOM 2683 O O . ALA A 1 325 ? 13.614 26.452 15.446 1.00 89.00 325 ALA A O 1
ATOM 2684 N N . ASN A 1 326 ? 13.244 24.327 16.069 1.00 90.25 326 ASN A N 1
ATOM 2685 C CA . ASN A 1 326 ? 14.092 23.682 15.071 1.00 90.25 326 ASN A CA 1
ATOM 2686 C C . ASN A 1 326 ? 13.570 22.272 14.731 1.00 90.25 326 ASN A C 1
ATOM 2688 O O . ASN A 1 326 ? 12.697 21.734 15.414 1.00 90.25 326 ASN A O 1
ATOM 2692 N N . ASN A 1 327 ? 14.104 21.671 13.664 1.00 92.00 327 ASN A N 1
ATOM 2693 C CA . ASN A 1 327 ? 13.625 20.380 13.161 1.00 92.00 327 ASN A CA 1
ATOM 2694 C C . ASN A 1 327 ? 14.007 19.188 14.062 1.00 92.00 327 ASN A C 1
ATOM 2696 O O . ASN A 1 327 ? 13.251 18.223 14.102 1.00 92.00 327 ASN A O 1
ATOM 2700 N N . ASN A 1 328 ? 15.108 19.254 14.819 1.00 90.56 328 ASN A N 1
ATOM 2701 C CA . ASN A 1 328 ? 15.497 18.171 15.734 1.00 90.56 328 ASN A CA 1
ATOM 2702 C C . ASN A 1 328 ? 14.518 18.075 16.911 1.00 90.56 328 ASN A C 1
ATOM 2704 O O . ASN A 1 328 ? 13.944 17.017 17.149 1.00 90.56 328 ASN A O 1
ATOM 2708 N N . GLU A 1 329 ? 14.227 19.206 17.559 1.00 91.25 329 GLU A N 1
ATOM 2709 C CA . GLU A 1 329 ? 13.234 19.280 18.639 1.00 91.25 329 GLU A CA 1
ATOM 2710 C C . GLU A 1 329 ? 11.839 18.845 18.159 1.00 91.25 329 GLU A C 1
ATOM 2712 O O . GLU A 1 329 ? 11.076 18.229 18.900 1.00 91.25 329 GLU A O 1
ATOM 2717 N N . PHE A 1 330 ? 11.493 19.150 16.905 1.00 94.69 330 PHE A N 1
ATOM 2718 C CA . PHE A 1 330 ? 10.244 18.690 16.304 1.00 94.69 330 PHE A CA 1
ATOM 2719 C C . PHE A 1 330 ? 10.163 17.158 16.239 1.00 94.69 330 PHE A C 1
ATOM 2721 O O . PHE A 1 330 ? 9.169 16.593 16.694 1.00 94.69 330 PHE A O 1
ATOM 2728 N N . PHE A 1 331 ? 11.199 16.486 15.725 1.00 94.56 331 PHE A N 1
ATOM 2729 C CA . PHE A 1 331 ? 11.212 15.023 15.624 1.00 94.56 331 PHE A CA 1
ATOM 2730 C C . PHE A 1 331 ? 11.293 14.331 16.989 1.00 94.56 331 PHE A C 1
ATOM 2732 O O . PHE A 1 331 ? 10.619 13.322 17.195 1.00 94.56 331 PHE A O 1
ATOM 2739 N N . GLU A 1 332 ? 12.026 14.905 17.946 1.00 91.88 332 GLU A N 1
ATOM 2740 C CA . GLU A 1 332 ? 12.039 14.425 19.334 1.00 91.88 332 GLU A CA 1
ATOM 2741 C C . GLU A 1 332 ? 10.645 14.502 19.976 1.00 91.88 332 GLU A C 1
ATOM 2743 O O . GLU A 1 332 ? 10.221 13.565 20.652 1.00 91.88 332 GLU A O 1
ATOM 2748 N N . LYS A 1 333 ? 9.898 15.591 19.739 1.00 92.44 333 LYS A N 1
ATOM 2749 C CA . LYS A 1 333 ? 8.561 15.792 20.323 1.00 92.44 333 LYS A CA 1
ATOM 2750 C C . LYS A 1 333 ? 7.491 14.872 19.757 1.00 92.44 333 LYS A C 1
ATOM 2752 O O . LYS A 1 333 ? 6.620 14.448 20.516 1.00 92.44 333 LYS A O 1
ATOM 2757 N N . ILE A 1 334 ? 7.505 14.609 18.451 1.00 93.56 334 ILE A N 1
ATOM 2758 C CA . ILE A 1 334 ? 6.500 13.724 17.843 1.00 93.56 334 ILE A CA 1
ATOM 2759 C C . ILE A 1 334 ? 6.801 12.246 18.121 1.00 93.56 334 ILE A C 1
ATOM 2761 O O . ILE A 1 334 ? 5.878 11.440 18.130 1.00 93.56 334 ILE A O 1
ATOM 2765 N N . GLY A 1 335 ? 8.057 11.892 18.408 1.00 92.19 335 GLY A N 1
ATOM 2766 C CA . GLY A 1 335 ? 8.461 10.522 18.717 1.00 92.19 335 GLY A CA 1
ATOM 2767 C C . GLY A 1 335 ? 8.550 9.612 17.487 1.00 92.19 335 GLY A C 1
ATOM 2768 O O . GLY A 1 335 ? 8.110 9.949 16.392 1.00 92.19 335 GLY A O 1
ATOM 2769 N N . GLU A 1 336 ? 9.150 8.434 17.664 1.00 92.19 336 GLU A N 1
ATOM 2770 C CA . GLU A 1 336 ? 9.609 7.582 16.553 1.00 92.19 336 GLU A CA 1
ATOM 2771 C C . GLU A 1 336 ? 8.733 6.344 16.294 1.00 92.19 336 GLU A C 1
ATOM 2773 O O . GLU A 1 336 ? 9.113 5.456 15.525 1.00 92.19 336 GLU A O 1
ATOM 2778 N N . SER A 1 337 ? 7.559 6.251 16.927 1.00 89.75 337 SER A N 1
ATOM 2779 C CA . SER A 1 337 ? 6.705 5.072 16.776 1.00 89.75 337 SER A CA 1
ATOM 2780 C C . SER A 1 337 ? 6.167 4.931 15.346 1.00 89.75 337 SER A C 1
ATOM 2782 O O . SER A 1 337 ? 5.984 5.907 14.614 1.00 89.75 337 SER A O 1
ATOM 2784 N N . LEU A 1 338 ? 5.904 3.692 14.919 1.00 86.12 338 LEU A N 1
ATOM 2785 C CA . LEU A 1 338 ? 5.431 3.406 13.559 1.00 86.12 338 LEU A CA 1
ATOM 2786 C C . LEU A 1 338 ? 4.121 4.132 13.192 1.00 86.12 338 LEU A C 1
ATOM 2788 O O . LEU A 1 338 ? 4.055 4.657 12.075 1.00 86.12 338 LEU A O 1
ATOM 2792 N N . PRO A 1 339 ? 3.103 4.233 14.079 1.00 88.69 339 PRO A N 1
ATOM 2793 C CA . PRO A 1 339 ? 1.928 5.064 13.816 1.00 88.69 339 PRO A CA 1
ATOM 2794 C C . PRO A 1 339 ? 2.288 6.528 13.543 1.00 88.69 339 PRO A C 1
ATOM 2796 O O . PRO A 1 339 ? 1.813 7.092 12.560 1.00 88.69 339 PRO A O 1
ATOM 2799 N N . VAL A 1 340 ? 3.186 7.122 14.340 1.00 93.56 340 VAL A N 1
ATOM 2800 C CA . VAL A 1 340 ? 3.618 8.517 14.152 1.00 93.56 340 VAL A CA 1
ATOM 2801 C C . VAL A 1 340 ? 4.341 8.685 12.821 1.00 93.56 340 VAL A C 1
ATOM 2803 O O . VAL A 1 340 ? 4.037 9.610 12.072 1.00 93.56 340 VAL A O 1
ATOM 2806 N N . ARG A 1 341 ? 5.259 7.776 12.482 1.00 93.06 341 ARG A N 1
ATOM 2807 C CA . ARG A 1 341 ? 5.976 7.799 11.199 1.00 93.06 341 ARG A CA 1
ATOM 2808 C C . ARG A 1 341 ? 5.027 7.752 10.004 1.00 93.06 341 ARG A C 1
ATOM 2810 O O . ARG A 1 341 ? 5.177 8.535 9.066 1.00 93.06 341 ARG A O 1
ATOM 2817 N N . ARG A 1 342 ? 4.014 6.883 10.063 1.00 89.81 342 ARG A N 1
ATOM 2818 C CA . ARG A 1 342 ? 2.971 6.784 9.033 1.00 89.81 342 ARG A CA 1
ATOM 2819 C C . ARG A 1 342 ? 2.163 8.080 8.935 1.00 89.81 342 ARG A C 1
ATOM 2821 O O . ARG A 1 342 ? 1.997 8.604 7.836 1.00 89.81 342 ARG A O 1
ATOM 2828 N N . SER A 1 343 ? 1.711 8.624 10.063 1.00 94.94 343 SER A N 1
ATOM 2829 C CA . SER A 1 343 ? 0.981 9.895 10.097 1.00 94.94 343 SER A CA 1
ATOM 2830 C C . SER A 1 343 ? 1.831 11.069 9.610 1.00 94.94 343 SER A C 1
ATOM 2832 O O . SER A 1 343 ? 1.313 11.945 8.928 1.00 94.94 343 SER A O 1
ATOM 2834 N N . PHE A 1 344 ? 3.142 11.074 9.861 1.00 96.69 344 PHE A N 1
ATOM 2835 C CA . PHE A 1 344 ? 4.058 12.071 9.302 1.00 96.69 344 PHE A CA 1
ATOM 2836 C C . PHE A 1 344 ? 4.127 11.981 7.776 1.00 96.69 344 PHE A C 1
ATOM 2838 O O . PHE A 1 344 ? 3.982 12.997 7.097 1.00 96.69 344 PHE A O 1
ATOM 2845 N N . ARG A 1 345 ? 4.267 10.774 7.217 1.00 95.25 345 ARG A N 1
ATOM 2846 C CA . ARG A 1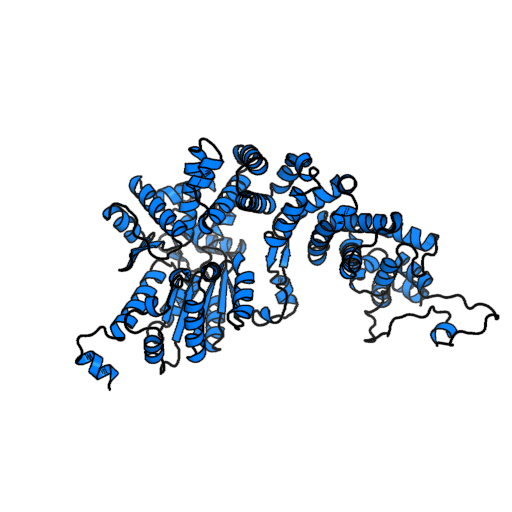 345 ? 4.232 10.558 5.763 1.00 95.25 345 ARG A CA 1
ATOM 2847 C C . ARG A 1 345 ? 2.914 11.038 5.146 1.00 95.25 345 ARG A C 1
ATOM 2849 O O . ARG A 1 345 ? 2.937 11.721 4.120 1.00 95.25 345 ARG A O 1
ATOM 2856 N N . ASN A 1 346 ? 1.780 10.716 5.767 1.00 94.12 346 ASN A N 1
ATOM 2857 C CA . ASN A 1 346 ? 0.461 11.169 5.315 1.00 94.12 346 ASN A CA 1
ATOM 2858 C C . ASN A 1 346 ? 0.337 12.695 5.377 1.00 94.12 346 ASN A C 1
ATOM 2860 O O . ASN A 1 346 ? -0.111 13.315 4.417 1.00 94.12 346 ASN A O 1
ATOM 2864 N N . TRP A 1 347 ? 0.808 13.304 6.465 1.00 96.38 347 TRP A N 1
ATOM 2865 C CA . TRP A 1 347 ? 0.808 14.750 6.658 1.00 96.38 347 TRP A CA 1
ATOM 2866 C C . TRP A 1 347 ? 1.652 15.485 5.606 1.00 96.38 347 TRP A C 1
ATOM 2868 O O . TRP A 1 347 ? 1.207 16.489 5.048 1.00 96.38 347 TRP A O 1
ATOM 2878 N N . ILE A 1 348 ? 2.841 14.965 5.265 1.00 96.56 348 ILE A N 1
ATOM 2879 C CA . ILE A 1 348 ? 3.642 15.485 4.143 1.00 96.56 348 ILE A CA 1
ATOM 2880 C C . ILE A 1 348 ? 2.879 15.323 2.826 1.00 96.56 348 ILE A C 1
ATOM 2882 O O . ILE A 1 348 ? 2.798 16.271 2.048 1.00 96.56 348 ILE A O 1
ATOM 2886 N N . SER A 1 349 ? 2.300 14.144 2.584 1.00 94.69 349 SER A N 1
ATOM 2887 C CA . SER A 1 349 ? 1.558 13.846 1.351 1.00 94.69 349 SER A CA 1
ATOM 2888 C C . SER A 1 349 ? 0.376 14.798 1.156 1.00 94.69 349 SER A C 1
ATOM 2890 O O . SER A 1 349 ? 0.157 15.293 0.054 1.00 94.69 349 SER A O 1
ATOM 2892 N N . GLU A 1 350 ? -0.346 15.120 2.230 1.00 94.19 350 GLU A N 1
ATOM 2893 C CA . GLU A 1 350 ? -1.430 16.098 2.203 1.00 94.19 350 GLU A CA 1
ATOM 2894 C C . GLU A 1 350 ? -0.926 17.512 1.900 1.00 94.19 350 GLU A C 1
ATOM 2896 O O . GLU A 1 350 ? -1.490 18.189 1.045 1.00 94.19 350 GLU A O 1
ATOM 2901 N N . ARG A 1 351 ? 0.162 17.967 2.530 1.00 94.56 351 ARG A N 1
ATOM 2902 C CA . ARG A 1 351 ? 0.730 19.292 2.221 1.00 94.56 351 ARG A CA 1
ATOM 2903 C C . ARG A 1 351 ? 1.234 19.402 0.788 1.00 94.56 351 ARG A C 1
ATOM 2905 O O . ARG A 1 351 ? 1.093 20.459 0.178 1.00 94.56 351 ARG A O 1
ATOM 2912 N N . LEU A 1 352 ? 1.785 18.316 0.250 1.00 93.75 352 LEU A N 1
ATOM 2913 C CA . LEU A 1 352 ? 2.158 18.223 -1.157 1.00 93.75 352 LEU A CA 1
ATOM 2914 C C . LEU A 1 352 ? 0.927 18.278 -2.070 1.00 93.75 352 LEU A C 1
ATOM 2916 O O . LEU A 1 352 ? 0.981 18.962 -3.080 1.00 93.75 352 LEU A O 1
ATOM 2920 N N . LEU A 1 353 ? -0.175 17.615 -1.709 1.00 91.81 353 LEU A N 1
ATOM 2921 C CA . LEU A 1 353 ? -1.446 17.667 -2.446 1.00 91.81 353 LEU A CA 1
ATOM 2922 C C . LEU A 1 353 ? -2.104 19.061 -2.412 1.00 91.81 353 LEU A C 1
ATOM 2924 O O . LEU A 1 353 ? -2.847 19.431 -3.320 1.00 91.81 353 LEU A O 1
ATOM 2928 N N . LEU A 1 354 ? -1.871 19.821 -1.341 1.00 91.69 354 LEU A N 1
ATOM 2929 C CA . LEU A 1 354 ? -2.380 21.182 -1.161 1.00 91.69 354 LEU A CA 1
ATOM 2930 C C . LEU A 1 354 ? -1.453 22.264 -1.739 1.00 91.69 354 LEU A C 1
ATOM 2932 O O . LEU A 1 354 ? -1.753 23.446 -1.580 1.00 91.69 354 LEU A O 1
ATOM 2936 N N . ASP A 1 355 ? -0.349 21.879 -2.389 1.00 86.88 355 ASP A N 1
ATOM 2937 C CA . ASP A 1 355 ? 0.674 22.785 -2.927 1.00 86.88 355 ASP A CA 1
ATOM 2938 C C . ASP A 1 355 ? 1.163 23.833 -1.909 1.00 86.88 355 ASP A C 1
ATOM 2940 O O . ASP A 1 355 ? 1.416 25.001 -2.232 1.00 86.88 355 ASP A O 1
ATOM 2944 N N . ASP A 1 356 ? 1.312 23.410 -0.652 1.00 86.56 356 ASP A N 1
ATOM 2945 C CA . ASP A 1 356 ? 1.768 24.269 0.435 1.00 86.56 356 ASP A CA 1
ATOM 2946 C C . ASP A 1 356 ? 3.201 24.754 0.175 1.00 86.56 356 ASP A C 1
ATOM 2948 O O . ASP A 1 356 ? 4.167 23.992 0.220 1.00 86.56 356 ASP A O 1
ATOM 2952 N N . GLN A 1 357 ? 3.364 26.057 -0.057 1.00 85.75 357 GLN A N 1
ATOM 2953 C CA . GLN A 1 357 ? 4.666 26.642 -0.386 1.00 85.75 357 GLN A CA 1
ATOM 2954 C C . GLN A 1 357 ? 5.689 26.523 0.753 1.00 85.75 357 GLN A C 1
ATOM 2956 O O . GLN A 1 357 ? 6.893 26.549 0.491 1.00 85.75 357 GLN A O 1
ATOM 2961 N N . SER A 1 358 ? 5.242 26.345 2.002 1.00 87.12 358 SER A N 1
ATOM 2962 C CA . SER A 1 358 ? 6.129 26.146 3.152 1.00 87.12 358 SER A CA 1
ATOM 2963 C C . SER A 1 358 ? 6.771 24.754 3.187 1.00 87.12 358 SER A C 1
ATOM 2965 O O . SER A 1 358 ? 7.791 24.569 3.852 1.00 87.12 358 SER A O 1
ATOM 2967 N N . ILE A 1 359 ? 6.238 23.780 2.436 1.00 89.94 359 ILE A N 1
ATOM 2968 C CA . ILE A 1 359 ? 6.727 22.397 2.486 1.00 89.94 359 ILE A CA 1
ATOM 2969 C C . ILE A 1 359 ? 8.078 22.223 1.792 1.00 89.94 359 ILE A C 1
ATOM 2971 O O . ILE A 1 359 ? 8.907 21.433 2.233 1.00 89.94 359 ILE A O 1
ATOM 2975 N N . LYS A 1 360 ? 8.332 22.990 0.725 1.00 88.56 360 LYS A N 1
ATOM 2976 C CA . LYS A 1 360 ? 9.581 22.928 -0.045 1.00 88.56 360 LYS A CA 1
ATOM 2977 C C . LYS A 1 360 ? 10.814 23.284 0.799 1.00 88.56 360 LYS A C 1
ATOM 2979 O O . LYS A 1 360 ? 11.726 22.457 0.844 1.00 88.56 360 LYS A O 1
ATOM 2984 N N . PRO A 1 361 ? 10.872 24.447 1.486 1.00 89.56 361 PRO A N 1
ATOM 2985 C CA . PRO A 1 361 ? 12.011 24.766 2.345 1.00 89.56 361 PRO A CA 1
ATOM 2986 C C . PRO A 1 361 ? 12.133 23.786 3.516 1.00 89.56 361 PRO A C 1
ATOM 2988 O O . PRO A 1 361 ? 13.240 23.364 3.829 1.00 89.56 361 PRO A O 1
ATOM 2991 N N . PHE A 1 362 ? 11.018 23.332 4.097 1.00 92.06 362 PHE A N 1
ATOM 2992 C CA . PHE A 1 362 ? 11.058 22.331 5.164 1.00 92.06 362 PHE A CA 1
ATOM 2993 C C . PHE A 1 362 ? 11.691 21.009 4.711 1.00 92.06 362 PHE A C 1
ATOM 2995 O O . PHE A 1 362 ? 12.540 20.452 5.406 1.00 92.06 362 PHE A O 1
ATOM 3002 N N . ILE A 1 363 ? 11.328 20.527 3.521 1.00 92.56 363 ILE A N 1
ATOM 3003 C CA . ILE A 1 363 ? 11.929 19.330 2.932 1.00 92.56 363 ILE A CA 1
ATOM 3004 C C . ILE A 1 363 ? 13.434 19.536 2.699 1.00 92.56 363 ILE A C 1
ATOM 3006 O O . ILE A 1 363 ? 14.226 18.655 3.031 1.00 92.56 363 ILE A O 1
ATOM 3010 N N . ALA A 1 364 ? 13.841 20.702 2.189 1.00 90.38 364 ALA A N 1
ATOM 3011 C CA . ALA A 1 364 ? 15.250 21.054 2.005 1.00 90.38 364 ALA A CA 1
ATOM 3012 C C . ALA A 1 364 ? 16.045 20.990 3.314 1.00 90.38 364 ALA A C 1
ATOM 3014 O O . ALA A 1 364 ? 17.102 20.360 3.367 1.00 90.38 364 ALA A O 1
ATOM 3015 N N . GLU A 1 365 ? 15.508 21.583 4.380 1.00 91.25 365 GLU A N 1
ATOM 3016 C CA . GLU A 1 365 ? 16.127 21.568 5.704 1.00 91.25 365 GLU A CA 1
ATOM 3017 C C . GLU A 1 365 ? 16.242 20.155 6.282 1.00 91.25 365 GLU A C 1
ATOM 3019 O O . GLU A 1 365 ? 17.248 19.843 6.912 1.00 91.25 365 GLU A O 1
ATOM 3024 N N . ILE A 1 366 ? 15.249 19.284 6.072 1.00 92.62 366 ILE A N 1
ATOM 3025 C CA . ILE A 1 366 ? 15.301 17.901 6.568 1.00 92.62 366 ILE A CA 1
ATOM 3026 C C . ILE A 1 366 ? 16.347 17.081 5.817 1.00 92.62 366 ILE A C 1
ATOM 3028 O O . ILE A 1 366 ? 17.141 16.363 6.428 1.00 92.62 366 ILE A O 1
ATOM 3032 N N . VAL A 1 367 ? 16.345 17.169 4.488 1.00 89.56 367 VAL A N 1
ATOM 3033 C CA . VAL A 1 367 ? 17.250 16.389 3.638 1.00 89.56 367 VAL A CA 1
ATOM 3034 C C . VAL A 1 367 ? 18.702 16.751 3.949 1.00 89.56 367 VAL A C 1
ATOM 3036 O O . VAL A 1 367 ? 19.512 15.854 4.204 1.00 89.56 367 VAL A O 1
ATOM 3039 N N . CYS A 1 368 ? 18.999 18.050 4.021 1.00 85.75 368 CYS A N 1
ATOM 3040 C CA . CYS A 1 368 ? 20.332 18.579 4.306 1.00 85.75 368 CYS A CA 1
ATOM 3041 C C . CYS A 1 368 ? 20.683 18.609 5.804 1.00 85.75 368 CYS A C 1
ATOM 3043 O O . CYS A 1 368 ? 21.841 18.831 6.146 1.00 85.75 368 CYS A O 1
ATOM 3045 N N . GLY A 1 369 ? 19.709 18.411 6.695 1.00 83.81 369 GLY A N 1
ATOM 3046 C CA . GLY A 1 369 ? 19.895 18.518 8.138 1.00 83.81 369 GLY A CA 1
ATOM 3047 C C . GLY A 1 369 ? 20.786 17.416 8.708 1.00 83.81 369 GLY A C 1
ATOM 3048 O O . GLY A 1 369 ? 20.548 16.221 8.486 1.00 83.81 369 GLY A O 1
ATOM 3049 N N . GLU A 1 370 ? 21.793 17.828 9.476 1.00 80.12 370 GLU A N 1
ATOM 3050 C CA . GLU A 1 370 ? 22.593 16.951 10.331 1.00 80.12 370 GLU A CA 1
ATOM 3051 C C . GLU A 1 370 ? 21.837 16.679 11.644 1.00 80.12 370 GLU A C 1
ATOM 3053 O O . GLU A 1 370 ? 21.234 17.581 12.225 1.00 80.12 370 GLU A O 1
ATOM 3058 N N . GLY A 1 371 ? 21.838 15.426 12.106 1.00 85.12 371 GLY A N 1
ATOM 3059 C CA . GLY A 1 371 ? 21.155 15.012 13.342 1.00 85.12 371 GLY A CA 1
ATOM 3060 C C . GLY A 1 371 ? 19.724 14.488 13.168 1.00 85.12 371 GLY A C 1
ATOM 3061 O O . GLY A 1 371 ? 19.182 13.916 14.106 1.00 85.12 371 GLY A O 1
ATOM 3062 N N . ILE A 1 372 ? 19.135 14.589 11.972 1.00 90.88 372 ILE A N 1
ATOM 3063 C CA . ILE A 1 372 ? 17.834 13.970 11.681 1.00 90.88 372 ILE A CA 1
ATOM 3064 C C . ILE A 1 372 ? 18.043 12.517 11.248 1.00 90.88 372 ILE A C 1
ATOM 3066 O O . ILE A 1 372 ? 18.724 12.251 10.252 1.00 90.88 372 ILE A O 1
ATOM 3070 N N . SER A 1 373 ? 1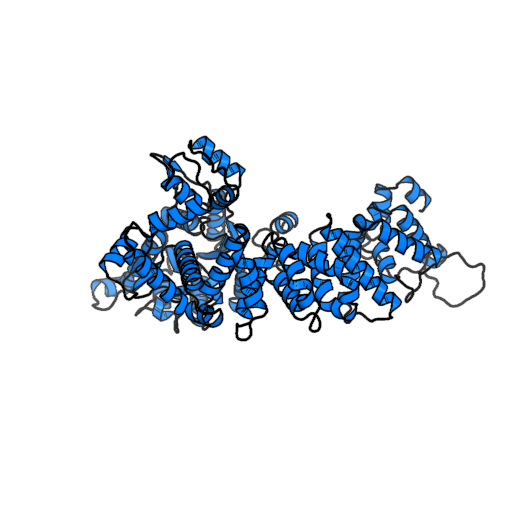7.418 11.583 11.968 1.00 92.56 373 SER A N 1
ATOM 3071 C CA . SER A 1 373 ? 17.474 10.147 11.680 1.00 92.56 373 SER A CA 1
ATOM 3072 C C . SER A 1 373 ? 17.064 9.821 10.238 1.00 92.56 373 SER A C 1
ATOM 3074 O O . SER A 1 373 ? 16.073 10.338 9.719 1.00 92.56 373 SER A O 1
ATOM 3076 N N . ASN A 1 374 ? 17.796 8.908 9.590 1.00 92.00 374 ASN A N 1
ATOM 3077 C CA . ASN A 1 374 ? 17.579 8.560 8.178 1.00 92.00 374 ASN A CA 1
ATOM 3078 C C . ASN A 1 374 ? 16.163 8.058 7.886 1.00 92.00 374 ASN A C 1
ATOM 3080 O O . ASN A 1 374 ? 15.629 8.348 6.821 1.00 92.00 374 ASN A O 1
ATOM 3084 N N . PHE A 1 375 ? 15.527 7.368 8.835 1.00 92.25 375 PHE A N 1
ATOM 3085 C CA . PHE A 1 375 ? 14.170 6.876 8.630 1.00 92.25 375 PHE A CA 1
ATOM 3086 C C . PHE A 1 375 ? 13.158 8.022 8.454 1.00 92.25 375 PHE A C 1
ATOM 3088 O O . PHE A 1 375 ? 12.226 7.863 7.677 1.00 92.25 375 PHE A O 1
ATOM 3095 N N . TRP A 1 376 ? 13.351 9.196 9.077 1.00 95.25 376 TRP A N 1
ATOM 3096 C CA . TRP A 1 376 ? 12.507 10.375 8.827 1.00 95.25 376 TRP A CA 1
ATOM 3097 C C . TRP A 1 376 ? 12.699 10.928 7.419 1.00 95.25 376 TRP A C 1
ATOM 3099 O O . TRP A 1 376 ? 11.731 11.320 6.765 1.00 95.25 376 TRP A O 1
ATOM 3109 N N . LYS A 1 377 ? 13.947 10.922 6.935 1.00 95.06 377 LYS A N 1
ATOM 3110 C CA . LYS A 1 377 ? 14.262 11.288 5.550 1.00 95.06 377 LYS A CA 1
ATOM 3111 C C . LYS A 1 377 ? 13.603 10.306 4.580 1.00 95.06 377 LYS A C 1
ATOM 3113 O O . LYS A 1 377 ? 13.064 10.737 3.568 1.00 95.06 377 LYS A O 1
ATOM 3118 N N . ASP A 1 378 ? 13.580 9.016 4.910 1.00 95.00 378 ASP A N 1
ATOM 3119 C CA . ASP A 1 378 ? 12.889 8.005 4.109 1.00 95.00 378 ASP A CA 1
ATOM 3120 C C . ASP A 1 378 ? 11.369 8.219 4.098 1.00 95.00 378 ASP A C 1
ATOM 3122 O O . ASP A 1 378 ? 10.778 8.207 3.022 1.00 95.00 378 ASP A O 1
ATOM 3126 N N . GLU A 1 379 ? 10.729 8.461 5.253 1.00 94.94 379 GLU A N 1
ATOM 3127 C CA . GLU A 1 379 ? 9.287 8.761 5.323 1.00 94.94 379 GLU A CA 1
ATOM 3128 C C . GLU A 1 379 ? 8.921 9.949 4.423 1.00 94.94 379 GLU A C 1
ATOM 3130 O O . GLU A 1 379 ? 7.959 9.891 3.654 1.00 94.94 379 GLU A O 1
ATOM 3135 N N . LEU A 1 380 ? 9.731 11.008 4.477 1.00 95.81 380 LEU A N 1
ATOM 3136 C CA . LEU A 1 380 ? 9.578 12.188 3.639 1.00 95.81 380 LEU A CA 1
ATOM 3137 C C . LEU A 1 380 ? 9.724 11.841 2.156 1.00 95.81 380 LEU A C 1
ATOM 3139 O O . LEU A 1 380 ? 8.874 12.214 1.348 1.00 95.81 380 LEU A O 1
ATOM 3143 N N . TRP A 1 381 ? 10.787 11.129 1.782 1.00 95.38 381 TRP A N 1
ATOM 3144 C CA . TRP A 1 381 ? 11.043 10.803 0.383 1.00 95.38 381 TRP A CA 1
ATOM 3145 C C . TRP A 1 381 ? 9.990 9.877 -0.203 1.00 95.38 381 TRP A C 1
ATOM 3147 O O . TRP A 1 381 ? 9.613 10.060 -1.355 1.00 95.38 381 TRP A O 1
ATOM 3157 N N . VAL A 1 382 ? 9.458 8.938 0.576 1.00 95.50 382 VAL A N 1
ATOM 3158 C CA . VAL A 1 382 ? 8.343 8.102 0.124 1.00 95.50 382 VAL A CA 1
ATOM 3159 C C . VAL A 1 382 ? 7.103 8.956 -0.161 1.00 95.50 382 VAL A C 1
ATOM 3161 O O . VAL A 1 382 ? 6.465 8.755 -1.192 1.00 95.50 382 VAL A O 1
ATOM 3164 N N . ALA A 1 383 ? 6.786 9.944 0.685 1.00 95.50 383 ALA A N 1
ATOM 3165 C CA . ALA A 1 383 ? 5.689 10.879 0.412 1.00 95.50 383 ALA A CA 1
ATOM 3166 C C . ALA A 1 383 ? 5.927 11.692 -0.876 1.00 95.50 383 ALA A C 1
ATOM 3168 O O . ALA A 1 383 ? 5.018 11.843 -1.691 1.00 95.50 383 ALA A O 1
ATOM 3169 N N . VAL A 1 384 ? 7.159 12.163 -1.098 1.00 95.56 384 VAL A N 1
ATOM 3170 C CA . VAL A 1 384 ? 7.536 12.895 -2.320 1.00 95.56 384 VAL A CA 1
ATOM 3171 C C . VAL A 1 384 ? 7.438 12.011 -3.564 1.00 95.56 384 VAL A C 1
ATOM 3173 O O . VAL A 1 384 ? 6.888 12.449 -4.568 1.00 95.56 384 VAL A O 1
ATOM 3176 N N . LEU A 1 385 ? 7.935 10.773 -3.515 1.00 95.81 385 LEU A N 1
ATOM 3177 C CA . LEU A 1 385 ? 7.915 9.839 -4.647 1.00 95.81 385 LEU A CA 1
ATOM 3178 C C . LEU A 1 385 ? 6.491 9.404 -5.026 1.00 95.81 385 LEU A C 1
ATOM 3180 O O . LEU A 1 385 ? 6.217 9.146 -6.195 1.00 95.81 385 LEU A O 1
ATOM 3184 N N . LEU A 1 386 ? 5.571 9.335 -4.064 1.00 93.50 386 LEU A N 1
ATOM 3185 C CA . LEU A 1 386 ? 4.166 9.019 -4.335 1.00 93.50 386 LEU A CA 1
ATOM 3186 C C . LEU A 1 386 ? 3.358 10.227 -4.839 1.00 93.50 386 LEU A C 1
ATOM 3188 O O . LEU A 1 386 ? 2.288 10.032 -5.410 1.00 93.50 386 LEU A O 1
ATOM 3192 N N . SER A 1 387 ? 3.858 11.449 -4.643 1.00 93.38 387 SER A N 1
ATOM 3193 C CA . SER A 1 387 ? 3.180 12.698 -4.998 1.00 93.38 387 SER A CA 1
ATOM 3194 C C . SER A 1 387 ? 3.407 13.103 -6.453 1.00 93.38 387 SER A C 1
ATOM 3196 O O . SER A 1 387 ? 4.516 12.991 -6.968 1.00 93.38 387 SER A O 1
ATOM 3198 N N . ASP A 1 388 ? 2.391 13.705 -7.078 1.00 90.88 388 ASP A N 1
ATOM 3199 C CA . ASP A 1 388 ? 2.461 14.349 -8.403 1.00 90.88 388 ASP A CA 1
ATOM 3200 C C . ASP A 1 388 ? 3.519 15.465 -8.497 1.00 90.88 388 ASP A C 1
ATOM 3202 O O . ASP A 1 388 ? 3.990 15.794 -9.584 1.00 90.88 388 ASP A O 1
ATOM 3206 N N . ASN A 1 389 ? 3.966 15.991 -7.353 1.00 88.50 389 ASN A N 1
ATOM 3207 C CA . ASN A 1 389 ? 5.012 17.006 -7.257 1.00 88.50 389 ASN A CA 1
ATOM 3208 C C . ASN A 1 389 ? 6.443 16.430 -7.283 1.00 88.50 389 ASN A C 1
ATOM 3210 O O . ASN A 1 389 ? 7.407 17.189 -7.150 1.00 88.50 389 ASN A O 1
ATOM 3214 N N . SER A 1 390 ? 6.612 15.114 -7.460 1.00 93.19 390 SER A N 1
ATOM 3215 C CA . SER A 1 390 ? 7.913 14.429 -7.415 1.00 93.19 390 SER A CA 1
ATOM 3216 C C . SER A 1 390 ? 8.977 15.075 -8.320 1.00 93.19 390 SER A C 1
ATOM 3218 O O . SER A 1 390 ? 10.086 15.356 -7.857 1.00 93.19 390 SER A O 1
ATOM 3220 N N . SER A 1 391 ? 8.639 15.401 -9.571 1.00 93.12 391 SER A N 1
ATOM 3221 C CA . SER A 1 391 ? 9.552 16.011 -10.558 1.00 93.12 391 SER A CA 1
ATOM 3222 C C . SER A 1 391 ? 10.162 17.343 -10.094 1.00 93.12 391 SER A C 1
ATOM 3224 O O . SER A 1 391 ? 11.343 17.611 -10.328 1.00 93.12 391 SER A O 1
ATOM 3226 N N . ILE A 1 392 ? 9.395 18.161 -9.364 1.00 92.12 392 ILE A N 1
ATOM 3227 C CA . ILE A 1 392 ? 9.853 19.446 -8.818 1.00 92.12 392 ILE A CA 1
ATOM 3228 C C . ILE A 1 392 ? 11.007 19.221 -7.839 1.00 92.12 392 ILE A C 1
ATOM 3230 O O . ILE A 1 392 ? 11.988 19.967 -7.859 1.00 92.12 392 ILE A O 1
ATOM 3234 N N . PHE A 1 393 ? 10.919 18.184 -7.004 1.00 92.88 393 PHE A N 1
ATOM 3235 C CA . PHE A 1 393 ? 11.952 17.876 -6.019 1.00 92.88 393 PHE A CA 1
ATOM 3236 C C . PHE A 1 393 ? 13.213 17.294 -6.658 1.00 92.88 393 PHE A C 1
ATOM 3238 O O . PHE A 1 393 ? 14.309 17.666 -6.242 1.00 92.88 393 PHE A O 1
ATOM 3245 N N . PHE A 1 394 ? 13.099 16.471 -7.704 1.00 94.38 394 PHE A N 1
ATOM 3246 C CA . PHE A 1 394 ? 14.274 16.014 -8.461 1.00 94.38 394 PHE A CA 1
ATOM 3247 C C . PHE A 1 394 ? 15.052 17.186 -9.066 1.00 94.38 394 PHE A C 1
ATOM 3249 O O . PHE A 1 394 ? 16.275 17.254 -8.937 1.00 94.38 394 PHE A O 1
ATOM 3256 N N . ASN A 1 395 ? 14.344 18.163 -9.635 1.00 92.50 395 ASN A N 1
ATOM 3257 C CA . ASN A 1 395 ? 14.964 19.383 -10.148 1.00 92.50 395 ASN A CA 1
ATOM 3258 C C . ASN A 1 395 ? 15.595 20.225 -9.034 1.00 92.50 395 ASN A C 1
ATOM 3260 O O . ASN A 1 395 ? 16.734 20.676 -9.162 1.00 92.50 395 ASN A O 1
ATOM 3264 N N . TYR A 1 396 ? 14.881 20.405 -7.922 1.00 91.75 396 TYR A N 1
ATOM 3265 C CA . TYR A 1 396 ? 15.353 21.194 -6.786 1.00 91.75 396 TYR A CA 1
ATOM 3266 C C . TYR A 1 396 ? 16.620 20.604 -6.144 1.00 91.75 396 TYR A C 1
ATOM 3268 O O . TYR 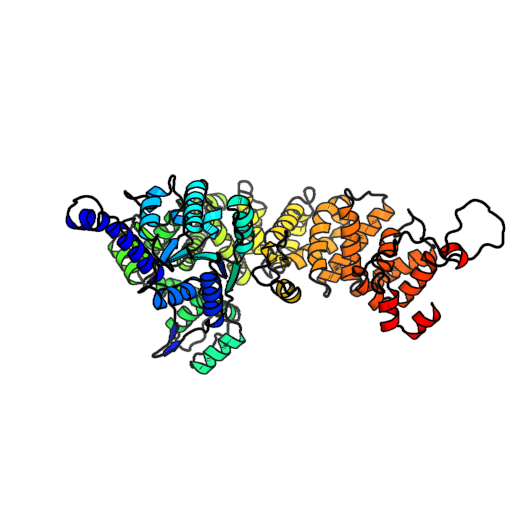A 1 396 ? 17.560 21.335 -5.836 1.00 91.75 396 TYR A O 1
ATOM 3276 N N . PHE A 1 397 ? 16.687 19.278 -6.004 1.00 93.38 397 PHE A N 1
ATOM 3277 C CA . PHE A 1 397 ? 17.821 18.571 -5.403 1.00 93.38 397 PHE A CA 1
ATOM 3278 C C . PHE A 1 397 ? 18.842 18.044 -6.416 1.00 93.38 397 PHE A C 1
ATOM 3280 O O . PHE A 1 397 ? 19.733 17.292 -6.026 1.00 93.38 397 PHE A O 1
ATOM 3287 N N . LYS A 1 398 ? 18.777 18.455 -7.691 1.00 95.12 398 LYS A N 1
ATOM 3288 C CA . LYS A 1 398 ? 19.621 17.924 -8.778 1.00 95.12 398 LYS A CA 1
ATOM 3289 C C . LYS A 1 398 ? 21.101 17.819 -8.404 1.00 95.12 398 LYS A C 1
ATOM 3291 O O . LYS A 1 398 ? 21.693 16.751 -8.509 1.00 95.12 398 LYS A O 1
ATOM 3296 N N . ARG A 1 399 ? 21.693 18.910 -7.904 1.00 92.94 399 ARG A N 1
ATOM 3297 C CA . ARG A 1 399 ? 23.113 18.929 -7.502 1.00 92.94 399 ARG A CA 1
ATOM 3298 C C . ARG A 1 399 ? 23.417 17.930 -6.388 1.00 92.94 399 ARG A C 1
ATOM 3300 O O . ARG A 1 399 ? 24.458 17.292 -6.415 1.00 92.94 399 ARG A O 1
ATOM 3307 N N . TYR A 1 400 ? 22.513 17.794 -5.422 1.00 92.19 400 TYR A N 1
ATOM 3308 C CA . TYR A 1 400 ? 22.703 16.894 -4.290 1.00 92.19 400 TYR A CA 1
ATOM 3309 C C . TYR A 1 400 ? 22.555 15.423 -4.706 1.00 92.19 400 TYR A C 1
ATOM 3311 O O . TYR A 1 400 ? 23.346 14.584 -4.284 1.00 92.19 400 TYR A O 1
ATOM 3319 N N . LEU A 1 401 ? 21.614 15.133 -5.610 1.00 94.12 401 LEU A N 1
ATOM 3320 C CA . LEU A 1 401 ? 21.402 13.808 -6.198 1.00 94.12 401 LEU A CA 1
ATOM 3321 C C . LEU A 1 401 ? 22.598 13.316 -7.020 1.00 94.12 401 LEU A C 1
ATOM 3323 O O . LEU A 1 401 ? 22.870 12.118 -7.019 1.00 94.12 401 LEU A O 1
ATOM 3327 N N . LEU A 1 402 ? 23.295 14.228 -7.703 1.00 94.50 402 LEU A N 1
ATOM 3328 C CA . LEU A 1 402 ? 24.456 13.913 -8.542 1.00 94.50 402 LEU A CA 1
ATOM 3329 C C . LEU A 1 402 ? 25.785 13.961 -7.771 1.00 94.50 402 LEU A C 1
ATOM 3331 O O . LEU A 1 402 ? 26.770 13.374 -8.208 1.00 94.50 402 LEU A O 1
ATOM 3335 N N . SER A 1 403 ? 25.817 14.605 -6.602 1.00 91.69 403 SER A N 1
ATOM 3336 C CA . SER A 1 403 ? 26.992 14.653 -5.725 1.00 91.69 403 SER A CA 1
ATOM 3337 C C . SER A 1 403 ? 27.211 13.359 -4.925 1.00 91.69 403 SER A C 1
ATOM 3339 O O . SER A 1 403 ? 26.356 12.474 -4.898 1.00 91.69 403 SER A O 1
ATOM 3341 N N . SER A 1 404 ? 28.354 13.264 -4.232 1.00 86.94 404 SER A N 1
ATOM 3342 C CA . SER A 1 404 ? 28.646 12.214 -3.238 1.00 86.94 404 SER A CA 1
ATOM 3343 C C . SER A 1 404 ? 28.396 10.786 -3.740 1.00 86.94 404 SER A C 1
ATOM 3345 O O . SER A 1 404 ? 27.706 10.012 -3.077 1.00 86.94 404 SER A O 1
ATOM 3347 N N . ASP A 1 405 ? 28.931 10.456 -4.921 1.00 86.31 405 ASP A N 1
ATOM 3348 C CA . ASP A 1 405 ? 28.767 9.140 -5.567 1.00 86.31 405 ASP A CA 1
ATOM 3349 C C . ASP A 1 405 ? 27.290 8.713 -5.699 1.00 86.31 405 ASP A C 1
ATOM 3351 O O . ASP A 1 405 ? 26.923 7.547 -5.544 1.00 86.31 405 ASP A O 1
ATOM 3355 N N . GLN A 1 406 ? 26.413 9.699 -5.919 1.00 93.00 406 GLN A N 1
ATOM 3356 C CA . GLN A 1 406 ? 24.976 9.524 -6.105 1.00 93.00 406 GLN A CA 1
ATOM 3357 C C . GLN A 1 406 ? 24.286 8.783 -4.945 1.00 93.00 406 GLN A C 1
ATOM 3359 O O . GLN A 1 406 ? 23.258 8.134 -5.139 1.00 93.00 406 GLN A O 1
ATOM 3364 N N . ASN A 1 407 ? 24.808 8.891 -3.717 1.00 92.12 407 ASN A N 1
ATOM 3365 C CA . ASN A 1 407 ? 24.270 8.191 -2.544 1.00 92.12 407 ASN A CA 1
ATOM 3366 C C . ASN A 1 407 ? 22.779 8.465 -2.304 1.00 92.12 407 ASN A C 1
ATOM 3368 O O . ASN A 1 407 ? 22.020 7.540 -2.006 1.00 92.12 407 ASN A O 1
ATOM 3372 N N . LEU A 1 408 ? 22.334 9.716 -2.471 1.00 93.25 408 LEU A N 1
ATOM 3373 C CA . LEU A 1 408 ? 20.915 10.038 -2.338 1.00 93.25 408 LEU A CA 1
ATOM 3374 C C . LEU A 1 408 ? 20.093 9.383 -3.453 1.00 93.25 408 LEU A C 1
ATOM 3376 O O . LEU A 1 408 ? 19.075 8.765 -3.163 1.00 93.25 408 LEU A O 1
ATOM 3380 N N . LEU A 1 409 ? 20.536 9.454 -4.711 1.00 95.75 409 LEU A N 1
ATOM 3381 C CA . LEU A 1 409 ? 19.830 8.828 -5.832 1.00 95.75 409 LEU A CA 1
ATOM 3382 C C . LEU A 1 409 ? 19.755 7.295 -5.674 1.00 95.75 409 LEU A C 1
ATOM 3384 O O . LEU A 1 409 ? 18.695 6.706 -5.891 1.00 95.75 409 LEU A O 1
ATOM 3388 N N . LYS A 1 410 ? 20.831 6.652 -5.204 1.00 95.06 410 LYS A N 1
ATOM 3389 C CA . LYS A 1 410 ? 20.855 5.229 -4.812 1.00 95.06 410 LYS A CA 1
ATOM 3390 C C . LYS A 1 410 ? 19.807 4.929 -3.734 1.00 95.06 410 LYS A C 1
ATOM 3392 O O . LYS A 1 410 ? 19.069 3.952 -3.836 1.00 95.06 410 LYS A O 1
ATOM 3397 N N . ARG A 1 411 ? 19.677 5.794 -2.720 1.00 94.81 411 ARG A N 1
ATOM 3398 C CA . ARG A 1 411 ? 18.638 5.648 -1.688 1.00 94.81 411 ARG A CA 1
ATOM 3399 C C . ARG A 1 411 ? 17.230 5.829 -2.259 1.00 94.81 411 ARG A C 1
ATOM 3401 O O . ARG A 1 411 ? 16.358 5.029 -1.936 1.00 94.81 411 ARG A O 1
ATOM 3408 N N . LEU A 1 412 ? 17.003 6.822 -3.119 1.00 95.69 412 LEU A N 1
ATOM 3409 C CA . LEU A 1 412 ? 15.687 7.077 -3.716 1.00 95.69 412 LEU A CA 1
ATOM 3410 C C . LEU A 1 412 ? 15.237 5.953 -4.647 1.00 95.69 412 LEU A C 1
ATOM 3412 O O . LEU A 1 412 ? 14.085 5.544 -4.572 1.00 95.69 412 LEU A O 1
ATOM 3416 N N . THR A 1 413 ? 16.129 5.414 -5.478 1.00 95.19 413 THR A N 1
ATOM 3417 C CA . THR A 1 413 ? 15.820 4.255 -6.336 1.00 95.19 413 THR A CA 1
ATOM 3418 C C . THR A 1 413 ? 15.481 3.012 -5.512 1.00 95.19 413 THR A C 1
ATOM 3420 O O . THR A 1 413 ? 14.548 2.284 -5.852 1.00 95.19 413 THR A O 1
ATOM 3423 N N . PHE A 1 414 ? 16.161 2.800 -4.380 1.00 94.06 414 PHE A N 1
ATOM 3424 C CA . PHE A 1 414 ? 15.802 1.753 -3.424 1.00 94.06 414 PHE A CA 1
ATOM 3425 C C . PHE A 1 414 ? 14.413 1.981 -2.802 1.00 94.06 414 PHE A C 1
ATOM 3427 O O . PHE A 1 414 ? 13.572 1.084 -2.843 1.00 94.06 414 PHE A O 1
ATOM 3434 N N . LEU A 1 415 ? 14.137 3.181 -2.275 1.00 94.31 415 LEU A N 1
ATOM 3435 C CA . LEU A 1 415 ? 12.837 3.521 -1.680 1.00 94.31 415 LEU A CA 1
ATOM 3436 C C . LEU A 1 415 ? 11.691 3.439 -2.694 1.00 94.31 415 LEU A C 1
ATOM 3438 O O . LEU A 1 415 ? 10.611 2.961 -2.356 1.00 94.31 415 LEU A O 1
ATOM 3442 N N . LEU A 1 416 ? 11.929 3.855 -3.939 1.00 94.62 416 LEU A N 1
ATOM 3443 C CA . LEU A 1 416 ? 10.977 3.750 -5.040 1.00 94.62 416 LEU A CA 1
ATOM 3444 C C . LEU A 1 416 ? 10.556 2.290 -5.249 1.00 94.62 416 LEU A C 1
ATOM 3446 O O . LEU A 1 416 ? 9.369 1.967 -5.247 1.00 94.62 416 LEU A O 1
ATOM 3450 N N . ARG A 1 417 ? 11.535 1.389 -5.353 1.00 90.88 417 ARG A N 1
ATOM 3451 C CA . ARG A 1 417 ? 11.291 -0.042 -5.563 1.00 90.88 417 ARG A CA 1
ATOM 3452 C C . ARG A 1 417 ? 10.698 -0.746 -4.344 1.00 90.88 417 ARG A C 1
ATOM 3454 O O . ARG A 1 417 ? 10.110 -1.812 -4.512 1.00 90.88 417 ARG A O 1
ATOM 3461 N N . LEU A 1 418 ? 10.862 -0.186 -3.148 1.00 86.19 418 LEU A N 1
ATOM 3462 C CA . LEU A 1 418 ? 10.340 -0.755 -1.908 1.00 86.19 418 LEU A CA 1
ATOM 3463 C C . LEU A 1 418 ? 8.915 -0.275 -1.601 1.00 86.19 418 LEU A C 1
ATOM 3465 O O . LEU A 1 418 ? 8.038 -1.086 -1.333 1.00 86.19 418 LEU A O 1
ATOM 3469 N N . ALA A 1 419 ? 8.682 1.037 -1.634 1.00 86.50 419 ALA A N 1
ATOM 3470 C CA . ALA A 1 419 ? 7.472 1.656 -1.093 1.00 86.50 419 ALA A CA 1
ATOM 3471 C C . ALA A 1 419 ? 6.503 2.191 -2.159 1.00 86.50 419 ALA A C 1
ATOM 3473 O O . ALA A 1 419 ? 5.348 2.469 -1.844 1.00 86.50 419 ALA A O 1
ATOM 3474 N N . CYS A 1 420 ? 6.945 2.341 -3.412 1.00 90.25 420 CYS A N 1
ATOM 3475 C CA . CYS A 1 420 ? 6.138 2.922 -4.488 1.00 90.25 420 CYS A CA 1
ATOM 3476 C C . CYS A 1 420 ? 5.593 1.836 -5.427 1.00 90.25 420 CYS A C 1
ATOM 3478 O O . CYS A 1 420 ? 5.676 1.954 -6.646 1.00 90.25 420 CYS A O 1
ATOM 3480 N N . LYS A 1 421 ? 5.048 0.750 -4.875 1.00 84.94 421 LYS A N 1
ATOM 3481 C CA . LYS A 1 421 ? 4.467 -0.363 -5.639 1.00 84.94 421 LYS A CA 1
ATOM 3482 C C . LYS A 1 421 ? 3.084 -0.723 -5.114 1.00 84.94 421 LYS A C 1
ATOM 3484 O O . LYS A 1 421 ? 2.832 -0.618 -3.920 1.00 84.94 421 LYS A O 1
ATOM 3489 N N . ASP A 1 422 ? 2.219 -1.181 -6.009 1.00 73.19 422 ASP A N 1
ATOM 3490 C CA . ASP A 1 422 ? 0.932 -1.795 -5.677 1.00 73.19 422 ASP A CA 1
ATOM 3491 C C . ASP A 1 422 ? 0.879 -3.236 -6.194 1.00 73.19 422 ASP A C 1
ATOM 3493 O O . ASP A 1 422 ? 1.580 -3.599 -7.138 1.00 73.19 422 ASP A O 1
ATOM 3497 N N . VAL A 1 423 ? 0.022 -4.062 -5.593 1.00 70.62 423 VAL A N 1
ATOM 3498 C CA . VAL A 1 423 ? -0.263 -5.419 -6.082 1.00 70.62 423 VAL A CA 1
ATOM 3499 C C . VAL A 1 423 ? -1.015 -5.345 -7.416 1.00 70.62 423 VAL A C 1
ATOM 3501 O O . VAL A 1 423 ? -1.992 -4.602 -7.557 1.00 70.62 423 VAL A O 1
ATOM 3504 N N . ASP A 1 424 ? -0.579 -6.129 -8.401 1.00 71.62 424 ASP A N 1
ATOM 3505 C CA . ASP A 1 424 ? -1.177 -6.167 -9.735 1.00 71.62 424 ASP A CA 1
ATOM 3506 C C . ASP A 1 424 ? -2.316 -7.196 -9.827 1.00 71.62 424 ASP A C 1
ATOM 3508 O O . ASP A 1 424 ? -2.187 -8.279 -10.401 1.00 71.62 424 ASP A O 1
ATOM 3512 N N . TYR A 1 425 ? -3.461 -6.848 -9.234 1.00 66.62 425 TYR A N 1
ATOM 3513 C CA . TYR A 1 425 ? -4.658 -7.698 -9.239 1.00 66.62 425 TYR A CA 1
ATOM 3514 C C . TYR A 1 425 ? -5.221 -7.977 -10.639 1.00 66.62 425 TYR A C 1
ATOM 3516 O O . TYR A 1 425 ? -5.867 -9.005 -10.839 1.00 66.62 425 TYR A O 1
ATOM 3524 N N . ASP A 1 426 ? -5.008 -7.074 -11.599 1.00 67.44 426 ASP A N 1
ATOM 3525 C CA . ASP A 1 426 ? -5.552 -7.220 -12.951 1.00 67.44 426 ASP A CA 1
ATOM 3526 C C . ASP A 1 426 ? -4.812 -8.328 -13.705 1.00 67.44 426 ASP A C 1
ATOM 3528 O O . ASP A 1 426 ? -5.440 -9.204 -14.302 1.00 67.44 426 ASP A O 1
ATOM 3532 N N . LEU A 1 427 ? -3.481 -8.342 -13.597 1.00 67.19 427 LEU A N 1
ATOM 3533 C CA . LEU A 1 427 ? -2.653 -9.408 -14.144 1.00 67.19 427 LEU A CA 1
ATOM 3534 C C . LEU A 1 427 ? -2.945 -10.757 -13.486 1.00 67.19 427 LEU A C 1
ATOM 3536 O O . LEU A 1 427 ? -3.073 -11.763 -14.178 1.00 67.19 427 LEU A O 1
ATOM 3540 N N . LEU A 1 428 ? -3.085 -10.783 -12.158 1.00 64.88 428 LEU A N 1
ATOM 3541 C CA . LEU A 1 428 ? -3.428 -12.009 -11.432 1.00 64.88 428 LEU A CA 1
ATOM 3542 C C . LEU A 1 428 ? -4.733 -12.617 -11.960 1.00 64.88 428 LEU A C 1
ATOM 3544 O O . LEU A 1 428 ? -4.795 -13.814 -12.237 1.00 64.88 428 LEU A O 1
ATOM 3548 N N . LYS A 1 429 ? -5.741 -11.775 -12.211 1.00 66.12 429 LYS A N 1
ATOM 3549 C CA . LYS A 1 429 ? -7.008 -12.210 -12.802 1.00 66.12 429 LYS A CA 1
ATOM 3550 C C . LYS A 1 429 ? -6.839 -12.756 -14.225 1.00 66.12 429 LYS A C 1
ATOM 3552 O O . LYS A 1 429 ? -7.482 -13.744 -14.570 1.00 66.12 429 LYS A O 1
ATOM 3557 N N . GLN A 1 430 ? -6.002 -12.128 -15.053 1.00 67.25 430 GLN A N 1
ATOM 3558 C CA . GLN A 1 430 ? -5.730 -12.590 -16.423 1.00 67.25 430 GLN A CA 1
ATOM 3559 C C . GLN A 1 430 ? -5.015 -13.941 -16.463 1.00 67.25 430 GLN A C 1
ATOM 3561 O O . GLN A 1 430 ? -5.281 -14.741 -17.355 1.00 67.25 430 GLN A O 1
ATOM 3566 N N . LEU A 1 431 ? -4.152 -14.215 -15.485 1.00 63.22 431 LEU A N 1
ATOM 3567 C CA . LEU A 1 431 ? -3.449 -15.492 -15.357 1.00 63.22 431 LEU A CA 1
ATOM 3568 C C . LEU A 1 431 ? -4.351 -16.632 -14.851 1.00 63.22 431 LEU A C 1
ATOM 3570 O O . LEU A 1 431 ? -3.867 -17.741 -14.648 1.00 63.22 431 LEU A O 1
ATOM 3574 N N . GLY A 1 432 ? -5.648 -16.380 -14.635 1.00 54.44 432 GLY A N 1
ATOM 3575 C CA . GLY A 1 432 ? -6.586 -17.378 -14.115 1.00 54.44 432 GLY A CA 1
ATOM 3576 C C . GLY A 1 432 ? -6.299 -17.784 -12.667 1.00 54.44 432 GLY A C 1
ATOM 3577 O O . GLY A 1 432 ? -6.846 -18.777 -12.200 1.00 54.44 432 GLY A O 1
ATOM 3578 N N . VAL A 1 433 ? -5.453 -17.023 -11.967 1.00 53.69 433 VAL A N 1
ATOM 3579 C CA . VAL A 1 433 ? -5.090 -17.242 -10.567 1.00 53.69 433 VAL A CA 1
ATOM 3580 C C . VAL A 1 433 ? -6.266 -16.762 -9.720 1.00 53.69 433 VAL A C 1
ATOM 3582 O O . VAL A 1 433 ? -6.555 -15.563 -9.665 1.00 53.69 433 VAL A O 1
ATOM 3585 N N . SER A 1 434 ? -6.980 -17.691 -9.078 1.00 52.97 434 SER A N 1
ATOM 3586 C CA . SER A 1 434 ? -7.944 -17.333 -8.033 1.00 52.97 434 SER A CA 1
ATOM 3587 C C . SER A 1 434 ? -7.216 -16.661 -6.869 1.00 52.97 434 SER A C 1
ATOM 3589 O O . SER A 1 434 ? -6.025 -16.885 -6.658 1.00 52.97 434 SER A O 1
ATOM 3591 N N . ASN A 1 435 ? -7.923 -15.877 -6.048 1.00 49.31 435 ASN A N 1
ATOM 3592 C CA . ASN A 1 435 ? -7.320 -15.284 -4.846 1.00 49.31 435 ASN A CA 1
ATOM 3593 C C . ASN A 1 435 ? -6.685 -16.325 -3.885 1.00 49.31 435 ASN A C 1
ATOM 3595 O O . ASN A 1 435 ? -5.862 -15.944 -3.052 1.00 49.31 435 ASN A O 1
ATOM 3599 N N . SER A 1 436 ? -7.031 -17.606 -4.050 1.00 42.47 436 SER A N 1
ATOM 3600 C CA . SER A 1 436 ? -6.478 -18.780 -3.367 1.00 42.47 436 SER A CA 1
ATOM 3601 C C . SER A 1 436 ? -5.087 -19.192 -3.820 1.00 42.47 436 SER A C 1
ATOM 3603 O O . SER A 1 436 ? -4.307 -19.715 -3.029 1.00 42.47 436 SER A O 1
ATOM 3605 N N . ASP A 1 437 ? -4.747 -18.929 -5.081 1.00 46.44 437 ASP A N 1
ATOM 3606 C CA . ASP A 1 437 ? -3.516 -19.417 -5.712 1.00 46.44 437 ASP A CA 1
ATOM 3607 C C . ASP A 1 437 ? -2.413 -18.351 -5.741 1.00 46.44 437 ASP A C 1
ATOM 3609 O O . ASP A 1 437 ? -1.270 -18.642 -6.100 1.00 46.44 437 ASP A O 1
ATOM 3613 N N . LEU A 1 438 ? -2.739 -17.131 -5.290 1.00 44.50 438 LEU A N 1
ATOM 3614 C CA . LEU A 1 438 ? -1.847 -15.978 -5.095 1.00 44.50 438 LEU A CA 1
ATOM 3615 C C . LEU A 1 438 ? -0.538 -16.341 -4.375 1.00 44.50 438 LEU A C 1
ATOM 3617 O O . LEU A 1 438 ? 0.496 -15.729 -4.626 1.00 44.50 438 LEU A O 1
ATOM 3621 N N . LEU A 1 439 ? -0.596 -17.341 -3.495 1.00 44.78 439 LEU A N 1
ATOM 3622 C CA . LEU A 1 439 ? 0.490 -17.761 -2.612 1.00 44.78 439 LEU A CA 1
ATOM 3623 C C . LEU A 1 439 ? 1.279 -18.976 -3.122 1.00 44.78 439 LEU A C 1
ATOM 3625 O O . LEU A 1 439 ? 2.304 -19.322 -2.542 1.00 44.78 439 LEU A O 1
ATOM 3629 N N . SER A 1 440 ? 0.859 -19.598 -4.230 1.00 45.88 440 SER A N 1
ATOM 3630 C CA . SER A 1 440 ? 1.722 -20.534 -4.970 1.00 45.88 440 SER A CA 1
ATOM 3631 C C . SER A 1 440 ? 2.813 -19.797 -5.762 1.00 45.88 440 SER A C 1
ATOM 3633 O O . SER A 1 440 ? 3.807 -20.389 -6.189 1.00 45.88 440 SER A O 1
ATOM 3635 N N . ILE A 1 441 ? 2.657 -18.479 -5.924 1.00 47.47 441 ILE A N 1
ATOM 3636 C CA . ILE A 1 441 ? 3.622 -17.613 -6.583 1.00 47.47 441 ILE A CA 1
ATOM 3637 C C . ILE A 1 441 ? 4.633 -17.150 -5.532 1.00 47.47 441 ILE A C 1
ATOM 3639 O O . ILE A 1 441 ? 4.333 -16.331 -4.670 1.00 47.47 441 ILE A O 1
ATOM 3643 N N . LYS A 1 442 ? 5.874 -17.628 -5.648 1.00 38.75 442 LYS A N 1
ATOM 3644 C CA . LYS A 1 442 ? 7.024 -17.249 -4.802 1.00 38.75 442 LYS A CA 1
ATOM 3645 C C . LYS A 1 442 ? 7.300 -15.727 -4.752 1.00 38.75 442 LYS A C 1
ATOM 3647 O O . LYS A 1 442 ? 8.079 -15.272 -3.921 1.00 38.75 442 LYS A O 1
ATOM 3652 N N . TYR A 1 443 ? 6.677 -14.942 -5.638 1.00 49.34 443 TYR A N 1
ATOM 3653 C CA . TYR A 1 443 ? 6.855 -13.499 -5.788 1.00 49.34 443 TYR A CA 1
ATOM 3654 C C . TYR A 1 443 ? 5.503 -12.795 -5.983 1.00 49.34 443 TYR A C 1
ATOM 3656 O O . TYR A 1 443 ? 4.803 -13.053 -6.961 1.00 49.34 443 TYR A O 1
ATOM 3664 N N . VAL A 1 444 ? 5.150 -11.856 -5.099 1.00 57.53 444 VAL A N 1
ATOM 3665 C CA . VAL A 1 444 ? 3.961 -11.005 -5.277 1.00 57.53 444 VAL A CA 1
ATOM 3666 C C . VAL A 1 444 ? 4.129 -10.169 -6.549 1.00 57.53 444 VAL A C 1
ATOM 3668 O O . VAL A 1 444 ? 5.056 -9.363 -6.664 1.00 57.53 444 VAL A O 1
ATOM 3671 N N . LEU A 1 445 ? 3.227 -10.352 -7.517 1.00 67.06 445 LEU A N 1
ATOM 3672 C CA . LEU A 1 445 ? 3.225 -9.576 -8.755 1.00 67.06 445 LEU A CA 1
ATOM 3673 C C . LEU A 1 445 ? 2.830 -8.132 -8.434 1.00 67.06 445 LEU A C 1
ATOM 3675 O O . LEU A 1 445 ? 1.691 -7.846 -8.068 1.00 67.06 445 LEU A O 1
ATOM 3679 N N . THR A 1 446 ? 3.792 -7.223 -8.559 1.00 75.12 446 THR A N 1
ATOM 3680 C CA . THR A 1 446 ? 3.613 -5.796 -8.270 1.00 75.12 446 THR A CA 1
ATOM 3681 C C . THR A 1 446 ? 3.680 -4.949 -9.534 1.00 75.12 446 THR A C 1
ATOM 3683 O O . THR A 1 446 ? 4.216 -5.382 -10.560 1.00 75.12 446 THR A O 1
ATOM 3686 N N . LYS A 1 447 ? 3.136 -3.734 -9.451 1.00 82.75 447 LYS A N 1
ATOM 3687 C CA . LYS A 1 447 ? 3.242 -2.686 -10.466 1.00 82.75 447 LYS A CA 1
ATOM 3688 C C . LYS A 1 447 ? 3.683 -1.349 -9.856 1.00 82.75 447 LYS A C 1
ATOM 3690 O O . LYS A 1 447 ? 3.360 -1.089 -8.693 1.00 82.75 447 LYS A O 1
ATOM 3695 N N . PRO A 1 448 ? 4.404 -0.504 -10.617 1.00 89.31 448 PRO A N 1
ATOM 3696 C CA . PRO A 1 448 ? 4.750 0.856 -10.206 1.00 89.31 448 PRO A CA 1
ATOM 3697 C C . PRO A 1 448 ? 3.537 1.677 -9.740 1.00 89.31 448 PRO A C 1
ATOM 3699 O O . PRO A 1 448 ? 2.486 1.650 -10.380 1.00 89.31 448 PRO A O 1
ATOM 3702 N N . LYS A 1 449 ? 3.697 2.431 -8.646 1.00 88.81 449 LYS A N 1
ATOM 3703 C CA . LYS A 1 449 ? 2.694 3.340 -8.068 1.00 88.81 449 LYS A CA 1
ATOM 3704 C C . LYS A 1 449 ? 3.290 4.730 -7.838 1.00 88.81 449 LYS A C 1
ATOM 3706 O O . LYS A 1 449 ? 4.390 4.843 -7.307 1.00 88.81 449 LYS A O 1
ATOM 3711 N N . GLY A 1 450 ? 2.520 5.775 -8.145 1.00 88.69 450 GLY A N 1
ATOM 3712 C CA . GLY A 1 450 ? 2.925 7.173 -7.961 1.00 88.69 450 GLY A CA 1
ATOM 3713 C C . GLY A 1 450 ? 3.815 7.688 -9.093 1.00 88.69 450 GLY A C 1
ATOM 3714 O O . GLY A 1 450 ? 4.373 6.903 -9.859 1.00 88.69 450 GLY A O 1
ATOM 3715 N N . THR A 1 451 ? 3.936 9.013 -9.208 1.00 92.94 451 THR A N 1
ATOM 3716 C CA . THR A 1 451 ? 4.677 9.662 -10.310 1.00 92.94 451 THR A CA 1
ATOM 3717 C C . THR A 1 451 ? 6.198 9.647 -10.126 1.00 92.94 451 THR A C 1
ATOM 3719 O O . THR A 1 451 ? 6.944 9.994 -11.041 1.00 92.94 451 THR A O 1
ATOM 3722 N N . GLY A 1 452 ? 6.688 9.209 -8.962 1.00 95.44 452 GLY A N 1
ATOM 3723 C CA . GLY A 1 452 ? 8.113 9.107 -8.662 1.00 95.44 452 GLY A CA 1
ATOM 3724 C C . GLY A 1 452 ? 8.863 8.173 -9.603 1.00 95.44 452 GLY A C 1
ATOM 3725 O O . GLY A 1 452 ? 10.035 8.419 -9.865 1.00 95.44 452 GLY A O 1
ATOM 3726 N N . TRP A 1 453 ? 8.208 7.153 -10.169 1.00 96.44 453 TRP A N 1
ATOM 3727 C CA . TRP A 1 453 ? 8.833 6.283 -11.171 1.00 96.44 453 TRP A CA 1
ATOM 3728 C C . TRP A 1 453 ? 9.184 7.050 -12.439 1.00 96.44 453 TRP A C 1
ATOM 3730 O O . TRP A 1 453 ? 10.325 7.009 -12.893 1.00 96.44 453 TRP A O 1
ATOM 3740 N N . GLN A 1 454 ? 8.216 7.797 -12.966 1.00 96.62 454 GLN A N 1
ATOM 3741 C CA . GLN A 1 454 ? 8.379 8.654 -14.130 1.00 96.62 454 GLN A CA 1
ATOM 3742 C C . GLN A 1 454 ? 9.457 9.704 -13.867 1.00 96.62 454 GLN A C 1
ATOM 3744 O O . GLN A 1 454 ? 10.366 9.855 -14.679 1.00 96.62 454 GLN A O 1
ATOM 3749 N N . SER A 1 455 ? 9.406 10.363 -12.707 1.00 97.19 455 SER A N 1
ATOM 3750 C CA . SER A 1 455 ? 10.360 11.409 -12.331 1.00 97.19 455 SER A CA 1
ATOM 3751 C C . SER A 1 455 ? 11.787 10.884 -12.155 1.00 97.19 455 SER A C 1
ATOM 3753 O O . SER A 1 455 ? 12.725 11.521 -12.624 1.00 97.19 455 SER A O 1
ATOM 3755 N N . VAL A 1 456 ? 11.972 9.715 -11.530 1.00 97.12 456 VAL A N 1
ATOM 3756 C CA . VAL A 1 456 ? 13.290 9.073 -11.383 1.00 97.12 456 VAL A CA 1
ATOM 3757 C C . VAL A 1 456 ? 13.854 8.676 -12.742 1.00 97.12 456 VAL A C 1
ATOM 3759 O O . VAL A 1 456 ? 15.006 8.986 -13.032 1.00 97.12 456 VAL A O 1
ATOM 3762 N N . ILE A 1 457 ? 13.056 8.014 -13.585 1.00 97.62 457 ILE A N 1
ATOM 3763 C CA . ILE A 1 457 ? 13.493 7.570 -14.916 1.00 97.62 457 ILE A CA 1
ATOM 3764 C C . ILE A 1 457 ? 13.850 8.778 -15.786 1.00 97.62 457 ILE A C 1
ATOM 3766 O O . ILE A 1 457 ? 14.904 8.785 -16.418 1.00 97.62 457 ILE A O 1
ATOM 3770 N N . GLN A 1 458 ? 13.023 9.826 -15.769 1.00 97.81 458 GLN A N 1
ATOM 3771 C CA . GLN A 1 458 ? 13.309 11.067 -16.481 1.00 97.81 458 GLN A CA 1
ATOM 3772 C C . GLN A 1 458 ? 14.596 11.728 -15.973 1.00 97.81 458 GLN A C 1
ATOM 3774 O O . GLN A 1 458 ? 15.466 12.064 -16.774 1.00 97.81 458 GLN A O 1
ATOM 3779 N N . PHE A 1 459 ? 14.761 11.857 -14.653 1.00 97.62 459 PHE A N 1
ATOM 3780 C CA . PHE A 1 459 ? 15.961 12.442 -14.059 1.00 97.62 459 PHE A CA 1
ATOM 3781 C C . PHE A 1 459 ? 17.231 11.663 -14.421 1.00 97.62 459 PHE A C 1
ATOM 3783 O O . PHE A 1 459 ? 18.259 12.269 -14.720 1.00 97.62 459 PHE A O 1
ATOM 3790 N N . ILE A 1 460 ? 17.176 10.329 -14.407 1.00 97.00 460 ILE A N 1
ATOM 3791 C CA . ILE A 1 460 ? 18.309 9.483 -14.797 1.00 97.00 460 ILE A CA 1
ATOM 3792 C C . ILE A 1 460 ? 18.654 9.709 -16.268 1.00 97.00 460 ILE A C 1
ATOM 3794 O O . ILE A 1 460 ? 19.822 9.911 -16.581 1.00 97.00 460 ILE A O 1
ATOM 3798 N N . TYR A 1 461 ? 17.659 9.718 -17.159 1.00 97.25 461 TYR A N 1
ATOM 3799 C CA . TYR A 1 461 ? 17.881 9.939 -18.588 1.00 97.25 461 TYR A CA 1
ATOM 3800 C C . TYR A 1 461 ? 18.543 11.297 -18.864 1.00 97.25 461 TYR A C 1
ATOM 3802 O O . TYR A 1 461 ? 19.535 11.370 -19.582 1.00 97.25 461 TYR A O 1
ATOM 3810 N N . GLU A 1 462 ? 18.039 12.371 -18.249 1.00 96.81 462 GLU A N 1
ATOM 3811 C CA . GLU A 1 462 ? 18.549 13.736 -18.444 1.00 96.81 462 GLU A CA 1
ATOM 3812 C C . GLU A 1 462 ? 19.982 13.949 -17.927 1.00 96.81 462 GLU A C 1
ATOM 3814 O O . GLU A 1 462 ? 20.629 14.924 -18.306 1.00 96.81 462 GLU A O 1
ATOM 3819 N N . ASN A 1 463 ? 20.477 13.072 -17.047 1.00 95.94 463 ASN A N 1
ATOM 3820 C CA . ASN A 1 463 ? 21.790 13.195 -16.402 1.00 95.94 463 ASN A CA 1
ATOM 3821 C C . ASN A 1 463 ? 22.649 11.937 -16.587 1.00 95.94 463 ASN A C 1
ATOM 3823 O O . ASN A 1 463 ? 23.573 11.691 -15.811 1.00 95.94 463 ASN A O 1
ATOM 3827 N N . LEU A 1 464 ? 22.337 11.132 -17.604 1.00 93.56 464 LEU A N 1
ATOM 3828 C CA . LEU A 1 464 ? 22.905 9.801 -17.790 1.00 93.56 464 LEU A CA 1
ATOM 3829 C C . LEU A 1 464 ? 24.433 9.835 -17.931 1.00 93.56 464 LEU A C 1
ATOM 3831 O O . LEU A 1 464 ? 25.118 9.016 -17.320 1.00 93.56 464 LEU A O 1
ATOM 3835 N N . ASP A 1 465 ? 24.962 10.819 -18.664 1.00 91.31 465 ASP A N 1
ATOM 3836 C CA . ASP A 1 465 ? 26.404 11.007 -18.864 1.00 91.31 465 ASP A CA 1
ATOM 3837 C C . ASP A 1 465 ? 27.143 11.363 -17.557 1.00 91.31 465 ASP A C 1
ATOM 3839 O O . ASP A 1 465 ? 28.261 10.904 -17.338 1.00 91.31 465 ASP A O 1
ATOM 3843 N N . GLU A 1 466 ? 26.524 12.146 -16.663 1.00 91.94 466 GLU A N 1
ATOM 3844 C CA . GLU A 1 466 ? 27.112 12.514 -15.362 1.00 91.94 466 GLU A CA 1
ATOM 3845 C C . GLU A 1 466 ? 27.057 11.350 -14.361 1.00 91.94 466 GLU A C 1
ATOM 3847 O O . GLU A 1 466 ? 27.957 11.181 -13.539 1.00 91.94 466 GLU A O 1
ATOM 3852 N N . ILE A 1 467 ? 26.014 10.519 -14.448 1.00 91.69 467 ILE A N 1
ATOM 3853 C CA . ILE A 1 467 ? 25.860 9.308 -13.634 1.00 91.69 467 ILE A CA 1
ATOM 3854 C C . ILE A 1 467 ? 26.863 8.225 -14.065 1.00 91.69 467 ILE A C 1
ATOM 3856 O O . ILE A 1 467 ? 27.461 7.562 -13.213 1.00 91.69 467 ILE A O 1
ATOM 3860 N N . GLY A 1 468 ? 27.038 8.033 -15.374 1.00 87.38 468 GLY A N 1
ATOM 3861 C CA . GLY A 1 468 ? 27.989 7.093 -15.967 1.00 87.38 468 GLY A CA 1
ATOM 3862 C C . GLY A 1 468 ? 27.660 5.603 -15.774 1.00 87.38 468 GLY A C 1
ATOM 3863 O O . GLY A 1 468 ? 26.741 5.210 -15.047 1.00 87.38 468 GLY A O 1
ATOM 3864 N N . ILE A 1 469 ? 28.448 4.743 -16.433 1.00 84.88 469 ILE A N 1
ATOM 3865 C CA . ILE A 1 469 ? 28.259 3.277 -16.470 1.00 84.88 469 ILE A CA 1
ATOM 3866 C C . ILE A 1 469 ? 28.422 2.581 -15.112 1.00 84.88 469 ILE A C 1
ATOM 3868 O O . ILE A 1 469 ? 27.734 1.602 -14.827 1.00 84.88 469 ILE A O 1
ATOM 3872 N N . ARG A 1 470 ? 29.272 3.111 -14.222 1.00 82.50 470 ARG A N 1
ATOM 3873 C CA . ARG A 1 470 ? 29.579 2.498 -12.910 1.00 82.50 470 ARG A CA 1
ATOM 3874 C C . ARG A 1 470 ? 28.352 2.327 -12.010 1.00 82.50 470 ARG A C 1
ATOM 3876 O O . ARG A 1 470 ? 28.361 1.521 -11.085 1.00 82.50 470 ARG A O 1
ATOM 3883 N N . ASN A 1 471 ? 27.301 3.085 -12.293 1.00 82.94 471 ASN A N 1
ATOM 3884 C CA . ASN A 1 471 ? 26.080 3.166 -11.511 1.00 82.94 471 ASN A CA 1
ATOM 3885 C C . ASN A 1 471 ? 24.924 2.323 -12.084 1.00 82.94 471 ASN A C 1
ATOM 3887 O O . ASN A 1 471 ? 23.816 2.354 -11.546 1.00 82.94 471 ASN A O 1
ATOM 3891 N N . ILE A 1 472 ? 25.177 1.513 -13.120 1.00 84.69 472 ILE A N 1
ATOM 3892 C CA . ILE A 1 472 ? 24.151 0.686 -13.771 1.00 84.69 472 ILE A CA 1
ATOM 3893 C C . ILE A 1 472 ? 23.405 -0.238 -12.795 1.00 84.69 472 ILE A C 1
ATOM 3895 O O . ILE A 1 472 ? 22.193 -0.409 -12.909 1.00 84.69 472 ILE A O 1
ATOM 3899 N N . ASN A 1 473 ? 24.097 -0.770 -11.783 1.00 84.88 473 ASN A N 1
ATOM 3900 C CA . ASN A 1 473 ? 23.561 -1.789 -10.877 1.00 84.88 473 ASN A CA 1
ATOM 3901 C C . ASN A 1 473 ? 22.325 -1.341 -10.082 1.00 84.88 473 ASN A C 1
ATOM 3903 O O . ASN A 1 473 ? 21.478 -2.175 -9.767 1.00 84.88 473 ASN A O 1
ATOM 3907 N N . PHE A 1 474 ? 22.195 -0.052 -9.746 1.00 87.69 474 PHE A N 1
ATOM 3908 C CA . PHE A 1 474 ? 21.001 0.439 -9.042 1.00 87.69 474 PHE A CA 1
ATOM 3909 C C . PHE A 1 474 ? 19.931 0.998 -9.991 1.00 87.69 474 PHE A C 1
ATOM 3911 O O . PHE A 1 474 ? 18.774 1.126 -9.592 1.00 87.69 474 PHE A O 1
ATOM 3918 N N . ILE A 1 475 ? 20.296 1.306 -11.239 1.00 92.75 475 ILE A N 1
ATOM 3919 C CA . ILE A 1 475 ? 19.397 1.888 -12.244 1.00 92.75 475 ILE A CA 1
ATOM 3920 C C . ILE A 1 475 ? 18.666 0.801 -13.017 1.00 92.75 475 ILE A C 1
ATOM 3922 O O . ILE A 1 475 ? 17.451 0.893 -13.194 1.00 92.75 475 ILE A O 1
ATOM 3926 N N . LEU A 1 476 ? 19.385 -0.245 -13.432 1.00 91.12 476 LEU A N 1
ATOM 3927 C CA . LEU A 1 476 ? 18.840 -1.341 -14.223 1.00 91.12 476 LEU A CA 1
ATOM 3928 C C . LEU A 1 476 ? 17.588 -1.968 -13.579 1.00 91.12 476 LEU A C 1
ATOM 3930 O O . LEU A 1 476 ? 16.5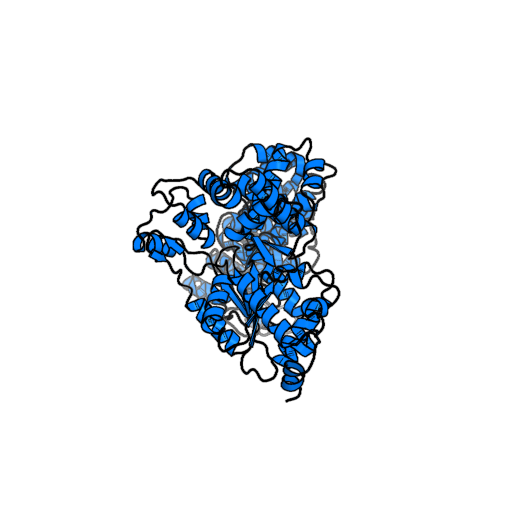77 -2.082 -14.273 1.00 91.12 476 LEU A O 1
ATOM 3934 N N . PRO A 1 477 ? 17.559 -2.268 -12.265 1.00 91.62 477 PRO A N 1
ATOM 3935 C CA . PRO A 1 477 ? 16.352 -2.801 -11.642 1.00 91.62 477 PRO A CA 1
ATOM 3936 C C . PRO A 1 477 ? 15.146 -1.849 -11.689 1.00 91.62 477 PRO A C 1
ATOM 3938 O O . PRO A 1 477 ? 14.009 -2.310 -11.708 1.00 91.62 477 PRO A O 1
ATOM 3941 N N . VAL A 1 478 ? 15.361 -0.528 -11.711 1.00 94.19 478 VAL A N 1
ATOM 3942 C CA . VAL A 1 478 ? 14.273 0.464 -11.795 1.00 94.19 478 VAL A CA 1
ATOM 3943 C C . VAL A 1 478 ? 13.643 0.448 -13.187 1.00 94.19 478 VAL A C 1
ATOM 3945 O O . VAL A 1 478 ? 12.427 0.313 -13.317 1.00 94.19 478 VAL A O 1
ATOM 3948 N N . ILE A 1 479 ? 14.465 0.568 -14.232 1.00 95.06 479 ILE A N 1
ATOM 3949 C CA . ILE A 1 479 ? 13.984 0.596 -15.621 1.00 95.06 479 ILE A CA 1
ATOM 3950 C C . ILE A 1 479 ? 13.397 -0.754 -16.047 1.00 95.06 479 ILE A C 1
ATOM 3952 O O . ILE A 1 479 ? 12.397 -0.787 -16.761 1.00 95.06 479 ILE A O 1
ATOM 3956 N N . GLN A 1 480 ? 13.953 -1.861 -15.548 1.00 91.44 480 GLN A N 1
ATOM 3957 C CA . GLN A 1 480 ? 13.442 -3.202 -15.805 1.00 91.44 480 GLN A CA 1
ATOM 3958 C C . GLN A 1 480 ? 12.046 -3.395 -15.206 1.00 91.44 480 GLN A C 1
ATOM 3960 O O . GLN A 1 480 ? 11.124 -3.797 -15.913 1.00 91.44 480 GLN A O 1
ATOM 3965 N N . GLU A 1 481 ? 11.868 -3.098 -13.915 1.00 90.44 481 GLU A N 1
ATOM 3966 C CA . GLU A 1 481 ? 10.572 -3.254 -13.244 1.00 90.44 481 GLU A CA 1
ATOM 3967 C C . GLU A 1 481 ? 9.492 -2.362 -13.876 1.00 90.44 481 GLU A C 1
ATOM 3969 O O . GLU A 1 481 ? 8.337 -2.780 -13.996 1.00 90.44 481 GLU A O 1
ATOM 3974 N N . TRP A 1 482 ? 9.861 -1.163 -14.348 1.00 93.69 482 TRP A N 1
ATOM 3975 C CA . TRP A 1 482 ? 8.955 -0.319 -15.125 1.00 93.69 482 TRP A CA 1
ATOM 3976 C C . TRP A 1 482 ? 8.553 -0.983 -16.449 1.00 93.69 482 TRP A C 1
ATOM 3978 O O . TRP A 1 482 ? 7.357 -1.144 -16.705 1.00 93.69 482 TRP A O 1
ATOM 3988 N N . ASN A 1 483 ? 9.527 -1.415 -17.259 1.00 91.12 483 ASN A N 1
ATOM 3989 C CA . ASN A 1 483 ? 9.300 -1.977 -18.598 1.00 91.12 483 ASN A CA 1
ATOM 3990 C C . ASN A 1 483 ? 8.617 -3.348 -18.580 1.00 91.12 483 ASN A C 1
ATOM 3992 O O . ASN A 1 483 ? 7.990 -3.742 -19.564 1.00 91.12 483 ASN A O 1
ATOM 3996 N N . GLN A 1 484 ? 8.699 -4.096 -17.480 1.00 85.25 484 GLN A N 1
ATOM 3997 C CA . GLN A 1 484 ? 7.945 -5.339 -17.314 1.00 85.25 484 GLN A CA 1
ATOM 3998 C C . GLN A 1 484 ? 6.432 -5.093 -17.315 1.00 85.25 484 GLN A C 1
ATOM 4000 O O . GLN A 1 484 ? 5.682 -5.909 -17.853 1.00 85.25 484 GLN A O 1
ATOM 4005 N N . ARG A 1 485 ? 5.980 -3.963 -16.757 1.00 85.25 485 ARG A N 1
ATOM 4006 C CA . ARG A 1 485 ? 4.554 -3.639 -16.586 1.00 85.25 485 ARG A CA 1
ATOM 4007 C C . ARG A 1 485 ? 4.029 -2.621 -17.585 1.00 85.25 485 ARG A C 1
ATOM 4009 O O . ARG A 1 485 ? 2.898 -2.745 -18.042 1.00 85.25 485 ARG A O 1
ATOM 4016 N N . ASN A 1 486 ? 4.843 -1.638 -17.943 1.00 88.31 486 ASN A N 1
ATOM 4017 C CA . ASN A 1 486 ? 4.470 -0.562 -18.848 1.00 88.31 486 ASN A CA 1
ATOM 4018 C C . ASN A 1 486 ? 5.179 -0.764 -20.186 1.00 88.31 486 ASN A C 1
ATOM 4020 O O . ASN A 1 486 ? 6.404 -0.774 -20.249 1.00 88.31 486 ASN A O 1
ATOM 4024 N N . LYS A 1 487 ? 4.402 -0.936 -21.260 1.00 85.31 487 LYS A N 1
ATOM 4025 C CA . LYS A 1 487 ? 4.928 -1.177 -22.619 1.00 85.31 487 LYS A CA 1
ATOM 4026 C C . LYS A 1 487 ? 4.835 0.044 -23.539 1.00 85.31 487 LYS A C 1
ATOM 4028 O O . LYS A 1 487 ? 5.407 0.047 -24.620 1.00 85.31 487 LYS A O 1
ATOM 4033 N N . VAL A 1 488 ? 4.110 1.082 -23.120 1.00 88.44 488 VAL A N 1
ATOM 4034 C CA . VAL A 1 488 ? 3.821 2.281 -23.923 1.00 88.44 488 VAL A CA 1
ATOM 4035 C C . VAL A 1 488 ? 4.057 3.532 -23.075 1.00 88.44 488 VAL A C 1
ATOM 4037 O O . VAL A 1 488 ? 4.036 3.465 -21.845 1.00 88.44 488 VAL A O 1
ATOM 4040 N N . GLY A 1 489 ? 4.284 4.668 -23.732 1.00 93.75 489 GLY A N 1
ATOM 4041 C CA . GLY A 1 489 ? 4.375 5.987 -23.105 1.00 93.75 489 GLY A CA 1
ATOM 4042 C C . GLY A 1 489 ? 5.801 6.520 -23.010 1.00 93.75 489 GLY A C 1
ATOM 4043 O O . GLY A 1 489 ? 6.772 5.790 -23.199 1.00 93.75 489 GLY A O 1
ATOM 4044 N N . GLU A 1 490 ? 5.914 7.813 -22.709 1.00 95.88 490 GLU A N 1
ATOM 4045 C CA . GLU A 1 490 ? 7.200 8.517 -22.719 1.00 95.88 490 GLU A CA 1
ATOM 4046 C C . GLU A 1 490 ? 8.187 7.939 -21.704 1.00 95.88 490 GLU A C 1
ATOM 4048 O O . GLU A 1 490 ? 9.337 7.690 -22.035 1.00 95.88 490 GLU A O 1
ATOM 4053 N N . THR A 1 491 ? 7.740 7.617 -20.491 1.00 96.25 491 THR A N 1
ATOM 4054 C CA . THR A 1 491 ? 8.612 6.998 -19.482 1.00 96.25 491 THR A CA 1
ATOM 4055 C C . THR A 1 491 ? 9.188 5.664 -19.954 1.00 96.25 491 THR A C 1
ATOM 4057 O O . THR A 1 491 ? 10.357 5.399 -19.700 1.00 96.25 491 THR A O 1
ATOM 4060 N N . THR A 1 492 ? 8.405 4.863 -20.684 1.00 96.06 492 THR A N 1
ATOM 4061 C CA . THR A 1 492 ? 8.860 3.596 -21.282 1.00 96.06 492 THR A CA 1
ATOM 4062 C C . THR A 1 492 ? 9.873 3.832 -22.405 1.00 96.06 492 THR A C 1
ATOM 4064 O O . THR A 1 492 ? 10.821 3.069 -22.564 1.00 96.06 492 THR A O 1
ATOM 4067 N N . ARG A 1 493 ? 9.710 4.917 -23.175 1.00 97.19 493 ARG A N 1
ATOM 4068 C CA . ARG A 1 493 ? 10.716 5.350 -24.152 1.00 97.19 493 ARG A CA 1
ATOM 4069 C C . ARG A 1 493 ? 12.029 5.693 -23.448 1.00 97.19 493 ARG A C 1
ATOM 4071 O O . ARG A 1 493 ? 13.067 5.147 -23.804 1.00 97.19 493 ARG A O 1
ATOM 4078 N N . LEU A 1 494 ? 11.979 6.550 -22.426 1.00 97.94 494 LEU A N 1
ATOM 4079 C CA . LEU A 1 494 ? 13.161 6.995 -21.682 1.00 97.94 494 LEU A CA 1
ATOM 4080 C C . LEU A 1 494 ? 13.888 5.832 -20.996 1.00 97.94 494 LEU A C 1
ATOM 4082 O O . LEU A 1 494 ? 15.107 5.735 -21.098 1.00 97.94 494 LEU A O 1
ATOM 4086 N N . SER A 1 495 ? 13.165 4.921 -20.344 1.00 97.12 495 SER A N 1
ATOM 4087 C CA . SER A 1 495 ? 13.753 3.736 -19.708 1.00 97.12 495 SER A CA 1
ATOM 4088 C C . SER A 1 495 ? 14.439 2.810 -20.715 1.00 97.12 495 SER A C 1
ATOM 4090 O O . SER A 1 495 ? 15.539 2.328 -20.444 1.00 97.12 495 SER A O 1
ATOM 4092 N N . SER A 1 496 ? 13.845 2.599 -21.893 1.00 96.75 496 SER A N 1
ATOM 4093 C CA . SER A 1 496 ? 14.470 1.817 -22.964 1.00 96.75 496 SER A CA 1
ATOM 4094 C C . SER A 1 496 ? 15.681 2.513 -23.576 1.00 96.75 496 SER A C 1
ATOM 4096 O O . SER A 1 496 ? 16.659 1.835 -23.879 1.00 96.75 496 SER A O 1
ATOM 4098 N N . LEU A 1 497 ? 15.675 3.844 -23.698 1.00 97.50 497 LEU A N 1
ATOM 4099 C CA . LEU A 1 497 ? 16.860 4.594 -24.127 1.00 97.50 497 LEU A CA 1
ATOM 4100 C C . LEU A 1 497 ? 17.998 4.512 -23.112 1.00 97.50 497 LEU A C 1
ATOM 4102 O O . LEU A 1 497 ? 19.146 4.333 -23.510 1.00 97.50 497 LEU A O 1
ATOM 4106 N N . ILE A 1 498 ? 17.691 4.591 -21.813 1.00 96.62 498 ILE A N 1
ATOM 4107 C CA . ILE A 1 498 ? 18.680 4.375 -20.748 1.00 96.62 498 ILE A CA 1
ATOM 4108 C C . ILE A 1 498 ? 19.290 2.975 -20.885 1.00 96.62 498 ILE A C 1
ATOM 4110 O O . ILE A 1 498 ? 20.512 2.841 -20.898 1.00 96.62 498 ILE A O 1
ATOM 4114 N N . ALA A 1 499 ? 18.453 1.938 -21.016 1.00 95.31 499 ALA A N 1
ATOM 4115 C CA . ALA A 1 499 ? 18.920 0.562 -21.180 1.00 95.31 499 ALA A CA 1
ATOM 4116 C C . ALA A 1 499 ? 19.800 0.409 -22.430 1.00 95.31 499 ALA A C 1
ATOM 4118 O O . ALA A 1 499 ? 20.888 -0.156 -22.352 1.00 95.31 499 ALA A O 1
ATOM 4119 N N . LEU A 1 500 ? 19.369 0.968 -23.564 1.00 95.06 500 LEU A N 1
ATOM 4120 C CA . LEU A 1 500 ? 20.123 0.906 -24.810 1.00 95.06 500 LEU A CA 1
ATOM 4121 C C . LEU A 1 500 ? 21.476 1.611 -24.683 1.00 95.06 500 LEU A C 1
ATOM 4123 O O . LEU A 1 500 ? 22.491 1.059 -25.092 1.00 95.06 500 LEU A O 1
ATOM 4127 N N . LYS A 1 501 ? 21.512 2.802 -24.082 1.00 93.88 501 LYS A N 1
ATOM 4128 C CA . LYS A 1 501 ? 22.748 3.567 -23.898 1.00 93.88 501 LYS A CA 1
ATOM 4129 C C . LYS A 1 501 ? 23.732 2.859 -22.969 1.00 93.88 501 LYS A C 1
ATOM 4131 O O . LYS A 1 501 ? 24.919 2.808 -23.278 1.00 93.88 501 LYS A O 1
ATOM 4136 N N . TYR A 1 502 ? 23.251 2.269 -21.874 1.00 91.38 502 TYR A N 1
ATOM 4137 C CA . TYR A 1 502 ? 24.098 1.446 -21.012 1.00 91.38 502 TYR A CA 1
ATOM 4138 C C . TYR A 1 502 ? 24.651 0.228 -21.751 1.00 91.38 502 TYR A C 1
ATOM 4140 O O . TYR A 1 502 ? 25.834 -0.062 -21.611 1.00 91.38 502 TYR A O 1
ATOM 4148 N N . TYR A 1 503 ? 23.837 -0.440 -2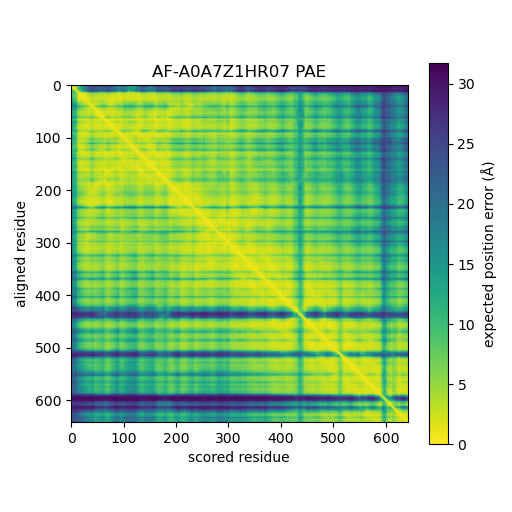2.574 1.00 90.75 503 TYR A N 1
ATOM 4149 C CA . TYR A 1 503 ? 24.307 -1.563 -23.386 1.00 90.75 503 TYR A CA 1
ATOM 4150 C C . TYR A 1 503 ? 25.376 -1.128 -24.400 1.00 90.75 503 TYR A C 1
ATOM 4152 O O . TYR A 1 503 ? 26.412 -1.774 -24.542 1.00 90.75 503 TYR A O 1
ATOM 4160 N N . GLN A 1 504 ? 25.184 0.022 -25.048 1.00 90.38 504 GLN A N 1
ATOM 4161 C CA . GLN A 1 504 ? 26.187 0.608 -25.941 1.00 90.38 504 GLN A CA 1
ATOM 4162 C C . GLN A 1 504 ? 27.508 0.874 -25.212 1.00 90.38 504 GLN A C 1
ATOM 4164 O O . GLN A 1 504 ? 28.558 0.484 -25.705 1.00 90.38 504 GLN A O 1
ATOM 4169 N N . TRP A 1 505 ? 27.472 1.455 -24.010 1.00 88.62 505 TRP A N 1
ATOM 4170 C CA . TRP A 1 505 ? 28.685 1.659 -23.215 1.00 88.62 505 TRP A CA 1
ATOM 4171 C C . TRP A 1 505 ? 29.357 0.354 -22.790 1.00 88.62 505 TRP A C 1
ATOM 4173 O O . TRP A 1 505 ? 30.579 0.296 -22.780 1.00 88.62 505 TRP A O 1
ATOM 4183 N N . THR A 1 506 ? 28.600 -0.705 -22.483 1.00 82.88 506 THR A N 1
ATOM 4184 C CA . THR A 1 506 ? 29.212 -2.011 -22.176 1.00 82.88 506 THR A CA 1
ATOM 4185 C C . THR A 1 506 ? 29.956 -2.593 -23.374 1.00 82.88 506 THR A C 1
ATOM 4187 O O . THR A 1 506 ? 31.020 -3.176 -23.199 1.00 82.88 506 THR A O 1
ATOM 4190 N N . VAL A 1 507 ? 29.436 -2.368 -24.585 1.00 80.75 507 VAL A N 1
ATOM 4191 C CA . VAL A 1 507 ? 30.066 -2.773 -25.847 1.00 80.75 507 VAL A CA 1
ATOM 4192 C C . VAL A 1 507 ? 31.294 -1.910 -26.166 1.00 80.75 507 VAL A C 1
ATOM 4194 O O . VAL A 1 507 ? 32.313 -2.441 -26.597 1.00 80.75 507 VAL A O 1
ATOM 4197 N N . ASP A 1 508 ? 31.209 -0.594 -25.955 1.00 79.75 508 ASP A N 1
ATOM 4198 C CA . ASP A 1 508 ? 32.271 0.357 -26.308 1.00 79.75 508 ASP A CA 1
ATOM 4199 C C . ASP A 1 508 ? 33.438 0.358 -25.299 1.00 79.75 508 ASP A C 1
ATOM 4201 O O . ASP A 1 508 ? 34.593 0.537 -25.688 1.00 79.75 508 ASP A O 1
ATOM 4205 N N . GLU A 1 509 ? 33.155 0.184 -24.003 1.00 70.12 509 GLU A N 1
ATOM 4206 C CA . GLU A 1 509 ? 34.142 0.270 -22.913 1.00 70.12 509 GLU A CA 1
ATOM 4207 C C . GLU A 1 509 ? 34.656 -1.104 -22.431 1.00 70.12 509 GLU A C 1
ATOM 4209 O O . GLU A 1 509 ? 35.464 -1.150 -21.502 1.00 70.12 509 GLU A O 1
ATOM 4214 N N . ASP A 1 510 ? 34.201 -2.212 -23.037 1.00 64.12 510 ASP A N 1
ATOM 4215 C CA . ASP A 1 510 ? 34.491 -3.604 -22.628 1.00 64.12 510 ASP A CA 1
ATOM 4216 C C . ASP A 1 510 ? 34.234 -3.845 -21.122 1.00 64.12 510 ASP A C 1
ATOM 4218 O O . ASP A 1 510 ? 34.979 -4.513 -20.398 1.00 64.12 510 ASP A O 1
ATOM 4222 N N . VAL A 1 511 ? 33.170 -3.218 -20.608 1.00 63.72 511 VAL A N 1
ATOM 4223 C CA . VAL A 1 511 ? 32.788 -3.289 -19.195 1.00 63.72 511 VAL A CA 1
ATOM 4224 C C . VAL A 1 511 ? 31.883 -4.494 -18.988 1.00 63.72 511 VAL A C 1
ATOM 4226 O O . VAL A 1 511 ? 30.713 -4.488 -19.371 1.00 63.72 511 VAL A O 1
ATOM 4229 N N . TYR A 1 512 ? 32.408 -5.514 -18.309 1.00 59.41 512 TYR A N 1
ATOM 4230 C CA . TYR A 1 512 ? 31.632 -6.695 -17.945 1.00 59.41 512 TYR A CA 1
ATOM 4231 C C . TYR A 1 512 ? 30.544 -6.351 -16.916 1.00 59.41 512 TYR A C 1
ATOM 4233 O O . TYR A 1 512 ? 30.835 -5.932 -15.789 1.00 59.41 512 TYR A O 1
ATOM 4241 N N . LEU A 1 513 ? 29.279 -6.576 -17.277 1.00 59.91 513 LEU A N 1
ATOM 4242 C CA . LEU A 1 513 ? 28.162 -6.490 -16.340 1.00 59.91 513 LEU A CA 1
ATOM 4243 C C . LEU A 1 513 ? 28.275 -7.638 -15.335 1.00 59.91 513 LEU A C 1
ATOM 4245 O O . LEU A 1 513 ? 28.156 -8.813 -15.674 1.00 59.91 513 LEU A O 1
ATOM 4249 N N . SER A 1 514 ? 28.526 -7.317 -14.066 1.00 47.34 514 SER A N 1
ATOM 4250 C CA . SER A 1 514 ? 28.665 -8.344 -13.036 1.00 47.34 514 SER A CA 1
ATOM 4251 C C . SER A 1 514 ? 27.338 -9.099 -12.856 1.00 47.34 514 SER A C 1
ATOM 4253 O O . SER A 1 514 ? 26.372 -8.525 -12.353 1.00 47.34 514 SER A O 1
ATOM 4255 N N . GLY A 1 515 ? 27.315 -10.380 -13.232 1.00 54.50 515 GLY A N 1
ATOM 4256 C CA . GLY A 1 515 ? 26.204 -11.316 -13.019 1.00 54.50 515 GLY A CA 1
ATOM 4257 C C . GLY A 1 515 ? 25.397 -11.594 -14.292 1.00 54.50 515 GLY A C 1
ATOM 4258 O O . GLY A 1 515 ? 24.886 -10.663 -14.908 1.00 54.50 515 GLY A O 1
ATOM 4259 N N . ARG A 1 516 ? 25.236 -12.882 -14.651 1.00 51.09 516 ARG A N 1
ATOM 4260 C CA . ARG A 1 516 ? 24.490 -13.335 -15.852 1.00 51.09 516 ARG A CA 1
ATOM 4261 C C . ARG A 1 516 ? 23.066 -12.766 -15.936 1.00 51.09 516 ARG A C 1
ATOM 4263 O O . ARG A 1 516 ? 22.554 -12.554 -17.028 1.00 51.09 516 ARG A O 1
ATOM 4270 N N . ASP A 1 517 ? 22.443 -12.491 -14.791 1.00 63.19 517 ASP A N 1
ATOM 4271 C CA . ASP A 1 517 ? 21.086 -11.947 -14.743 1.00 63.19 517 ASP A CA 1
ATOM 4272 C C . ASP A 1 517 ? 21.022 -10.487 -15.221 1.00 63.19 517 ASP A C 1
ATOM 4274 O O . ASP A 1 517 ? 20.042 -10.098 -15.846 1.00 63.19 517 ASP A O 1
ATOM 4278 N N . ASN A 1 518 ? 22.062 -9.674 -14.997 1.00 68.62 518 ASN A N 1
ATOM 4279 C CA . ASN A 1 518 ? 22.048 -8.251 -15.356 1.00 68.62 518 ASN A CA 1
ATOM 4280 C C . ASN A 1 518 ? 22.121 -8.025 -16.869 1.00 68.62 518 ASN A C 1
ATOM 4282 O O . ASN A 1 518 ? 21.417 -7.166 -17.398 1.00 68.62 518 ASN A O 1
ATOM 4286 N N . GLU A 1 519 ? 22.923 -8.822 -17.568 1.00 74.12 519 GLU A N 1
ATOM 4287 C CA . GLU A 1 519 ? 23.004 -8.795 -19.028 1.00 74.12 519 GLU A CA 1
ATOM 4288 C C . GLU A 1 519 ? 21.675 -9.213 -19.668 1.00 74.12 519 GLU A C 1
ATOM 4290 O O . GLU A 1 519 ? 21.134 -8.520 -20.525 1.00 74.12 519 GLU A O 1
ATOM 4295 N N . LYS A 1 520 ? 21.049 -10.279 -19.167 1.00 81.19 520 LYS A N 1
ATOM 4296 C CA . LYS A 1 520 ? 19.711 -10.659 -19.624 1.00 81.19 520 LYS A CA 1
ATOM 4297 C C . LYS A 1 520 ? 18.684 -9.549 -19.346 1.00 81.19 520 LYS A C 1
ATOM 4299 O O . LYS A 1 520 ? 17.902 -9.178 -20.221 1.00 81.19 520 LYS A O 1
ATOM 4304 N N . ASN A 1 521 ? 18.715 -8.961 -18.151 1.00 85.06 521 ASN A N 1
ATOM 4305 C CA . ASN A 1 521 ? 17.773 -7.922 -17.733 1.00 85.06 521 ASN A CA 1
ATOM 4306 C C . ASN A 1 521 ? 17.851 -6.647 -18.589 1.00 85.06 521 ASN A C 1
ATOM 4308 O O . ASN A 1 521 ? 16.805 -6.073 -18.911 1.00 85.06 521 ASN A O 1
ATOM 4312 N N . ILE A 1 522 ? 19.052 -6.193 -18.969 1.00 90.50 522 ILE A N 1
ATOM 4313 C CA . ILE A 1 522 ? 19.203 -5.005 -19.825 1.00 90.50 522 ILE A CA 1
ATOM 4314 C C . ILE A 1 522 ? 18.642 -5.264 -21.224 1.00 90.50 522 ILE A C 1
ATOM 4316 O O . ILE A 1 522 ? 17.895 -4.430 -21.738 1.00 90.50 522 ILE A O 1
ATOM 4320 N N . LEU A 1 523 ? 18.890 -6.451 -21.783 1.00 91.75 523 LEU A N 1
ATOM 4321 C CA . LEU A 1 523 ? 18.387 -6.843 -23.096 1.00 91.75 523 LEU A CA 1
ATOM 4322 C C . LEU A 1 523 ? 16.853 -6.918 -23.108 1.00 91.75 523 LEU A C 1
ATOM 4324 O O . LEU A 1 523 ? 16.226 -6.258 -23.935 1.00 91.75 523 LEU A O 1
ATOM 4328 N N . HIS A 1 524 ? 16.222 -7.596 -22.140 1.00 90.56 524 HIS A N 1
ATOM 4329 C CA . HIS A 1 524 ? 14.752 -7.610 -22.040 1.00 90.56 524 HIS A CA 1
ATOM 4330 C C . HIS A 1 524 ? 14.163 -6.208 -21.848 1.00 90.56 524 HIS A C 1
ATOM 4332 O O . HIS A 1 524 ? 13.106 -5.898 -22.396 1.00 90.56 524 HIS A O 1
ATOM 4338 N N . THR A 1 525 ? 14.842 -5.330 -21.103 1.00 92.50 525 THR A N 1
ATOM 4339 C CA . THR A 1 525 ? 14.384 -3.945 -20.914 1.00 92.50 525 THR A CA 1
ATOM 4340 C C . THR A 1 525 ? 14.371 -3.174 -22.239 1.00 92.50 525 THR A C 1
ATOM 4342 O O . THR A 1 525 ? 13.401 -2.458 -22.513 1.00 92.50 525 THR A O 1
ATOM 4345 N N . ILE A 1 526 ? 15.396 -3.350 -23.081 1.00 94.69 526 ILE A N 1
ATOM 4346 C CA . ILE A 1 526 ? 15.442 -2.792 -24.442 1.00 94.69 526 ILE A CA 1
ATOM 4347 C C . ILE A 1 526 ? 14.281 -3.355 -25.272 1.00 94.69 526 ILE A C 1
ATOM 4349 O O . ILE A 1 526 ? 13.485 -2.582 -25.805 1.00 94.69 526 ILE A O 1
ATOM 4353 N N . LEU A 1 527 ? 14.133 -4.684 -25.321 1.00 92.94 527 LEU A N 1
ATOM 4354 C CA . LEU A 1 527 ? 13.129 -5.371 -26.143 1.00 92.94 527 LEU A CA 1
ATOM 4355 C C . LEU A 1 527 ? 11.693 -4.978 -25.778 1.00 92.94 527 LEU A C 1
ATOM 4357 O O . LEU A 1 527 ? 10.897 -4.633 -26.652 1.00 92.94 527 LEU A O 1
ATOM 4361 N N . HIS A 1 528 ? 11.370 -4.938 -24.484 1.00 90.56 528 HIS A N 1
ATOM 4362 C CA . HIS A 1 528 ? 10.032 -4.605 -23.999 1.00 90.56 528 HIS A CA 1
ATOM 4363 C C . HIS A 1 528 ? 9.538 -3.212 -24.404 1.00 90.56 528 HIS A C 1
ATOM 4365 O O . HIS A 1 528 ? 8.329 -3.027 -24.545 1.00 90.56 528 HIS A O 1
ATOM 4371 N N . GLY A 1 529 ? 10.441 -2.242 -24.570 1.00 92.00 529 GLY A N 1
ATOM 4372 C CA . GLY A 1 529 ? 10.098 -0.893 -25.024 1.00 92.00 529 GLY A CA 1
ATOM 4373 C C . GLY A 1 529 ? 10.600 -0.573 -26.430 1.00 92.00 529 GLY A C 1
ATOM 4374 O O . GLY A 1 529 ? 10.546 0.586 -26.834 1.00 92.00 529 GLY A O 1
ATOM 4375 N N . ALA A 1 530 ? 11.040 -1.570 -27.207 1.00 92.62 530 ALA A N 1
ATOM 4376 C CA . ALA A 1 530 ? 11.617 -1.359 -28.535 1.00 92.62 530 ALA A CA 1
ATOM 4377 C C . ALA A 1 530 ? 10.668 -0.626 -29.497 1.00 92.62 530 ALA A C 1
ATOM 4379 O O . ALA A 1 530 ? 11.105 0.204 -30.290 1.00 92.62 530 ALA A O 1
ATOM 4380 N N . ALA A 1 531 ? 9.357 -0.859 -29.374 1.00 92.25 531 ALA A N 1
ATOM 4381 C CA . ALA A 1 531 ? 8.349 -0.139 -30.151 1.00 92.25 531 ALA A CA 1
ATOM 4382 C C . ALA A 1 531 ? 8.352 1.383 -29.888 1.00 92.25 531 ALA A C 1
ATOM 4384 O O . ALA A 1 531 ? 7.964 2.152 -30.766 1.00 92.25 531 ALA A O 1
ATOM 4385 N N . MET A 1 532 ? 8.799 1.822 -28.705 1.00 95.75 532 MET A N 1
ATOM 4386 C CA . MET A 1 532 ? 8.897 3.237 -28.333 1.00 95.75 532 MET A CA 1
ATOM 4387 C C . MET A 1 532 ? 10.201 3.895 -28.802 1.00 95.75 532 MET A C 1
ATOM 4389 O O . MET A 1 532 ? 10.221 5.109 -28.985 1.00 95.75 532 MET A O 1
ATOM 4393 N N . ILE A 1 533 ? 11.265 3.113 -29.010 1.00 95.81 533 ILE A N 1
ATOM 4394 C CA . ILE A 1 533 ? 12.608 3.570 -29.421 1.00 95.81 533 ILE A CA 1
ATOM 4395 C C . ILE A 1 533 ? 12.964 3.073 -30.829 1.00 95.81 533 ILE A C 1
ATOM 4397 O O . ILE A 1 533 ? 14.078 2.630 -31.108 1.00 95.81 533 ILE A O 1
ATOM 4401 N N . LYS A 1 534 ? 11.965 3.069 -31.720 1.00 94.62 534 LYS A N 1
ATOM 4402 C CA . LYS A 1 534 ? 12.091 2.519 -33.073 1.00 94.62 534 LYS A CA 1
ATOM 4403 C C . LYS A 1 534 ? 13.273 3.120 -33.857 1.00 94.62 534 LYS A C 1
ATOM 4405 O O . LYS A 1 534 ? 14.020 2.321 -34.419 1.00 94.62 534 LYS A O 1
ATOM 4410 N N . PRO A 1 535 ? 13.472 4.455 -33.913 1.00 96.25 535 PRO A N 1
ATOM 4411 C CA . PRO A 1 535 ? 14.610 5.035 -34.628 1.00 96.25 535 PRO A CA 1
ATOM 4412 C C . PRO A 1 535 ? 15.958 4.538 -34.094 1.00 96.25 535 PRO A C 1
ATOM 4414 O O . PRO A 1 535 ? 16.833 4.161 -34.865 1.00 96.25 535 PRO A O 1
ATOM 4417 N N . GLU A 1 536 ? 16.111 4.471 -32.774 1.00 97.00 536 GLU A N 1
ATOM 4418 C CA . GLU A 1 536 ? 17.360 4.075 -32.129 1.00 97.00 536 GLU A CA 1
ATOM 4419 C C . GLU A 1 536 ? 17.645 2.575 -32.306 1.00 97.00 536 GLU A C 1
ATOM 4421 O O . GLU A 1 536 ? 18.789 2.176 -32.524 1.00 97.00 536 GLU A O 1
ATOM 4426 N N . MET A 1 537 ? 16.605 1.736 -32.283 1.00 95.81 537 MET A N 1
ATOM 4427 C CA . MET A 1 537 ? 16.724 0.309 -32.603 1.00 95.81 537 MET A CA 1
ATOM 4428 C C . MET A 1 537 ? 17.059 0.071 -34.077 1.00 95.81 537 MET A C 1
ATOM 4430 O O . MET A 1 537 ? 17.869 -0.801 -34.390 1.00 95.81 537 MET A O 1
ATOM 4434 N N . GLU A 1 538 ? 16.472 0.852 -34.984 1.00 96.19 538 GLU A N 1
ATOM 4435 C CA . GLU A 1 538 ? 16.791 0.810 -36.411 1.00 96.19 538 GLU A CA 1
ATOM 4436 C C . GLU A 1 538 ? 18.264 1.157 -36.660 1.00 96.19 538 GLU A C 1
ATOM 4438 O O . GLU A 1 538 ? 18.949 0.432 -37.379 1.00 96.19 538 GLU A O 1
ATOM 4443 N N . GLU A 1 539 ? 18.793 2.193 -36.005 1.00 95.62 539 GLU A N 1
ATOM 4444 C CA . GLU A 1 539 ? 20.215 2.542 -36.096 1.00 95.62 539 GLU A CA 1
ATOM 4445 C C . GLU A 1 539 ? 21.138 1.395 -35.659 1.00 95.62 539 GLU A C 1
ATOM 4447 O O . GLU A 1 539 ? 22.171 1.154 -36.291 1.00 95.62 539 GLU A O 1
ATOM 4452 N N . VAL A 1 540 ? 20.777 0.674 -34.594 1.00 94.69 540 VAL A N 1
ATOM 4453 C CA . VAL A 1 540 ? 21.538 -0.491 -34.117 1.00 94.69 540 VAL A CA 1
ATOM 4454 C C . VAL A 1 540 ? 21.489 -1.630 -35.132 1.00 94.69 540 VAL A C 1
ATOM 4456 O O . VAL A 1 540 ? 22.540 -2.154 -35.502 1.00 94.69 540 VAL A O 1
ATOM 4459 N N . LEU A 1 541 ? 20.302 -1.975 -35.639 1.00 94.56 541 LEU A N 1
ATOM 4460 C CA . LEU A 1 541 ? 20.135 -3.029 -36.645 1.00 94.56 541 LEU A CA 1
ATOM 4461 C C . LEU A 1 541 ? 20.909 -2.706 -37.928 1.00 94.56 541 LEU A C 1
ATOM 4463 O O . LEU A 1 541 ? 21.630 -3.555 -38.448 1.00 94.56 541 LEU A O 1
ATOM 4467 N N . VAL A 1 542 ? 20.844 -1.461 -38.404 1.00 96.38 542 VAL A N 1
ATOM 4468 C CA . VAL A 1 542 ? 21.602 -1.007 -39.578 1.00 96.38 542 VAL A CA 1
ATOM 4469 C C . VAL A 1 542 ? 23.111 -1.127 -39.347 1.00 96.38 542 VAL A C 1
ATOM 4471 O O . VAL A 1 542 ? 23.830 -1.567 -40.247 1.00 96.38 542 VAL A O 1
ATOM 4474 N N . LYS A 1 543 ? 23.616 -0.778 -38.154 1.00 93.88 543 LYS A N 1
ATOM 4475 C CA . LYS A 1 543 ? 25.039 -0.956 -37.808 1.00 93.88 543 LYS A CA 1
ATOM 4476 C C . LYS A 1 543 ? 25.446 -2.429 -37.830 1.00 93.88 543 LYS A C 1
ATOM 4478 O O . LYS A 1 543 ? 26.478 -2.743 -38.421 1.00 93.88 543 LYS A O 1
ATOM 4483 N N . VAL A 1 544 ? 24.646 -3.315 -37.238 1.00 93.81 544 VAL A N 1
ATOM 4484 C CA . VAL A 1 544 ? 24.895 -4.767 -37.231 1.00 93.81 544 VAL A CA 1
ATOM 4485 C C . VAL A 1 544 ? 24.928 -5.316 -38.656 1.00 93.81 544 VAL A C 1
ATOM 4487 O O . VAL A 1 544 ? 25.907 -5.952 -39.042 1.00 93.81 544 VAL A O 1
ATOM 4490 N N . LEU A 1 545 ? 23.910 -5.013 -39.467 1.00 94.12 545 LEU A N 1
ATOM 4491 C CA . LEU A 1 545 ? 23.789 -5.499 -40.845 1.00 94.12 545 LEU A CA 1
ATOM 4492 C C . LEU A 1 545 ? 24.935 -4.998 -41.732 1.00 94.12 545 LEU A C 1
ATOM 4494 O O . LEU A 1 545 ? 25.518 -5.765 -42.499 1.00 94.12 545 LEU A O 1
ATOM 4498 N N . LYS A 1 546 ? 25.307 -3.718 -41.601 1.00 95.00 546 LYS A N 1
ATOM 4499 C CA . LYS A 1 546 ? 26.395 -3.114 -42.379 1.00 95.00 546 LYS A CA 1
ATOM 4500 C C . LYS A 1 546 ? 27.759 -3.719 -42.045 1.00 95.00 546 LYS A C 1
ATOM 4502 O O . LYS A 1 546 ? 28.567 -3.908 -42.951 1.00 95.00 546 LYS A O 1
ATOM 4507 N N . ASN A 1 547 ? 28.021 -3.994 -40.767 1.00 91.56 547 ASN A N 1
ATOM 4508 C CA . ASN A 1 547 ? 29.291 -4.568 -40.317 1.00 91.56 547 ASN A CA 1
ATOM 4509 C C . ASN A 1 547 ? 29.303 -6.104 -40.322 1.00 91.56 547 ASN A C 1
ATOM 4511 O O . ASN A 1 547 ? 30.362 -6.687 -40.111 1.00 91.56 547 ASN A O 1
ATOM 4515 N N . ARG A 1 548 ? 28.155 -6.746 -40.584 1.00 90.50 548 ARG A N 1
ATOM 4516 C CA . ARG A 1 548 ? 27.962 -8.202 -40.536 1.00 90.50 548 ARG A CA 1
ATOM 4517 C C . ARG A 1 548 ? 28.391 -8.810 -39.194 1.00 90.50 548 ARG A C 1
ATOM 4519 O O . ARG A 1 548 ? 29.133 -9.783 -39.155 1.00 90.50 548 ARG A O 1
ATOM 4526 N N . TRP A 1 549 ? 27.936 -8.217 -38.092 1.00 90.00 549 TRP A N 1
ATOM 4527 C CA . TRP A 1 549 ? 28.186 -8.726 -36.738 1.00 90.00 549 TRP A CA 1
ATOM 4528 C C . TRP A 1 549 ? 27.238 -9.885 -36.403 1.00 90.00 549 TRP A C 1
ATOM 4530 O O . TRP A 1 549 ? 26.149 -9.672 -35.878 1.00 90.00 549 TRP A O 1
ATOM 4540 N N . ASN A 1 550 ? 27.637 -11.105 -36.761 1.00 85.50 550 ASN A N 1
ATOM 4541 C CA . ASN A 1 550 ? 26.861 -12.332 -36.543 1.00 85.50 550 ASN A CA 1
ATOM 4542 C C . ASN A 1 550 ? 27.654 -13.452 -35.848 1.00 85.50 550 ASN A C 1
ATOM 4544 O O . ASN A 1 550 ? 27.178 -14.579 -35.760 1.00 85.50 550 ASN A O 1
ATOM 4548 N N . GLU A 1 551 ? 28.851 -13.149 -35.343 1.00 83.94 551 GLU A N 1
ATOM 4549 C CA . GLU A 1 551 ? 29.695 -14.097 -34.611 1.00 83.94 551 GLU A CA 1
ATOM 4550 C C . GLU A 1 551 ? 29.728 -13.762 -33.116 1.00 83.94 551 GLU A C 1
ATOM 4552 O O . GLU A 1 551 ? 29.633 -12.597 -32.716 1.00 83.94 551 GLU A O 1
ATOM 4557 N N . HIS A 1 552 ? 29.897 -14.782 -32.273 1.00 80.44 552 HIS A N 1
ATOM 4558 C CA . HIS A 1 552 ? 30.010 -14.593 -30.829 1.00 80.44 552 HIS A CA 1
ATOM 4559 C C . HIS A 1 552 ? 31.176 -13.650 -30.486 1.00 80.44 552 HIS A C 1
ATOM 4561 O O . HIS A 1 552 ? 32.289 -13.811 -30.986 1.00 80.44 552 HIS A O 1
ATOM 4567 N N . GLY A 1 553 ? 30.933 -12.689 -29.593 1.00 74.94 553 GLY A N 1
ATOM 4568 C CA . GLY A 1 553 ? 31.908 -11.660 -29.214 1.00 74.94 553 GLY A CA 1
ATOM 4569 C C . GLY A 1 553 ? 31.934 -10.445 -30.146 1.00 74.94 553 GLY A C 1
ATOM 4570 O O . GLY A 1 553 ? 32.670 -9.497 -29.881 1.00 74.94 553 GLY A O 1
ATOM 4571 N N . THR A 1 554 ? 31.126 -10.433 -31.212 1.00 85.25 554 THR A N 1
ATOM 4572 C CA . THR A 1 554 ? 30.874 -9.202 -31.972 1.00 85.25 554 THR A CA 1
ATOM 4573 C C . THR A 1 554 ? 29.879 -8.292 -31.236 1.00 85.25 554 THR A C 1
ATOM 4575 O O . THR A 1 554 ? 29.035 -8.776 -30.476 1.00 85.25 554 THR A O 1
ATOM 4578 N N . PRO A 1 555 ? 29.949 -6.962 -31.440 1.00 86.94 555 PRO A N 1
ATOM 4579 C CA . PRO A 1 555 ? 29.005 -6.023 -30.842 1.00 86.94 555 PRO A CA 1
ATOM 4580 C C . PRO A 1 555 ? 27.538 -6.391 -31.101 1.00 86.94 555 PRO A C 1
ATOM 4582 O O . PRO A 1 555 ? 27.162 -6.710 -32.227 1.00 86.94 555 PRO A O 1
ATOM 4585 N N . TYR A 1 556 ? 26.694 -6.253 -30.075 1.00 88.94 556 TYR A N 1
ATOM 4586 C CA . TYR A 1 556 ? 25.245 -6.513 -30.116 1.00 88.94 556 TYR A CA 1
ATOM 4587 C C . TYR A 1 556 ? 24.829 -7.972 -30.380 1.00 88.94 556 TYR A C 1
ATOM 4589 O O . TYR A 1 556 ? 23.631 -8.222 -30.516 1.00 88.94 556 TYR A O 1
ATOM 4597 N N . PHE A 1 557 ? 25.760 -8.932 -30.430 1.00 89.06 557 PHE A N 1
ATOM 4598 C CA . PHE A 1 557 ? 25.460 -10.330 -30.765 1.00 89.06 557 PHE A CA 1
ATOM 4599 C C . PHE A 1 557 ? 24.332 -10.932 -29.909 1.00 89.06 557 PHE A C 1
ATOM 4601 O O . PHE A 1 557 ? 23.386 -11.507 -30.453 1.00 89.06 557 PHE A O 1
ATOM 4608 N N . ASP A 1 558 ? 24.369 -10.742 -28.587 1.00 88.62 558 ASP A N 1
ATOM 4609 C CA . ASP A 1 558 ? 23.357 -11.296 -27.675 1.00 88.62 558 ASP A CA 1
ATOM 4610 C C . ASP A 1 558 ? 21.981 -10.655 -27.869 1.00 88.62 558 ASP A C 1
ATOM 4612 O O . ASP A 1 558 ? 20.961 -11.346 -27.857 1.00 88.62 558 ASP A O 1
ATOM 4616 N N . LEU A 1 559 ? 21.940 -9.342 -28.124 1.00 91.06 559 LEU A N 1
ATOM 4617 C CA . LEU A 1 559 ? 20.696 -8.641 -28.442 1.00 91.06 559 LEU A CA 1
ATOM 4618 C C . LEU A 1 559 ? 20.083 -9.176 -29.739 1.00 91.06 559 LEU A C 1
ATOM 4620 O O . LEU A 1 559 ? 18.885 -9.441 -29.784 1.00 91.06 559 LEU A O 1
ATOM 4624 N N . MET A 1 560 ? 20.894 -9.344 -30.787 1.00 93.25 560 MET A N 1
ATOM 4625 C CA . MET A 1 560 ? 20.432 -9.867 -32.076 1.00 93.25 560 MET A CA 1
ATOM 4626 C C . MET A 1 560 ? 19.941 -11.308 -31.957 1.00 93.25 560 MET A C 1
ATOM 4628 O O . MET A 1 560 ? 18.896 -11.650 -32.506 1.00 93.25 560 MET A O 1
ATOM 4632 N N . THR A 1 561 ? 20.654 -12.125 -31.182 1.00 89.31 561 THR A N 1
ATOM 4633 C CA . THR A 1 561 ? 20.257 -13.502 -30.892 1.00 89.31 561 THR A CA 1
ATOM 4634 C C . THR A 1 561 ? 18.897 -13.526 -30.200 1.00 89.31 561 THR A C 1
ATOM 4636 O O . THR A 1 561 ? 17.980 -14.162 -30.707 1.00 89.31 561 THR A O 1
ATOM 4639 N N . LEU A 1 562 ? 18.700 -12.752 -29.125 1.00 90.12 562 LEU A N 1
ATOM 4640 C CA . LEU A 1 562 ? 17.401 -12.669 -28.446 1.00 90.12 562 LEU A CA 1
ATOM 4641 C C . LEU A 1 562 ? 16.278 -12.154 -29.356 1.00 90.12 562 LEU A C 1
ATOM 4643 O O . LEU A 1 562 ? 15.154 -12.652 -29.275 1.00 90.12 562 LEU A O 1
ATOM 4647 N N . ILE A 1 563 ? 16.564 -11.203 -30.255 1.00 92.19 563 ILE A N 1
ATOM 4648 C CA . ILE A 1 563 ? 15.588 -10.747 -31.258 1.00 92.19 563 ILE A CA 1
ATOM 4649 C C . ILE A 1 563 ? 15.093 -11.915 -32.114 1.00 92.19 563 ILE A C 1
ATOM 4651 O O . ILE A 1 563 ? 13.918 -11.943 -32.463 1.00 92.19 563 ILE A O 1
ATOM 4655 N N . LEU A 1 564 ? 15.938 -12.886 -32.445 1.00 90.62 564 LEU A N 1
ATOM 4656 C CA . LEU A 1 564 ? 15.557 -14.011 -33.298 1.00 90.62 564 LEU A CA 1
ATOM 4657 C C . LEU A 1 564 ? 14.932 -15.190 -32.534 1.00 90.62 564 LEU A C 1
ATOM 4659 O O . LEU A 1 564 ? 14.383 -16.082 -33.179 1.00 90.62 564 LEU A O 1
ATOM 4663 N N . THR A 1 565 ? 14.998 -15.206 -31.197 1.00 85.44 565 THR A N 1
ATOM 4664 C CA . THR A 1 565 ? 14.726 -16.425 -30.408 1.00 85.44 565 THR A CA 1
ATOM 4665 C C . THR A 1 565 ? 13.770 -16.237 -29.234 1.00 85.44 565 THR A C 1
ATOM 4667 O O . THR A 1 565 ? 13.258 -17.217 -28.699 1.00 85.44 565 THR A O 1
ATOM 4670 N N . ASP A 1 566 ? 13.568 -15.004 -28.769 1.00 86.19 566 ASP A N 1
ATOM 4671 C CA . ASP A 1 566 ? 12.787 -14.713 -27.567 1.00 86.19 566 ASP A CA 1
ATOM 4672 C C . ASP A 1 566 ? 11.467 -14.015 -27.913 1.00 86.19 566 ASP A C 1
ATOM 4674 O O . ASP A 1 566 ? 11.442 -13.022 -28.641 1.00 86.19 566 ASP A O 1
ATOM 4678 N N . LEU A 1 567 ? 10.362 -14.513 -27.354 1.00 85.12 567 LEU A N 1
ATOM 4679 C CA . LEU A 1 567 ? 9.023 -13.937 -27.510 1.00 85.12 567 LEU A CA 1
ATOM 4680 C C . LEU A 1 567 ? 8.919 -12.502 -26.990 1.00 85.12 567 LEU A C 1
ATOM 4682 O O . LEU A 1 567 ? 8.107 -11.725 -27.502 1.00 85.12 567 LEU A O 1
ATOM 4686 N N . ASP A 1 568 ? 9.754 -12.123 -26.024 1.00 84.88 568 ASP A N 1
ATOM 4687 C CA . ASP A 1 568 ? 9.813 -10.751 -25.523 1.00 84.88 568 ASP A CA 1
ATOM 4688 C C . ASP A 1 568 ? 10.239 -9.738 -26.599 1.00 84.88 568 ASP A C 1
ATOM 4690 O O . ASP A 1 568 ? 10.015 -8.535 -26.431 1.00 84.88 568 ASP A O 1
ATOM 4694 N N . SER A 1 569 ? 10.783 -10.218 -27.722 1.00 89.94 569 SER A N 1
ATOM 4695 C CA . SER A 1 569 ? 11.160 -9.438 -28.902 1.00 89.94 569 SER A CA 1
ATOM 4696 C C . SER A 1 569 ? 9.993 -9.105 -29.836 1.00 89.94 569 SER A C 1
ATOM 4698 O O . SER A 1 569 ? 10.193 -8.371 -30.807 1.00 89.94 569 SER A O 1
ATOM 4700 N N . TYR A 1 570 ? 8.763 -9.547 -29.542 1.00 89.88 570 TYR A N 1
ATOM 4701 C CA . TYR A 1 570 ? 7.573 -9.197 -30.330 1.00 89.88 570 TYR A CA 1
ATOM 4702 C C . TYR A 1 570 ? 7.442 -7.695 -30.663 1.00 89.88 570 TYR A C 1
ATOM 4704 O O . TYR A 1 570 ? 7.131 -7.375 -31.816 1.00 89.88 570 TYR A O 1
ATOM 4712 N N . PRO A 1 571 ? 7.724 -6.743 -29.745 1.00 90.81 571 PRO A N 1
ATOM 4713 C CA . PRO A 1 571 ? 7.696 -5.319 -30.076 1.00 90.81 571 PRO A CA 1
ATOM 4714 C C . PRO A 1 571 ? 8.646 -4.933 -31.220 1.00 90.81 571 PRO A C 1
ATOM 4716 O O . PRO A 1 571 ? 8.317 -4.042 -32.003 1.00 90.81 571 PRO A O 1
ATOM 4719 N N . VAL A 1 572 ? 9.793 -5.607 -31.359 1.00 92.56 572 VAL A N 1
ATOM 4720 C CA . VAL A 1 572 ? 10.732 -5.421 -32.479 1.00 92.56 572 VAL A CA 1
ATOM 4721 C C . VAL A 1 572 ? 10.136 -5.994 -33.762 1.00 92.56 572 VAL A C 1
ATOM 4723 O O . VAL A 1 572 ? 10.105 -5.310 -34.781 1.00 92.56 572 VAL A O 1
ATOM 4726 N N . TRP A 1 573 ? 9.594 -7.213 -33.715 1.00 92.19 573 TRP A N 1
ATOM 4727 C CA . TRP A 1 573 ? 9.007 -7.883 -34.884 1.00 92.19 573 TRP A CA 1
ATOM 4728 C C . TRP A 1 573 ? 7.834 -7.107 -35.472 1.00 92.19 573 TRP A C 1
ATOM 4730 O O . TRP A 1 573 ? 7.698 -6.994 -36.688 1.00 92.19 573 TRP A O 1
ATOM 4740 N N . ALA A 1 574 ? 7.003 -6.532 -34.604 1.00 89.88 574 ALA A N 1
ATOM 4741 C CA . ALA A 1 574 ? 5.866 -5.721 -35.010 1.00 89.88 574 ALA A CA 1
ATOM 4742 C C . ALA A 1 574 ? 6.286 -4.352 -35.577 1.00 89.88 574 ALA A C 1
ATOM 4744 O O . ALA A 1 574 ? 5.608 -3.818 -36.454 1.00 89.88 574 ALA A O 1
ATOM 4745 N N . SER A 1 575 ? 7.384 -3.765 -35.088 1.00 91.06 575 SER A N 1
ATOM 4746 C CA . SER A 1 575 ? 7.779 -2.388 -35.429 1.00 91.06 575 SER A CA 1
ATOM 4747 C C . SER A 1 575 ? 8.805 -2.280 -36.563 1.00 91.06 575 SER A C 1
ATOM 4749 O O . SER A 1 575 ? 8.778 -1.288 -37.306 1.00 91.06 575 SER A O 1
ATOM 4751 N N . LEU A 1 576 ? 9.683 -3.280 -36.708 1.00 93.56 576 LEU A N 1
ATOM 4752 C CA . LEU A 1 576 ? 10.827 -3.326 -37.631 1.00 93.56 576 LEU A CA 1
ATOM 4753 C C . LEU A 1 576 ? 10.920 -4.665 -38.412 1.00 93.56 576 LEU A C 1
ATOM 4755 O O . LEU A 1 576 ? 12.011 -5.220 -38.544 1.00 93.56 576 LEU A O 1
ATOM 4759 N N . PRO A 1 577 ? 9.815 -5.196 -38.977 1.00 93.44 577 PRO A N 1
ATOM 4760 C CA . PRO A 1 577 ? 9.771 -6.546 -39.559 1.00 93.44 577 PRO A CA 1
ATOM 4761 C C . PRO A 1 577 ? 10.790 -6.787 -40.685 1.00 93.44 577 PRO A C 1
ATOM 4763 O O . PRO A 1 577 ? 11.383 -7.858 -40.773 1.00 93.44 577 PRO A O 1
ATOM 4766 N N . GLU A 1 578 ? 11.045 -5.785 -41.527 1.00 93.19 578 GLU A N 1
ATOM 4767 C CA . GLU A 1 578 ? 11.966 -5.909 -42.668 1.00 93.19 578 GLU A CA 1
ATOM 4768 C C . GLU A 1 578 ? 13.423 -6.050 -42.239 1.00 93.19 578 GLU A C 1
ATOM 4770 O O . GLU A 1 578 ? 14.185 -6.789 -42.860 1.00 93.19 578 GLU A O 1
ATOM 4775 N N . TYR A 1 579 ? 13.809 -5.353 -41.170 1.00 94.94 579 TYR A N 1
ATOM 4776 C CA . TYR A 1 579 ? 15.141 -5.484 -40.594 1.00 94.94 579 TYR A CA 1
ATOM 4777 C C . TYR A 1 579 ? 15.300 -6.817 -39.872 1.00 94.94 579 TYR A C 1
ATOM 4779 O O . TYR A 1 579 ? 16.379 -7.393 -39.919 1.00 94.94 579 TYR A O 1
ATOM 4787 N N . VAL A 1 580 ? 14.231 -7.341 -39.262 1.00 94.69 580 VAL A N 1
ATOM 4788 C CA . VAL A 1 580 ? 14.249 -8.674 -38.644 1.00 94.69 580 VAL A CA 1
ATOM 4789 C C . VAL A 1 580 ? 14.444 -9.764 -39.701 1.00 94.69 580 VAL A C 1
ATOM 4791 O O . VAL A 1 580 ? 15.228 -10.674 -39.465 1.00 94.69 580 VAL A O 1
ATOM 4794 N N . LEU A 1 581 ? 13.820 -9.655 -40.883 1.00 94.06 581 LEU A N 1
ATOM 4795 C CA . LEU A 1 581 ? 14.076 -10.579 -42.002 1.00 94.06 581 LEU A CA 1
ATOM 4796 C C . LEU A 1 581 ? 15.532 -10.509 -42.487 1.00 94.06 581 LEU A C 1
ATOM 4798 O O . LEU A 1 581 ? 16.167 -11.540 -42.672 1.00 94.06 581 LEU A O 1
ATOM 4802 N N . GLN A 1 582 ? 16.087 -9.303 -42.645 1.00 94.38 582 GLN A N 1
ATOM 4803 C CA . GLN A 1 582 ? 17.499 -9.128 -43.019 1.00 94.38 582 GLN A CA 1
ATOM 4804 C C . GLN A 1 582 ? 18.458 -9.661 -41.946 1.00 94.38 582 GLN A C 1
ATOM 4806 O O . GLN A 1 582 ? 19.520 -10.191 -42.262 1.00 94.38 582 GLN A O 1
ATOM 4811 N N . LEU A 1 583 ? 18.094 -9.516 -40.672 1.00 93.75 583 LEU A N 1
ATOM 4812 C CA . LEU A 1 583 ? 18.866 -10.049 -39.557 1.00 93.75 583 LEU A CA 1
ATOM 4813 C C . LEU A 1 583 ? 18.826 -11.580 -39.545 1.00 93.75 583 LEU A C 1
ATOM 4815 O O . LEU A 1 583 ? 19.863 -12.209 -39.366 1.00 93.75 583 LEU A O 1
ATOM 4819 N N . ALA A 1 584 ? 17.649 -12.168 -39.772 1.00 91.75 584 ALA A N 1
ATOM 4820 C CA . ALA A 1 584 ? 17.479 -13.609 -39.897 1.00 91.75 584 ALA A CA 1
ATOM 4821 C C . ALA A 1 584 ? 18.305 -14.168 -41.064 1.00 91.75 584 ALA A C 1
ATOM 4823 O O . ALA A 1 584 ? 19.000 -15.158 -40.878 1.00 91.75 584 ALA A O 1
ATOM 4824 N N . ASP A 1 585 ? 18.320 -13.497 -42.222 1.00 91.25 585 ASP A N 1
ATOM 4825 C CA . ASP A 1 585 ? 19.198 -13.851 -43.348 1.00 91.25 585 ASP A CA 1
ATOM 4826 C C . ASP A 1 585 ? 20.676 -13.868 -42.919 1.00 91.25 585 ASP A C 1
ATOM 4828 O O . ASP A 1 585 ? 21.373 -14.861 -43.101 1.00 91.25 585 ASP A O 1
ATOM 4832 N N . LEU A 1 586 ? 21.143 -12.816 -42.242 1.00 90.81 586 LEU A N 1
ATOM 4833 C CA . LEU A 1 586 ? 22.531 -12.719 -41.783 1.00 90.81 586 LEU A CA 1
ATOM 4834 C C . LEU A 1 586 ? 22.928 -13.807 -40.758 1.00 90.81 586 LEU A C 1
ATOM 4836 O O . LEU A 1 586 ? 24.080 -14.251 -40.757 1.00 90.81 586 LEU A O 1
ATOM 4840 N N . PHE A 1 587 ? 22.020 -14.188 -39.856 1.00 88.69 587 PHE A N 1
ATOM 4841 C CA . PHE A 1 587 ? 22.297 -15.131 -38.762 1.00 88.69 587 PHE A CA 1
ATOM 4842 C C . PHE A 1 587 ? 22.022 -16.590 -39.128 1.00 88.69 587 PHE A C 1
ATOM 4844 O O . PHE A 1 587 ? 22.671 -17.480 -38.584 1.00 88.69 587 PHE A O 1
ATOM 4851 N N . TRP A 1 588 ? 21.057 -16.854 -40.008 1.00 87.88 588 TRP A N 1
ATOM 4852 C CA . TRP A 1 588 ? 20.653 -18.212 -40.361 1.00 87.88 588 TRP A CA 1
ATOM 4853 C C . TRP A 1 588 ? 21.279 -18.673 -41.663 1.00 87.88 588 TRP A C 1
ATOM 4855 O O . TRP A 1 588 ? 21.692 -19.824 -41.726 1.00 87.88 588 TRP A O 1
ATOM 4865 N N . TYR A 1 589 ? 21.396 -17.818 -42.681 1.00 85.31 589 TYR A N 1
ATOM 4866 C CA . TYR A 1 589 ? 21.903 -18.241 -43.981 1.00 85.31 589 TYR A CA 1
ATOM 4867 C C . TYR A 1 589 ? 23.433 -18.251 -44.027 1.00 85.31 589 TYR A C 1
ATOM 4869 O O . TYR A 1 589 ? 24.118 -17.267 -43.741 1.00 85.31 589 TYR A O 1
ATOM 4877 N N . ARG A 1 590 ? 23.980 -19.377 -44.476 1.00 76.69 590 ARG A N 1
ATOM 4878 C CA . ARG A 1 590 ? 25.397 -19.595 -44.732 1.00 76.69 590 ARG A CA 1
ATOM 4879 C C . ARG A 1 590 ? 25.579 -19.979 -46.204 1.00 76.69 590 ARG A C 1
ATOM 4881 O O . ARG A 1 590 ? 25.158 -21.062 -46.606 1.00 76.69 590 ARG A O 1
ATOM 4888 N N . PRO A 1 591 ? 26.266 -19.161 -47.022 1.00 69.25 591 PRO A N 1
ATOM 4889 C CA . PRO A 1 591 ? 26.502 -19.516 -48.414 1.00 69.25 591 PRO A CA 1
ATOM 4890 C C . PRO A 1 591 ? 27.311 -20.815 -48.499 1.00 69.25 591 PRO A C 1
ATOM 4892 O O . PRO A 1 591 ? 28.388 -20.929 -47.903 1.00 69.25 591 PRO A O 1
ATOM 4895 N N . LEU A 1 592 ? 26.790 -21.784 -49.255 1.00 67.06 592 LEU A N 1
ATOM 4896 C CA . LEU A 1 592 ? 27.457 -23.054 -49.531 1.00 67.06 592 LEU A CA 1
ATOM 4897 C C . LEU A 1 592 ? 28.800 -22.760 -50.215 1.00 67.06 592 LEU A C 1
ATOM 4899 O O . LEU A 1 592 ? 28.844 -22.331 -51.368 1.00 67.06 592 LEU A O 1
ATOM 4903 N N . LYS A 1 593 ? 29.916 -22.940 -49.496 1.00 58.78 593 LYS A N 1
ATOM 4904 C CA . LYS A 1 593 ? 31.248 -22.819 -50.101 1.00 58.78 593 LYS A CA 1
ATOM 4905 C C . LYS A 1 593 ? 31.417 -23.943 -51.124 1.00 58.78 593 LYS A C 1
ATOM 4907 O O . LYS A 1 593 ? 31.274 -25.116 -50.778 1.00 58.78 593 LYS A O 1
ATOM 4912 N N . GLU A 1 594 ? 31.788 -23.601 -52.357 1.00 50.25 594 GLU A N 1
ATOM 4913 C CA . GLU A 1 594 ? 32.276 -24.580 -53.329 1.00 50.25 594 GLU A CA 1
ATOM 4914 C C . GLU A 1 594 ? 33.550 -25.235 -52.770 1.00 50.25 594 GLU A C 1
ATOM 4916 O O . GLU A 1 594 ? 34.610 -24.623 -52.727 1.00 50.25 594 GLU A O 1
ATOM 4921 N N . THR A 1 595 ? 33.408 -26.474 -52.287 1.00 48.81 595 THR A N 1
ATOM 4922 C CA . THR A 1 595 ? 34.447 -27.503 -52.101 1.00 48.81 595 THR A CA 1
ATOM 4923 C C . THR A 1 595 ? 35.813 -27.045 -51.562 1.00 48.81 595 THR A C 1
ATOM 4925 O O . THR A 1 595 ? 36.627 -26.505 -52.307 1.00 48.81 595 THR A O 1
ATOM 4928 N N . GLY A 1 596 ? 36.176 -27.418 -50.326 1.00 51.06 596 GLY A N 1
ATOM 4929 C CA . GLY A 1 596 ? 37.607 -27.387 -49.986 1.00 51.06 596 GLY A CA 1
ATOM 4930 C C . GLY A 1 596 ? 38.065 -27.757 -48.583 1.00 51.06 596 GLY A C 1
ATOM 4931 O O . GLY A 1 596 ? 39.153 -28.308 -48.460 1.00 51.06 596 GLY A O 1
ATOM 4932 N N . GLU A 1 597 ? 37.287 -27.520 -47.529 1.00 43.19 597 GLU A N 1
ATOM 4933 C CA . GLU A 1 597 ? 37.799 -27.697 -46.161 1.00 43.19 597 GLU A CA 1
ATOM 4934 C C . GLU A 1 597 ? 37.025 -28.793 -45.433 1.00 43.19 597 GLU A C 1
ATOM 4936 O O . GLU A 1 597 ? 35.947 -28.603 -44.877 1.00 43.19 597 GLU A O 1
ATOM 4941 N N . ARG A 1 598 ? 37.591 -30.000 -45.526 1.00 50.03 598 ARG A N 1
ATOM 4942 C CA . ARG A 1 598 ? 37.200 -31.183 -44.758 1.00 50.03 598 ARG A CA 1
ATOM 4943 C C . ARG A 1 598 ? 37.526 -30.953 -43.279 1.00 50.03 598 ARG A C 1
ATOM 4945 O O . ARG A 1 598 ? 38.570 -30.379 -42.990 1.00 50.03 598 ARG A O 1
ATOM 4952 N N . TYR A 1 599 ? 36.671 -31.508 -42.413 1.00 46.25 599 TYR A N 1
ATOM 4953 C CA . TYR A 1 599 ? 36.739 -31.610 -40.940 1.00 46.25 599 TYR A CA 1
ATOM 4954 C C . TYR A 1 599 ? 35.813 -30.682 -40.131 1.00 46.25 599 TYR A C 1
ATOM 4956 O O . TYR A 1 599 ? 36.263 -29.991 -39.228 1.00 46.25 599 TYR A O 1
ATOM 4964 N N . HIS A 1 600 ? 34.500 -30.780 -40.357 1.00 49.75 600 HIS A N 1
ATOM 4965 C CA . HIS A 1 600 ? 33.479 -30.556 -39.320 1.00 49.75 600 HIS A CA 1
ATOM 4966 C C . HIS A 1 600 ? 32.424 -31.676 -39.430 1.00 49.75 600 HIS A C 1
ATOM 4968 O O . HIS A 1 600 ? 32.305 -32.270 -40.504 1.00 49.75 600 HIS A O 1
ATOM 4974 N N . SER A 1 601 ? 31.727 -32.045 -38.340 1.00 51.94 601 SER A N 1
ATOM 4975 C CA . SER A 1 601 ? 30.602 -33.003 -38.432 1.00 51.94 601 SER A CA 1
ATOM 4976 C C . SER A 1 601 ? 29.619 -32.497 -39.493 1.00 51.94 601 SER A C 1
ATOM 4978 O O . SER A 1 601 ? 29.431 -31.296 -39.595 1.00 51.94 601 SER A O 1
ATOM 4980 N N . MET A 1 602 ? 29.053 -33.346 -40.341 1.00 53.06 602 MET A N 1
ATOM 4981 C CA . MET A 1 602 ? 27.983 -32.895 -41.237 1.00 53.06 602 MET A CA 1
ATOM 4982 C C . MET A 1 602 ? 26.686 -32.957 -40.440 1.00 53.06 602 MET A C 1
ATOM 4984 O O . MET A 1 602 ? 26.192 -34.054 -40.188 1.00 53.06 602 MET A O 1
ATOM 4988 N N . ASP A 1 603 ? 26.196 -31.800 -40.003 1.00 62.06 603 ASP A N 1
ATOM 4989 C CA . ASP A 1 603 ? 24.851 -31.677 -39.443 1.00 62.06 603 ASP A CA 1
ATOM 4990 C C . ASP A 1 603 ? 23.900 -31.290 -40.596 1.00 62.06 603 ASP A C 1
ATOM 4992 O O . ASP A 1 603 ? 24.341 -30.748 -41.614 1.00 62.06 603 ASP A O 1
ATOM 4996 N N . ILE A 1 604 ? 22.610 -31.622 -40.488 1.00 70.62 604 ILE A N 1
ATOM 4997 C CA . ILE A 1 604 ? 21.637 -31.501 -41.595 1.00 70.62 604 ILE A CA 1
ATOM 4998 C C . ILE A 1 604 ? 21.535 -30.048 -42.090 1.00 70.62 604 ILE A C 1
ATOM 5000 O O . ILE A 1 604 ? 21.394 -29.797 -43.283 1.00 70.62 604 ILE A O 1
ATOM 5004 N N . GLU A 1 605 ? 21.667 -29.086 -41.184 1.00 73.88 605 GLU A N 1
ATOM 5005 C CA . GLU A 1 605 ? 21.636 -27.645 -41.429 1.00 73.88 605 GLU A CA 1
ATOM 5006 C C . GLU A 1 605 ? 22.699 -27.200 -42.446 1.00 73.88 605 GLU A C 1
ATOM 5008 O O . GLU A 1 605 ? 22.429 -26.335 -43.284 1.00 73.88 605 GLU A O 1
ATOM 5013 N N . ASP A 1 606 ? 23.879 -27.834 -42.434 1.00 70.25 606 ASP A N 1
ATOM 5014 C CA . ASP A 1 606 ? 24.965 -27.514 -43.362 1.00 70.25 606 ASP A CA 1
ATOM 5015 C C . ASP A 1 606 ? 24.584 -27.870 -44.821 1.00 70.25 606 ASP A C 1
ATOM 5017 O O . ASP A 1 606 ? 25.046 -27.204 -45.751 1.00 70.25 606 ASP A O 1
ATOM 5021 N N . GLU A 1 607 ? 23.708 -28.864 -45.049 1.00 73.44 607 GLU A N 1
ATOM 5022 C CA . GLU A 1 607 ? 23.208 -29.227 -46.392 1.00 73.44 607 GLU A CA 1
ATOM 5023 C C . GLU A 1 607 ? 22.206 -28.207 -46.949 1.00 73.44 607 GLU A C 1
ATOM 5025 O O . GLU A 1 607 ? 22.104 -28.034 -48.165 1.00 73.44 607 GLU A O 1
ATOM 5030 N N . PHE A 1 608 ? 21.503 -27.495 -46.066 1.00 76.81 608 PHE A N 1
ATOM 5031 C CA . PHE A 1 608 ? 20.540 -26.453 -46.430 1.00 76.81 608 PHE A CA 1
ATOM 5032 C C . PHE A 1 608 ? 21.164 -25.054 -46.500 1.00 76.81 608 PHE A C 1
ATOM 5034 O O . PHE A 1 608 ? 20.453 -24.078 -46.730 1.00 76.81 608 PHE A O 1
ATOM 5041 N N . GLY A 1 609 ? 22.487 -24.941 -46.330 1.00 77.00 609 GLY A N 1
ATOM 5042 C CA . GLY A 1 609 ? 23.165 -23.648 -46.296 1.00 77.00 609 GLY A CA 1
ATOM 5043 C C . GLY A 1 609 ? 22.740 -22.819 -45.087 1.00 77.00 609 GLY A C 1
ATOM 5044 O O . GLY A 1 609 ? 22.550 -21.612 -45.210 1.00 77.00 609 GLY A O 1
ATOM 5045 N N . LEU A 1 610 ? 22.555 -23.461 -43.931 1.00 80.88 610 LEU A N 1
ATOM 5046 C CA . LEU A 1 610 ? 22.197 -22.799 -42.684 1.00 80.88 610 LEU A CA 1
ATOM 5047 C C . LEU A 1 610 ? 23.354 -22.854 -41.682 1.00 80.88 610 LEU A C 1
ATOM 5049 O O . LEU A 1 610 ? 24.117 -23.820 -41.627 1.00 80.88 610 LEU A O 1
ATOM 5053 N N . PHE A 1 611 ? 23.505 -21.804 -40.877 1.00 74.31 611 PHE A N 1
ATOM 5054 C CA . PHE A 1 611 ? 24.340 -21.871 -39.684 1.00 74.31 611 PHE A CA 1
ATOM 5055 C C . PHE A 1 611 ? 23.727 -22.854 -38.689 1.00 74.31 611 PHE A C 1
ATOM 5057 O O . PHE A 1 611 ? 22.508 -22.907 -38.519 1.00 74.31 611 PHE A O 1
ATOM 5064 N N . ARG A 1 612 ? 24.583 -23.606 -37.989 1.00 67.19 612 ARG A N 1
ATOM 5065 C CA . ARG A 1 612 ? 24.124 -24.442 -36.881 1.00 67.19 612 ARG A CA 1
ATOM 5066 C C . ARG A 1 612 ? 23.458 -23.565 -35.842 1.00 67.19 612 ARG A C 1
ATOM 5068 O O . ARG A 1 612 ? 24.085 -22.658 -35.294 1.00 67.19 612 ARG A O 1
ATOM 5075 N N . SER A 1 613 ? 22.202 -23.864 -35.561 1.00 59.81 613 SER A N 1
ATOM 5076 C CA . SER A 1 613 ? 21.500 -23.230 -34.466 1.00 59.81 613 SER A CA 1
ATOM 5077 C C . SER A 1 613 ? 21.775 -24.037 -33.193 1.00 59.81 613 SER A C 1
ATOM 5079 O O . SER A 1 613 ? 21.722 -25.264 -33.190 1.00 59.81 613 SER A O 1
ATOM 5081 N N . HIS A 1 614 ? 22.096 -23.356 -32.094 1.00 52.81 614 HIS A N 1
ATOM 5082 C CA . HIS A 1 614 ? 22.111 -23.972 -30.761 1.00 52.81 614 HIS A CA 1
ATOM 5083 C C . HIS A 1 614 ? 20.691 -24.087 -30.181 1.00 52.81 614 HIS A C 1
ATOM 5085 O O . HIS A 1 614 ? 20.520 -24.210 -28.968 1.00 52.81 614 HIS A O 1
ATOM 5091 N N . HIS A 1 615 ? 19.658 -23.985 -31.022 1.00 58.28 615 HIS A N 1
ATOM 5092 C CA . HIS A 1 615 ? 18.296 -24.226 -30.594 1.00 58.28 615 HIS A CA 1
ATOM 5093 C C . HIS A 1 615 ? 18.107 -25.730 -30.545 1.00 58.28 615 HIS A C 1
ATOM 5095 O O . HIS A 1 615 ? 18.032 -26.384 -31.576 1.00 58.28 615 HIS A O 1
ATOM 5101 N N . ASP A 1 616 ? 17.914 -26.273 -29.349 1.00 55.69 616 ASP A N 1
ATOM 5102 C CA . ASP A 1 616 ? 17.434 -27.649 -29.192 1.00 55.69 616 ASP A CA 1
ATOM 5103 C C . ASP A 1 616 ? 16.002 -27.828 -29.764 1.00 55.69 616 ASP A C 1
ATOM 5105 O O . ASP A 1 616 ? 15.395 -28.878 -29.572 1.00 55.69 616 ASP A O 1
ATOM 5109 N N . TYR A 1 617 ? 15.439 -26.784 -30.410 1.00 61.47 617 TYR A N 1
ATOM 5110 C CA . TYR A 1 617 ? 14.075 -26.651 -30.938 1.00 61.47 617 TYR A CA 1
ATOM 5111 C C . TYR A 1 617 ? 13.027 -27.252 -30.002 1.00 61.47 617 TYR A C 1
ATOM 5113 O O . TYR A 1 617 ? 12.047 -27.849 -30.436 1.00 61.47 617 TYR A O 1
ATOM 5121 N N . TYR A 1 618 ? 13.244 -27.110 -28.693 1.00 57.25 618 TYR A N 1
ATOM 5122 C CA . TYR A 1 618 ? 12.455 -27.793 -27.683 1.00 57.25 618 TYR A CA 1
ATOM 5123 C C . TYR A 1 618 ? 11.843 -26.793 -26.695 1.00 57.25 618 TYR A C 1
ATOM 5125 O O . TYR A 1 618 ? 12.576 -26.027 -26.064 1.00 57.25 618 TYR A O 1
ATOM 5133 N N . PRO A 1 619 ? 10.509 -26.790 -26.524 1.00 66.25 619 PRO A N 1
ATOM 5134 C CA . PRO A 1 619 ? 9.529 -27.564 -27.293 1.00 66.25 619 PRO A CA 1
ATOM 5135 C C . PRO A 1 619 ? 9.346 -27.011 -28.717 1.00 66.25 619 PRO A C 1
ATOM 5137 O O . PRO A 1 619 ? 9.292 -25.795 -28.893 1.00 66.25 619 PRO A O 1
ATOM 5140 N N . GLU A 1 620 ? 9.179 -27.887 -29.710 1.00 74.12 620 GLU A N 1
ATOM 5141 C CA . GLU A 1 620 ? 8.942 -27.488 -31.105 1.00 74.12 620 GLU A CA 1
ATOM 5142 C C . GLU A 1 620 ? 7.717 -26.571 -31.183 1.00 74.12 620 GLU A C 1
ATOM 5144 O O . GLU A 1 620 ? 6.597 -26.966 -30.846 1.00 74.12 620 GLU A O 1
ATOM 5149 N N . SER A 1 621 ? 7.921 -25.314 -31.577 1.00 78.50 621 SER A N 1
ATOM 5150 C CA . SER A 1 621 ? 6.840 -24.336 -31.579 1.00 78.50 621 SER A CA 1
ATOM 5151 C C . SER A 1 621 ? 7.089 -23.202 -32.572 1.00 78.50 621 SER A C 1
ATOM 5153 O O . SER A 1 621 ? 8.176 -22.618 -32.579 1.00 78.50 621 SER A O 1
ATOM 5155 N N . PRO A 1 622 ? 6.067 -22.803 -33.358 1.00 78.00 622 PRO A N 1
ATOM 5156 C CA . PRO A 1 622 ? 6.165 -21.655 -34.260 1.00 78.00 622 PRO A CA 1
ATOM 5157 C C . PRO A 1 622 ? 6.368 -20.331 -33.506 1.00 78.00 622 PRO A C 1
ATOM 5159 O O . PRO A 1 622 ? 6.718 -19.326 -34.115 1.00 78.00 622 PRO A O 1
ATOM 5162 N N . TYR A 1 623 ? 6.167 -20.326 -32.185 1.00 80.00 623 TYR A N 1
ATOM 5163 C CA . TYR A 1 623 ? 6.363 -19.168 -31.319 1.00 80.00 623 TYR A CA 1
ATOM 5164 C C . TYR A 1 623 ? 7.826 -18.949 -30.900 1.00 80.00 623 TYR A C 1
ATOM 5166 O O . TYR A 1 623 ? 8.112 -17.929 -30.285 1.00 80.00 623 TYR A O 1
ATOM 5174 N N . GLN A 1 624 ? 8.749 -19.868 -31.208 1.00 76.38 624 GLN A N 1
ATOM 5175 C CA . GLN A 1 624 ? 10.164 -19.726 -30.828 1.00 76.38 624 GLN A CA 1
ATOM 5176 C C . GLN A 1 624 ? 10.956 -18.753 -31.710 1.00 76.38 624 GLN A C 1
ATOM 5178 O O . GLN A 1 624 ? 12.039 -18.333 -31.324 1.00 76.38 624 GLN A O 1
ATOM 5183 N N . THR A 1 625 ? 10.451 -18.403 -32.894 1.00 85.00 625 THR A N 1
ATOM 5184 C CA . THR A 1 625 ? 11.148 -17.530 -33.850 1.00 85.00 625 THR A CA 1
ATOM 5185 C C . THR A 1 625 ? 10.225 -16.400 -34.310 1.00 85.00 625 THR A C 1
ATOM 5187 O O . THR A 1 625 ? 8.998 -16.504 -34.186 1.00 85.00 625 THR A O 1
ATOM 5190 N N . PRO A 1 626 ? 10.765 -15.318 -34.898 1.00 89.50 626 PRO A N 1
ATOM 5191 C CA . PRO A 1 626 ? 9.945 -14.232 -35.425 1.00 89.50 626 PRO A CA 1
ATOM 5192 C C . PRO A 1 626 ? 9.021 -14.646 -36.580 1.00 89.50 626 PRO A C 1
ATOM 5194 O O . PRO A 1 626 ? 8.069 -13.924 -36.869 1.00 89.50 626 PRO A O 1
ATOM 5197 N N . ILE A 1 627 ? 9.263 -15.778 -37.254 1.00 91.50 627 ILE A N 1
ATOM 5198 C CA . ILE A 1 627 ? 8.635 -16.106 -38.546 1.00 91.50 627 ILE A CA 1
ATOM 5199 C C . ILE A 1 627 ? 7.113 -16.168 -38.473 1.00 91.50 627 ILE A C 1
ATOM 5201 O O . ILE A 1 627 ? 6.448 -15.596 -39.335 1.00 91.50 627 ILE A O 1
ATOM 5205 N N . TYR A 1 628 ? 6.541 -16.782 -37.436 1.00 90.19 628 TYR A N 1
ATOM 5206 C CA . TYR A 1 628 ? 5.086 -16.823 -37.273 1.00 90.19 628 TYR A CA 1
ATOM 5207 C C . TYR A 1 628 ? 4.475 -15.417 -37.206 1.00 90.19 628 TYR A C 1
ATOM 5209 O O . TYR A 1 628 ? 3.490 -15.120 -37.881 1.00 90.19 628 TYR A O 1
ATOM 5217 N N . TRP A 1 629 ? 5.086 -14.528 -36.426 1.00 89.94 629 TRP A N 1
ATOM 5218 C CA . TRP A 1 629 ? 4.609 -13.160 -36.244 1.00 89.94 629 TRP A CA 1
ATOM 5219 C C . TRP A 1 629 ? 4.849 -12.296 -37.486 1.00 89.94 629 TRP A C 1
ATOM 5221 O O . TRP A 1 629 ? 4.003 -11.475 -37.841 1.00 89.94 629 TRP A O 1
ATOM 5231 N N . LEU A 1 630 ? 5.960 -12.519 -38.191 1.00 92.00 630 LEU A N 1
ATOM 5232 C CA . LEU A 1 630 ? 6.258 -11.863 -39.462 1.00 92.00 630 LEU A CA 1
ATOM 5233 C C . LEU A 1 630 ? 5.305 -12.310 -40.577 1.00 92.00 630 LEU A C 1
ATOM 5235 O O . LEU A 1 630 ? 4.859 -11.472 -41.351 1.00 92.00 630 LEU A O 1
ATOM 5239 N N . LEU A 1 631 ? 4.887 -13.579 -40.618 1.00 92.50 631 LEU A N 1
ATOM 5240 C CA . LEU A 1 631 ? 3.844 -14.040 -41.543 1.00 92.50 631 LEU A CA 1
ATOM 5241 C C . LEU A 1 631 ? 2.515 -13.303 -41.316 1.00 92.50 631 LEU A C 1
ATOM 5243 O O . LEU A 1 631 ? 1.791 -13.038 -42.275 1.00 92.50 631 LEU A O 1
ATOM 5247 N N . GLN A 1 632 ? 2.201 -12.941 -40.068 1.00 88.81 632 GLN A N 1
ATOM 5248 C CA . GLN A 1 632 ? 1.001 -12.164 -39.746 1.00 88.81 632 GLN A CA 1
ATOM 5249 C C . GLN A 1 632 ? 1.121 -10.682 -40.125 1.00 88.81 632 GLN A C 1
ATOM 5251 O O . GLN A 1 632 ? 0.123 -10.079 -40.519 1.00 88.81 632 GLN A O 1
ATOM 5256 N N . SER A 1 633 ? 2.312 -10.085 -40.013 1.00 87.50 633 SER A N 1
ATOM 5257 C CA . SER A 1 633 ? 2.513 -8.646 -40.245 1.00 87.50 633 SER A CA 1
ATOM 5258 C C . SER A 1 633 ? 2.967 -8.298 -41.670 1.00 87.50 633 SER A C 1
ATOM 5260 O O . SER A 1 633 ? 2.556 -7.271 -42.213 1.00 87.50 633 SER A O 1
ATOM 5262 N N . GLN A 1 634 ? 3.782 -9.146 -42.302 1.00 90.31 634 GLN A N 1
ATOM 5263 C CA . GLN A 1 634 ? 4.390 -8.964 -43.624 1.00 90.31 634 GLN A CA 1
ATOM 5264 C C . GLN A 1 634 ? 4.356 -10.239 -44.485 1.00 90.31 634 GLN A C 1
ATOM 5266 O O . GLN A 1 634 ? 5.340 -10.591 -45.135 1.00 90.31 634 GLN A O 1
ATOM 5271 N N . PHE A 1 635 ? 3.185 -10.877 -44.572 1.00 90.94 635 PHE A N 1
ATOM 5272 C CA . PHE A 1 635 ? 2.966 -12.160 -45.254 1.00 90.94 635 PHE A CA 1
ATOM 5273 C C . PHE A 1 635 ? 3.784 -12.372 -46.537 1.00 90.94 635 PHE A C 1
ATOM 5275 O O . PHE A 1 635 ? 4.554 -13.321 -46.617 1.00 90.94 635 PHE A O 1
ATOM 5282 N N . LYS A 1 636 ? 3.664 -11.478 -47.532 1.00 93.12 636 LYS A N 1
ATOM 5283 C CA . LYS A 1 636 ? 4.359 -11.644 -48.818 1.00 93.12 636 LYS A CA 1
ATOM 5284 C C . LYS A 1 636 ? 5.884 -11.660 -48.662 1.00 93.12 636 LYS A C 1
ATOM 5286 O O . LYS A 1 636 ? 6.523 -12.556 -49.187 1.00 93.12 636 LYS A O 1
ATOM 5291 N N . LYS A 1 637 ? 6.454 -10.695 -47.934 1.00 91.75 637 LYS A N 1
ATOM 5292 C CA . LYS A 1 637 ? 7.912 -10.591 -47.759 1.00 91.75 637 LYS A CA 1
ATOM 5293 C C . LYS A 1 637 ? 8.467 -11.762 -46.956 1.00 91.75 637 LYS A C 1
ATOM 5295 O O . LYS A 1 637 ? 9.562 -12.221 -47.238 1.00 91.75 637 LYS A O 1
ATOM 5300 N N . THR A 1 638 ? 7.710 -12.244 -45.973 1.00 92.94 638 THR A N 1
ATOM 5301 C CA . THR A 1 638 ? 8.109 -13.409 -45.181 1.00 92.94 638 THR A CA 1
ATOM 5302 C C . THR A 1 638 ? 8.021 -14.698 -45.990 1.00 92.94 638 THR A C 1
ATOM 5304 O O . THR A 1 638 ? 8.910 -15.524 -45.869 1.00 92.94 638 THR A O 1
ATOM 5307 N N . ILE A 1 639 ? 7.008 -14.857 -46.850 1.00 93.62 639 ILE A N 1
ATOM 5308 C CA . ILE A 1 639 ? 6.937 -15.982 -47.795 1.00 93.62 639 ILE A CA 1
ATOM 5309 C C . ILE A 1 639 ? 8.056 -15.915 -48.835 1.00 93.62 639 ILE A C 1
ATOM 5311 O O . ILE A 1 639 ? 8.589 -16.952 -49.176 1.00 93.62 639 ILE A O 1
ATOM 5315 N N . ASP A 1 640 ? 8.416 -14.727 -49.326 1.00 91.94 640 ASP A N 1
ATOM 5316 C CA . ASP A 1 640 ? 9.529 -14.571 -50.273 1.00 91.94 640 ASP A CA 1
ATOM 5317 C C . ASP A 1 640 ? 10.902 -14.864 -49.618 1.00 91.94 640 ASP A C 1
ATOM 5319 O O . ASP A 1 640 ? 11.864 -15.156 -50.324 1.00 91.94 640 ASP A O 1
ATOM 5323 N N . PHE A 1 641 ? 11.006 -14.735 -48.289 1.00 90.19 641 PHE A N 1
ATOM 5324 C CA . PHE A 1 641 ? 12.209 -15.049 -47.508 1.00 90.19 641 PHE A CA 1
ATOM 5325 C C . PHE A 1 641 ? 12.368 -16.551 -47.219 1.00 90.19 641 PHE A C 1
ATOM 5327 O O . PHE A 1 641 ? 13.497 -17.034 -47.212 1.00 90.19 641 PHE A O 1
ATOM 5334 N N . ILE A 1 642 ? 11.261 -17.256 -46.944 1.00 87.81 642 ILE A N 1
ATOM 5335 C CA . ILE A 1 642 ? 11.221 -18.718 -46.737 1.00 87.81 642 ILE A CA 1
ATOM 5336 C C . ILE A 1 642 ? 11.462 -19.430 -48.069 1.00 87.81 642 ILE A C 1
ATOM 5338 O O . ILE A 1 642 ? 12.260 -20.393 -48.075 1.00 87.81 642 ILE A O 1
#

InterPro domains:
  IPR027417 P-loop containing nucleoside triphosphate hydrolase [G3DSA:3.40.50.300] (34-174)
  IPR027417 P-loop containing nucleoside triphosphate hydrolase [SSF52540] (45-214)

pLDDT: mean 87.31, std 11.64, range [38.75, 97.94]

Mean predicted aligned error: 9.27 Å

Sequence (642 aa):
NEKIAKHFFSLNERIFDLLEEKRKHTENVLYEIQTNVEFKDRSIEIDRRHCIELLHENLVQKKIVIVSGEGGVGKTAVIKKIYEAEKQYTPFYVFKASEFKKDSINELFGAHGLDDFSNAHQDELRKVIVVDSAEKLLELTNIDPFKEFLTVLIKDKWQVVFTTRNNYLADLNYAFIDIYNITPENLVIKNLKRGELIELSDNNGFSLPQDVRLLELIKNPFYLSEYLRFYTGESIDYVSFKEKLWNKIIVKNKPSREQCFLATAFQRASEGQFFVSPACDTGILDELVKDGIVGYEAAGYFITHDIYEEWALEKKISVDYIRKANNNEFFEKIGESLPVRRSFRNWISERLLLDDQSIKPFIAEIVCGEGISNFWKDELWVAVLLSDNSSIFFNYFKRYLLSSDQNLLKRLTFLLRLACKDVDYDLLKQLGVSNSDLLSIKYVLTKPKGTGWQSVIQFIYENLDEIGIRNINFILPVIQEWNQRNKVGETTRLSSLIALKYYQWTVDEDVYLSGRDNEKNILHTILHGAAMIKPEMEEVLVKVLKNRWNEHGTPYFDLMTLILTDLDSYPVWASLPEYVLQLADLFWYRPLKETGERYHSMDIEDEFGLFRSHHDYYPESPYQTPIYWLLQSQFKKTIDFI

Foldseek 3Di:
DVLVCCVVPPPDDHLVNLLVVQVVVQCQLLVLQDQFFDFDPDTHGDDPPVLLVVLVVCLVVLFAEEEEAAFLQCSSSSVVVVCVVPVVQEAEGEAELLQLLDPALQVVRPPCRDVNNLVVCLPRPAYEYEHEANLLLVVHPDNVNVLVNVVSCVVSSYRYYYYHYQLCPVVSQVCCCPPNVHHGFYHYRYFADLVSVVVSCVVVVADAAPAPVLNVVCSRVRSVSLCSVPPPNDHDYPVRSLVCCCCVQQPVVPVLSLVQLLQQLLQCQVVSHQFDAGPHDVVSVVVCCVSQQWPADPRHIGGSGVVSSLSSLLVVLVVLVVVDPDDLVSDVVSDDGPSNLLSLLVNLLVCLVVVPPVSVVVLVCQVPPDPRDVSSNLSNLLSLLQGPCVLVVCVVCVVVCLPDLNVVLLVSLVSQVVRQKGQDVVVCVVVVNRSSCCSVDPDRHIAGHHCNLLNSLVSCLVCVVSNDLVNCVSLLVSLLRHLVPDQDDDSLLSSLVSLVVSLVCCLVVVDDDPDPVSVVSSLLSNQSNCLSVVVVVVVVLCVCLVVLQQDPPGRCNVSLVCCFFPLSNLSVCQRPVVSNLSSCCSHFAAPLDDDDDDDDPDDVSNVVRTDDDPPPCPPVDPSRGSLVVSCVRPVVVSVVSD

Nearest PDB structures (foldseek):
  8dgf-assembly1_C  TM=6.277E-01  e=5.159E-74  Escherichia coli
  8dgf-assembly1_D  TM=6.355E-01  e=2.306E-73  Escherichia coli
  2z4r-assembly2_B  TM=5.705E-01  e=4.745E-03  Thermotoga maritima
  1l8q-assembly1_A  TM=3.924E-01  e=2.960E-04  Aquifex aeolicus
  6w2q-assembly1_A  TM=3.510E-01  e=1.521E+00  synthetic construct